Protein AF-0000000086131720 (afdb_homodimer)

InterPro domains:
  IPR055091 Carrier-protein-independent halogenase WelO5-like [PF22814] (99-266)

Organism: Cryphonectria parasitica (strain ATCC 38755 / EP155) (NCBI:txid660469)

Solvent-accessible surface area (backbone atoms only — not comparable to full-atom values): 30593 Å² total; per-residue (Å²): 131,78,80,58,90,76,68,72,71,86,77,67,76,76,72,67,78,62,82,69,68,74,70,53,90,65,55,80,84,55,82,33,79,37,67,33,40,40,79,49,87,65,77,32,57,78,39,42,66,45,52,52,32,20,48,52,47,35,27,67,36,32,38,35,76,62,67,37,48,74,66,54,24,51,49,49,48,55,49,54,72,66,41,76,71,65,70,82,73,74,61,74,64,65,46,47,59,51,41,50,50,50,50,50,44,30,30,72,76,65,65,42,49,65,66,58,52,51,37,47,53,49,22,70,48,63,72,34,56,59,45,61,32,49,58,89,91,43,69,46,57,58,54,43,75,43,78,44,42,80,43,42,67,40,27,64,52,59,47,42,79,73,32,70,91,43,57,63,24,61,34,78,31,42,32,33,37,41,30,32,46,49,85,57,57,56,41,29,31,41,38,31,70,45,65,70,47,83,64,61,45,54,76,73,31,45,32,88,69,60,63,78,24,39,44,71,64,77,52,46,58,26,36,34,44,60,45,75,56,48,51,20,23,38,35,37,30,35,33,34,22,32,27,28,35,40,40,40,47,68,40,93,92,37,72,74,47,67,41,42,32,40,30,28,37,38,27,41,29,65,60,53,91,91,43,67,48,31,38,29,27,31,98,128,78,80,57,89,78,66,73,70,85,79,67,77,80,71,68,79,63,82,69,69,76,68,51,91,66,54,82,85,55,82,31,80,37,66,33,40,40,79,49,86,63,79,30,57,79,37,43,68,46,52,52,31,20,47,53,46,34,28,64,38,32,38,36,76,61,68,36,47,73,65,54,24,50,49,49,49,54,50,54,72,66,42,72,72,64,70,81,75,72,61,73,64,66,45,47,59,51,42,50,50,51,48,50,44,30,31,71,76,65,66,42,49,64,66,58,53,52,37,48,52,51,22,71,48,63,71,34,57,58,44,61,31,48,58,88,90,42,68,47,56,58,54,41,75,44,79,45,43,79,43,42,67,41,26,63,52,61,46,44,80,72,30,70,91,43,58,63,24,60,33,78,32,44,32,33,37,39,30,31,47,49,85,57,57,57,40,30,31,40,38,31,69,45,65,70,47,82,63,62,45,53,76,73,31,46,32,89,68,62,62,77,25,40,44,71,64,76,53,47,57,25,35,34,43,58,44,76,58,48,49,20,23,38,34,38,29,36,33,34,23,31,29,28,34,41,42,40,50,68,39,93,92,37,70,75,45,68,42,42,31,39,31,28,36,38,25,42,30,65,60,52,90,91,41,64,47,30,38,31,26,30,98

pLDDT: mean 84.99, std 21.06, range [17.48, 98.88]

Nearest PDB structures (foldseek):
  3w20-assembly1_B  TM=5.993E-01  e=5.013E-09  Burkholderia ambifaria AMMD
  3w21-assembly1_B  TM=6.317E-01  e=2.136E-08  Burkholderia ambifaria AMMD
  3w20-assembly1_A  TM=5.881E-01  e=1.318E-08  Burkholderia ambifaria AMMD
  3w21-assembly1_A  TM=5.923E-01  e=2.136E-08  Burkholderia ambifaria AMMD
  7dt0-assembly4_F  TM=5.297E-01  e=1.630E-04  uncultured bacterium esnapd13

Secondary structure (DSSP, 8-state):
----TT------SSSSSS------TT-PPP-EEEEES-S--SPEES-HHHHHHHHTTSSS-EEETTSS-HHHHHHHHHHHHHS----TTS-HHHHHHHHHHHHHHIIIII---HHHHHHHHHHHHH-S-EEE-EETTEEPP--EEEEESS-EEEE---HHHH-TTSGGGG-SEEEEEEEE-S--SB--EEEEEEE--TTHHHHHHB-SSSTT-B-GGGGTT--EEEE---BT-EEEE-TTEEEEEPPBPP-SS-SS--EEEEEEEEEEE--BTTBPPEEEEE-/----TT------STTSSS------TT-PPP-EEEEES-S--SPEES-HHHHHHHHTTSSS-EEETTSS-HHHHHHHHHHHHHS----TTS-HHHHHHHHHHHHHHIIIII---HHHHHHHHHHHHH-S-EEE-EETTEEPP--EEEEESS-EEEE---HHHH-TTSGGGG-SEEEEEEEE-S--SB--EEEEEEE--TTHHHHHHB-SSSTT-B-GGGGTT--EEEE---BT-EEEE-TTEEEEEPPBPP-SS-SS--EEEEEEEEEEE--BTTBPPEEEEE-

Sequence (566 aa):
MAPSFFNLPAVLDANHANGSHVERVLGPRQNHVLHTHWRTLDDQSMSSSALMDAFANDIPLVRQRGFLTPEECEKMLDIVKTHKIVGLHNDYFSGIKEAESLQVRWKEEAGIDIMQRVADSLGKTTGMPVRRAKEGEREYFAGVLRALDTGIQIHSDFAPYEGAGWEIGRVAAQLSWNILLNKVPGGDTFIYDREWQAPEDDMAWRKEFPKYAYDPKVVEGRAIKVMSAVAGDLTFFNPRNFHEVRPCDVSKEAPTPMRFTVSSFVGYLPASGCEPPTLVLWSMAPSFFNLPAVLDANHANGSHVERVLGPRQNHVLHTHWRTLDDQSMSSSALMDAFANDIPLVRQRGFLTPEECEKMLDIVKTHKIVGLHNDYFSGIKEAESLQVRWKEEAGIDIMQRVADSLGKTTGMPVRRAKEGEREYFAGVLRALDTGIQIHSDFAPYEGAGWEIGRVAAQLSWNILLNKVPGGDTFIYDREWQAPEDDMAWRKEFPKYAYDPKVVEGRAIKVMSAVAGDLTFFNPRNFHEVRPCDVSKEAPTPMRFTVSSFVGYLPASGCEPPTLVLWS

Radius of gyration: 26.24 Å; Cα contacts (8 Å, |Δi|>4): 1149; chains: 2; bounding box: 50×85×54 Å

Foldseek 3Di:
DPPDPPPPPPPPDDPPPDPPPPPPPVDDDDDDDFDFLAPDLDAAEQAQVVVVCQQVVNYFKHKDPQLDPLVLLVQLVVLVVVLPPPPPPDDPVVQQVSQVVSQVCSCPVVVDNPVVSVQVSVCVRNVFAEEAFDDVVDGAGFWHKDKDAAKFAWAFDQCLVVPPPGQSVQFPGKKKKKAWSDDFAAFKKKFWRAFDDPPVQLVPFQDPPPRRHTHPVSRPSTDIHIGDHDHNMIMMHGRSTIMITHGTDADPVRNGDIIIMIMWMWGWHPDDDPRHTYIHIHD/DPPDPPCPPCPPDDPPPDPPPPPPPVDDDDDDDFDFLAPDLDAAEQAQVVVVCQQVVNYFKHKDPQLDPLVLLVQLVVLVVVLVPPPPPDDPVVQQVSQVVSQVCSCPVVVDNPVVSVQVSVCVRNVFHEEAFDDVVDGAGFWHKDKDAAKFAWAFDQCLVVPPPGQSVQFPGKKKKKAWSDDFAAFKKKFWRAFDDPPVQLVPFQDPPPRRHTHPCSRPSTDIHIGDHDHNMIMMHGRSTIMITHGTDADPVRHGDIIIMIMWMWGWHPDDDPHHTYIHIHD

Structure (mmCIF, N/CA/C/O backbone):
data_AF-0000000086131720-model_v1
#
loop_
_entity.id
_entity.type
_entity.pdbx_description
1 polymer 'Uncharacterized protein'
#
loop_
_atom_site.group_PDB
_atom_site.id
_atom_site.type_symbol
_atom_site.label_atom_id
_atom_site.label_alt_id
_atom_site.label_comp_id
_atom_site.label_asym_id
_atom_site.label_entity_id
_atom_site.label_seq_id
_atom_site.pdbx_PDB_ins_code
_atom_site.Cartn_x
_atom_site.Cartn_y
_atom_site.Cartn_z
_atom_site.occupancy
_atom_site.B_iso_or_equiv
_atom_site.auth_seq_id
_atom_site.auth_comp_id
_atom_site.auth_asym_id
_atom_site.auth_atom_id
_atom_site.pdbx_PDB_model_num
ATOM 1 N N . MET A 1 1 ? -11.836 -30.891 14.523 1 17.48 1 MET A N 1
ATOM 2 C CA . MET A 1 1 ? -11.57 -29.453 14.5 1 17.48 1 MET A CA 1
ATOM 3 C C . MET A 1 1 ? -10.508 -29.109 13.461 1 17.48 1 MET A C 1
ATOM 5 O O . MET A 1 1 ? -9.406 -29.672 13.484 1 17.48 1 MET A O 1
ATOM 9 N N . ALA A 1 2 ? -10.82 -28.812 12.219 1 21.88 2 ALA A N 1
ATOM 10 C CA . ALA A 1 2 ? -9.977 -28.766 11.023 1 21.88 2 ALA A CA 1
ATOM 11 C C . ALA A 1 2 ? -8.797 -27.812 11.219 1 21.88 2 ALA A C 1
ATOM 13 O O . ALA A 1 2 ? -8.945 -26.75 11.812 1 21.88 2 ALA A O 1
ATOM 14 N N . PRO A 1 3 ? -7.535 -28.359 11.297 1 22.84 3 PRO A N 1
ATOM 15 C CA . PRO A 1 3 ? -6.363 -27.547 11.617 1 22.84 3 PRO A CA 1
ATOM 16 C C . PRO A 1 3 ? -6.34 -26.219 10.859 1 22.84 3 PRO A C 1
ATOM 18 O O . PRO A 1 3 ? -6.691 -26.172 9.68 1 22.84 3 PRO A O 1
ATOM 21 N N . SER A 1 4 ? -6.816 -25.234 11.508 1 23.64 4 SER A N 1
ATOM 22 C CA . SER A 1 4 ? -6.691 -23.859 11.039 1 23.64 4 SER A CA 1
ATOM 23 C C . SER A 1 4 ? -5.324 -23.609 10.406 1 23.64 4 SER A C 1
ATOM 25 O O . SER A 1 4 ? -4.34 -24.266 10.766 1 23.64 4 SER A O 1
ATOM 27 N N . PHE A 1 5 ? -5.305 -23.188 9.219 1 26 5 PHE A N 1
ATOM 28 C CA . PHE A 1 5 ? -4.102 -22.875 8.453 1 26 5 PHE A CA 1
ATOM 29 C C . PHE A 1 5 ? -3.016 -22.312 9.367 1 26 5 PHE A C 1
ATOM 31 O O . PHE A 1 5 ? -1.829 -22.375 9.031 1 26 5 PHE A O 1
ATOM 38 N N . PHE A 1 6 ? -3.422 -21.562 10.352 1 27.95 6 PHE A N 1
ATOM 39 C CA . PHE A 1 6 ? -2.502 -20.688 11.078 1 27.95 6 PHE A CA 1
ATOM 40 C C . PHE A 1 6 ? -1.734 -21.469 12.133 1 27.95 6 PHE A C 1
ATOM 42 O O . PHE A 1 6 ? -1.18 -20.891 13.062 1 27.95 6 PHE A O 1
ATOM 49 N N . ASN A 1 7 ? -2.062 -22.75 12.305 1 25.52 7 ASN A N 1
ATOM 50 C CA . ASN A 1 7 ? -1.378 -23.297 13.469 1 25.52 7 ASN A CA 1
ATOM 51 C C . ASN A 1 7 ? 0.099 -23.562 13.18 1 25.52 7 ASN A C 1
ATOM 53 O O . ASN A 1 7 ? 0.448 -24.547 12.531 1 25.52 7 ASN A O 1
ATOM 57 N N . LEU A 1 8 ? 0.886 -22.484 13.133 1 26.44 8 LEU A N 1
ATOM 58 C CA . LEU A 1 8 ? 2.326 -22.656 12.969 1 26.44 8 LEU A CA 1
ATOM 59 C C . LEU A 1 8 ? 2.904 -23.469 14.117 1 26.44 8 LEU A C 1
ATOM 61 O O . LEU A 1 8 ? 2.725 -23.125 15.289 1 26.44 8 LEU A O 1
ATOM 65 N N . PRO A 1 9 ? 3.021 -24.734 14.023 1 25.52 9 PRO A N 1
ATOM 66 C CA . PRO A 1 9 ? 3.729 -25.406 15.109 1 25.52 9 PRO A CA 1
ATOM 67 C C . PRO A 1 9 ? 5.09 -24.766 15.406 1 25.52 9 PRO A C 1
ATOM 69 O O . PRO A 1 9 ? 5.664 -24.094 14.547 1 25.52 9 PRO A O 1
ATOM 72 N N . ALA A 1 10 ? 5.609 -24.812 16.609 1 25.11 10 ALA A N 1
ATOM 73 C CA . ALA A 1 10 ? 6.871 -24.5 17.266 1 25.11 10 ALA A CA 1
ATOM 74 C C . ALA A 1 10 ? 8.047 -25.125 16.531 1 25.11 10 ALA A C 1
ATOM 76 O O . ALA A 1 10 ? 8.453 -26.25 16.828 1 25.11 10 ALA A O 1
ATOM 77 N N . VAL A 1 11 ? 8.109 -25.203 15.258 1 27.7 11 VAL A N 1
ATOM 78 C CA . VAL A 1 11 ? 9.289 -25.875 14.727 1 27.7 11 VAL A CA 1
ATOM 79 C C . VAL A 1 11 ? 10.531 -25.031 15.008 1 27.7 11 VAL A C 1
ATOM 81 O O . VAL A 1 11 ? 11.25 -24.641 14.086 1 27.7 11 VAL A O 1
ATOM 84 N N . LEU A 1 12 ? 10.703 -24.156 16.094 1 26.81 12 LEU A N 1
ATOM 85 C CA . LEU A 1 12 ? 11.859 -23.312 16.359 1 26.81 12 LEU A CA 1
ATOM 86 C C . LEU A 1 12 ? 13.148 -24.125 16.391 1 26.81 12 LEU A C 1
ATOM 88 O O . LEU A 1 12 ? 14.219 -23.625 16.062 1 26.81 12 LEU A O 1
ATOM 92 N N . ASP A 1 13 ? 13.273 -25.156 17.156 1 25.52 13 ASP A N 1
ATOM 93 C CA . ASP A 1 13 ? 14.57 -25.391 17.797 1 25.52 13 ASP A CA 1
ATOM 94 C C . ASP A 1 13 ? 15.609 -25.844 16.781 1 25.52 13 ASP A C 1
ATOM 96 O O . ASP A 1 13 ? 16.797 -25.938 17.094 1 25.52 13 ASP A O 1
ATOM 100 N N . ALA A 1 14 ? 15.25 -26.688 15.797 1 29.14 14 ALA A N 1
ATOM 101 C CA . ALA A 1 14 ? 16.359 -27.469 15.273 1 29.14 14 ALA A CA 1
ATOM 102 C C . ALA A 1 14 ? 17.234 -26.641 14.352 1 29.14 14 ALA A C 1
ATOM 104 O O . ALA A 1 14 ? 18.359 -27.016 14.039 1 29.14 14 ALA A O 1
ATOM 105 N N . ASN A 1 15 ? 16.75 -25.578 13.57 1 29.69 15 ASN A N 1
ATOM 106 C CA . ASN A 1 15 ? 17.641 -25.094 12.516 1 29.69 15 ASN A CA 1
ATOM 107 C C . ASN A 1 15 ? 18.578 -24.016 13.031 1 29.69 15 ASN A C 1
ATOM 109 O O . ASN A 1 15 ? 19.234 -23.328 12.234 1 29.69 15 ASN A O 1
ATOM 113 N N . HIS A 1 16 ? 18.594 -23.578 14.234 1 31.03 16 HIS A N 1
ATOM 114 C CA . HIS A 1 16 ? 19.484 -22.5 14.633 1 31.03 16 HIS A CA 1
ATOM 115 C C . HIS A 1 16 ? 20.938 -22.859 14.359 1 31.03 16 HIS A C 1
ATOM 117 O O . HIS A 1 16 ? 21.766 -21.984 14.109 1 31.03 16 HIS A O 1
ATOM 123 N N . ALA A 1 17 ? 21.547 -23.891 15.156 1 30.78 17 ALA A N 1
ATOM 124 C CA . ALA A 1 17 ? 22.984 -24.016 15.391 1 30.78 17 ALA A CA 1
ATOM 125 C C . ALA A 1 17 ? 23.734 -24.344 14.102 1 30.78 17 ALA A C 1
ATOM 127 O O . ALA A 1 17 ? 24.969 -24.375 14.086 1 30.78 17 ALA A O 1
ATOM 128 N N . ASN A 1 18 ? 23.188 -25.234 13.281 1 26.67 18 ASN A N 1
ATOM 129 C CA . ASN A 1 18 ? 24.109 -25.453 12.172 1 26.67 18 ASN A CA 1
ATOM 130 C C . ASN A 1 18 ? 24.141 -24.266 11.211 1 26.67 18 ASN A C 1
ATOM 132 O O . ASN A 1 18 ? 23.094 -23.703 10.891 1 26.67 18 ASN A O 1
ATOM 136 N N . GLY A 1 19 ? 25.109 -23.328 11.172 1 30.92 19 GLY A N 1
ATOM 137 C CA . GLY A 1 19 ? 25.609 -22.406 10.164 1 30.92 19 GLY A CA 1
ATOM 138 C C . GLY A 1 19 ? 25.125 -22.719 8.766 1 30.92 19 GLY A C 1
ATOM 139 O O . GLY A 1 19 ? 25.812 -22.453 7.785 1 30.92 19 GLY A O 1
ATOM 140 N N . SER A 1 20 ? 24.125 -23.578 8.625 1 29.95 20 SER A N 1
ATOM 141 C CA . SER A 1 20 ? 23.859 -24.078 7.285 1 29.95 20 SER A CA 1
ATOM 142 C C . SER A 1 20 ? 23.516 -22.938 6.328 1 29.95 20 SER A C 1
ATOM 144 O O . SER A 1 20 ? 22.562 -22.188 6.57 1 29.95 20 SER A O 1
ATOM 146 N N . HIS A 1 21 ? 24.484 -22.266 5.719 1 32.56 21 HIS A N 1
ATOM 147 C CA . HIS A 1 21 ? 24.422 -21.625 4.41 1 32.56 21 HIS A CA 1
ATOM 148 C C . HIS A 1 21 ? 23.297 -22.219 3.564 1 32.56 21 HIS A C 1
ATOM 150 O O . HIS A 1 21 ? 23.391 -23.359 3.1 1 32.56 21 HIS A O 1
ATOM 156 N N . VAL A 1 22 ? 22.078 -22.141 3.904 1 36.22 22 VAL A N 1
ATOM 157 C CA . VAL A 1 22 ? 21.125 -22.531 2.863 1 36.22 22 VAL A CA 1
ATOM 158 C C . VAL A 1 22 ? 21.719 -22.25 1.488 1 36.22 22 VAL A C 1
ATOM 160 O O . VAL A 1 22 ? 21.922 -21.078 1.119 1 36.22 22 VAL A O 1
ATOM 163 N N . GLU A 1 23 ? 22.672 -22.938 1.053 1 41.88 23 GLU A N 1
ATOM 164 C CA . GLU A 1 23 ? 23.109 -22.953 -0.338 1 41.88 23 GLU A CA 1
ATOM 165 C C . GLU A 1 23 ? 21.953 -22.688 -1.291 1 41.88 23 GLU A C 1
ATOM 167 O O . GLU A 1 23 ? 21 -23.469 -1.352 1 41.88 23 GLU A O 1
ATOM 172 N N . ARG A 1 24 ? 21.547 -21.406 -1.425 1 51.09 24 ARG A N 1
ATOM 173 C CA . ARG A 1 24 ? 20.562 -21.109 -2.463 1 51.09 24 ARG A CA 1
ATOM 174 C C . ARG A 1 24 ? 20.844 -21.922 -3.727 1 51.09 24 ARG A C 1
ATOM 176 O O . ARG A 1 24 ? 21.938 -21.859 -4.285 1 51.09 24 ARG A O 1
ATOM 183 N N . VAL A 1 25 ? 20.172 -23 -3.881 1 53.47 25 VAL A N 1
ATOM 184 C CA . VAL A 1 25 ? 20.25 -23.766 -5.113 1 53.47 25 VAL A CA 1
ATOM 185 C C . VAL A 1 25 ? 20.312 -22.828 -6.316 1 53.47 25 VAL A C 1
ATOM 187 O O . VAL A 1 25 ? 20.938 -23.141 -7.328 1 53.47 25 VAL A O 1
ATOM 190 N N . LEU A 1 26 ? 19.781 -21.547 -5.934 1 67 26 LEU A N 1
ATOM 191 C CA . LEU A 1 26 ? 19.641 -20.703 -7.117 1 67 26 LEU A CA 1
ATOM 192 C C . LEU A 1 26 ? 20.703 -19.609 -7.133 1 67 26 LEU A C 1
ATOM 194 O O . LEU A 1 26 ? 20.484 -18.547 -7.73 1 67 26 LEU A O 1
ATOM 198 N N . GLY A 1 27 ? 21.984 -19.797 -6.676 1 64.88 27 GLY A N 1
ATOM 199 C CA . GLY A 1 27 ? 23.078 -18.844 -6.773 1 64.88 27 GLY A CA 1
ATOM 200 C C . GLY A 1 27 ? 23 -17.734 -5.742 1 64.88 27 GLY A C 1
ATOM 201 O O . GLY A 1 27 ? 22.062 -17.672 -4.957 1 64.88 27 GLY A O 1
ATOM 202 N N . PRO A 1 28 ? 24.062 -17.031 -5.68 1 70.69 28 PRO A N 1
ATOM 203 C CA . PRO A 1 28 ? 24.125 -15.984 -4.656 1 70.69 28 PRO A CA 1
ATOM 204 C C . PRO A 1 28 ? 23.156 -14.836 -4.918 1 70.69 28 PRO A C 1
ATOM 206 O O . PRO A 1 28 ? 22.797 -14.57 -6.066 1 70.69 28 PRO A O 1
ATOM 209 N N . ARG A 1 29 ? 22.766 -14.266 -3.812 1 76 29 ARG A N 1
ATOM 210 C CA . ARG A 1 29 ? 21.891 -13.109 -3.898 1 76 29 ARG A CA 1
ATOM 211 C C . ARG A 1 29 ? 22.625 -11.883 -4.422 1 76 29 ARG A C 1
ATOM 213 O O . ARG A 1 29 ? 23.766 -11.625 -4.016 1 76 29 ARG A O 1
ATOM 220 N N . GLN A 1 30 ? 22.016 -11.25 -5.461 1 79.62 30 GLN A N 1
ATOM 221 C CA . GLN A 1 30 ? 22.578 -10.023 -6.004 1 79.62 30 GLN A CA 1
ATOM 222 C C . GLN A 1 30 ? 22.078 -8.805 -5.234 1 79.62 30 GLN A C 1
ATOM 224 O O . GLN A 1 30 ? 21.031 -8.852 -4.602 1 79.62 30 GLN A O 1
ATOM 229 N N . ASN A 1 31 ? 22.984 -7.824 -5.148 1 85.94 31 ASN A N 1
ATOM 230 C CA . ASN A 1 31 ? 22.625 -6.566 -4.496 1 85.94 31 ASN A CA 1
ATOM 231 C C . ASN A 1 31 ? 22.609 -5.406 -5.484 1 85.94 31 ASN A C 1
ATOM 233 O O . ASN A 1 31 ? 23.594 -5.164 -6.184 1 85.94 31 ASN A O 1
ATOM 237 N N . HIS A 1 32 ? 21.469 -4.844 -5.598 1 91.19 32 HIS A N 1
ATOM 238 C CA . HIS A 1 32 ? 21.281 -3.672 -6.445 1 91.19 32 HIS A CA 1
ATOM 239 C C . HIS A 1 32 ? 20.875 -2.459 -5.621 1 91.19 32 HIS A C 1
ATOM 241 O O . HIS A 1 32 ? 20.656 -2.566 -4.41 1 91.19 32 HIS A O 1
ATOM 247 N N . VAL A 1 33 ? 20.891 -1.3 -6.344 1 89.75 33 VAL A N 1
ATOM 248 C CA . VAL A 1 33 ? 20.688 -0.077 -5.574 1 89.75 33 VAL A CA 1
ATOM 249 C C . VAL A 1 33 ? 19.484 0.688 -6.121 1 89.75 33 VAL A C 1
ATOM 251 O O . VAL A 1 33 ? 19.281 0.747 -7.336 1 89.75 33 VAL A O 1
ATOM 254 N N . LEU A 1 34 ? 18.688 1.192 -5.164 1 91.5 34 LEU A N 1
ATOM 255 C CA . LEU A 1 34 ? 17.688 2.219 -5.445 1 91.5 34 LEU A CA 1
ATOM 256 C C . LEU A 1 34 ? 18.062 3.535 -4.773 1 91.5 34 LEU A C 1
ATOM 258 O O . LEU A 1 34 ? 18.766 3.545 -3.758 1 91.5 34 LEU A O 1
ATOM 262 N N . HIS A 1 35 ? 17.562 4.602 -5.367 1 91.81 35 HIS A N 1
ATOM 263 C CA . HIS A 1 35 ? 17.922 5.906 -4.824 1 91.81 35 HIS A CA 1
ATOM 264 C C . HIS A 1 35 ? 16.75 6.512 -4.043 1 91.81 35 HIS A C 1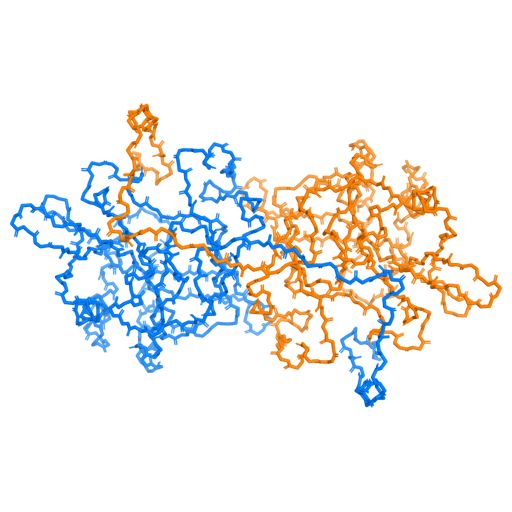
ATOM 266 O O . HIS A 1 35 ? 15.586 6.281 -4.379 1 91.81 35 HIS A O 1
ATOM 272 N N .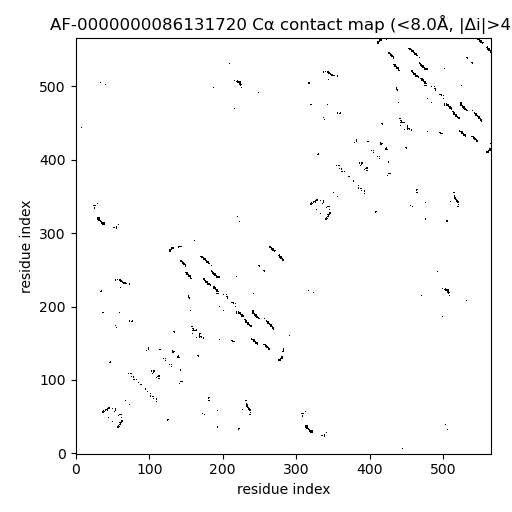 THR A 1 36 ? 17.078 7.219 -2.994 1 94.12 36 THR A N 1
ATOM 273 C CA . THR A 1 36 ? 16.094 7.941 -2.186 1 94.12 36 THR A CA 1
ATOM 274 C C . THR A 1 36 ? 16.656 9.281 -1.723 1 94.12 36 THR A C 1
ATOM 276 O O . THR A 1 36 ? 17.875 9.438 -1.6 1 94.12 36 THR A O 1
ATOM 279 N N . HIS A 1 37 ? 15.758 10.188 -1.459 1 93 37 HIS A N 1
ATOM 280 C CA . HIS A 1 37 ? 16.156 11.492 -0.938 1 93 37 HIS A CA 1
ATOM 281 C C . HIS A 1 37 ? 16.234 11.477 0.585 1 93 37 HIS A C 1
ATOM 283 O O . HIS A 1 37 ? 16.812 12.383 1.191 1 93 37 HIS A O 1
ATOM 289 N N . TRP A 1 38 ? 15.711 10.469 1.133 1 96.19 38 TRP A N 1
ATOM 290 C CA . TRP A 1 38 ? 15.602 10.445 2.588 1 96.19 38 TRP A CA 1
ATOM 291 C C . TRP A 1 38 ? 16.891 9.93 3.217 1 96.19 38 TRP A C 1
ATOM 293 O O . TRP A 1 38 ? 17.391 8.875 2.834 1 96.19 38 TRP A O 1
ATOM 303 N N . ARG A 1 39 ? 17.391 10.625 4.125 1 95.06 39 ARG A N 1
ATOM 304 C CA . ARG A 1 39 ? 18.641 10.234 4.77 1 95.06 39 ARG A CA 1
ATOM 305 C C . ARG A 1 39 ? 18.391 9.195 5.855 1 95.06 39 ARG A C 1
ATOM 307 O O . ARG A 1 39 ? 19.328 8.516 6.293 1 95.06 39 ARG A O 1
ATOM 314 N N . THR A 1 40 ? 17.172 9.148 6.352 1 96.12 40 THR A N 1
ATOM 315 C CA . THR A 1 40 ? 16.766 8.164 7.344 1 96.12 40 THR A CA 1
ATOM 316 C C . THR A 1 40 ? 15.266 7.867 7.238 1 96.12 40 THR A C 1
ATOM 318 O O . THR A 1 40 ? 14.5 8.703 6.758 1 96.12 40 THR A O 1
ATOM 321 N N . LEU A 1 41 ? 14.914 6.695 7.684 1 96.31 41 LEU A N 1
ATOM 322 C CA . LEU A 1 41 ? 13.5 6.348 7.73 1 96.31 41 LEU A CA 1
ATOM 323 C C . LEU A 1 41 ? 12.969 6.426 9.156 1 96.31 41 LEU A C 1
ATOM 325 O O . LEU A 1 41 ? 11.766 6.301 9.383 1 96.31 41 LEU A O 1
ATOM 329 N N . ASP A 1 42 ? 13.828 6.695 10.078 1 96.69 42 ASP A N 1
ATOM 330 C CA . ASP A 1 42 ? 13.422 6.809 11.477 1 96.69 42 ASP A CA 1
ATOM 331 C C . ASP A 1 42 ? 12.57 8.055 11.703 1 96.69 42 ASP A C 1
ATOM 333 O O . ASP A 1 42 ? 12.852 9.109 11.125 1 96.69 42 ASP A O 1
ATOM 337 N N . ASP A 1 43 ? 11.578 7.895 12.547 1 97.75 43 ASP A N 1
ATOM 338 C CA . ASP A 1 43 ? 10.836 9.078 12.977 1 97.75 43 ASP A CA 1
ATOM 339 C C . ASP A 1 43 ? 11.766 10.094 13.641 1 97.75 43 ASP A C 1
ATOM 341 O O . ASP A 1 43 ? 12.508 9.75 14.562 1 97.75 43 ASP A O 1
ATOM 345 N N . GLN A 1 44 ? 11.734 11.297 13.133 1 98.25 44 GLN A N 1
ATOM 346 C CA . GLN A 1 44 ? 12.531 12.344 13.766 1 98.25 44 GLN A CA 1
ATOM 347 C C . GLN A 1 44 ? 11.695 13.156 14.75 1 98.25 44 GLN A C 1
ATOM 349 O O . GLN A 1 44 ? 10.539 13.469 14.477 1 98.25 44 GLN A O 1
ATOM 354 N N . SER A 1 45 ? 12.328 13.531 15.828 1 98.12 45 SER A N 1
ATOM 355 C CA . SER A 1 45 ? 11.641 14.359 16.812 1 98.12 45 SER A CA 1
ATOM 356 C C . SER A 1 45 ? 11.547 15.805 16.359 1 98.12 45 SER A C 1
ATOM 358 O O . SER A 1 45 ? 12.336 16.25 15.516 1 98.12 45 SER A O 1
ATOM 360 N N . MET A 1 46 ? 10.617 16.469 16.938 1 97.81 46 MET A N 1
ATOM 361 C CA . MET A 1 46 ? 10.367 17.875 16.594 1 97.81 46 MET A CA 1
ATOM 362 C C . MET A 1 46 ? 11.594 18.719 16.906 1 97.81 46 MET A C 1
ATOM 364 O O . MET A 1 46 ? 12.07 18.766 18.031 1 97.81 46 MET A O 1
ATOM 368 N N . SER A 1 47 ? 12.117 19.297 15.938 1 97.5 47 SER A N 1
ATOM 369 C CA . SER A 1 47 ? 13.211 20.25 16 1 97.5 47 SER A CA 1
ATOM 370 C C . SER A 1 47 ? 13.227 21.156 14.766 1 97.5 47 SER A C 1
ATOM 372 O O . SER A 1 47 ? 12.586 20.828 13.758 1 97.5 47 SER A O 1
ATOM 374 N N . SER A 1 48 ? 13.859 22.234 14.914 1 96.31 48 SER A N 1
ATOM 375 C CA . SER A 1 48 ? 13.953 23.141 13.773 1 96.31 48 SER A CA 1
ATOM 376 C C . SER A 1 48 ? 14.602 22.453 12.57 1 96.31 48 SER A C 1
ATOM 378 O O . SER A 1 48 ? 14.078 22.516 11.461 1 96.31 48 SER A O 1
ATOM 380 N N . SER A 1 49 ? 15.648 21.766 12.836 1 95.44 49 SER A N 1
ATOM 381 C CA . SER A 1 49 ? 16.359 21.078 11.758 1 95.44 49 SER A CA 1
ATOM 382 C C . SER A 1 49 ? 15.484 19.984 11.133 1 95.44 49 SER A C 1
ATOM 384 O O . SER A 1 49 ? 15.445 19.844 9.906 1 95.44 49 SER A O 1
ATOM 386 N N . ALA A 1 50 ? 14.773 19.234 11.922 1 96.94 50 ALA A N 1
ATOM 387 C CA . ALA A 1 50 ? 13.922 18.156 11.422 1 96.94 50 ALA A CA 1
ATOM 388 C C . ALA A 1 50 ? 12.789 18.719 10.562 1 96.94 50 ALA A C 1
ATOM 390 O O . ALA A 1 50 ? 12.477 18.172 9.5 1 96.94 50 ALA A O 1
ATOM 391 N N . LEU A 1 51 ? 12.219 19.781 11.023 1 96.88 51 LEU A N 1
ATOM 392 C CA . LEU A 1 51 ? 11.133 20.391 10.258 1 96.88 51 LEU A CA 1
ATOM 393 C C . LEU A 1 51 ? 11.633 20.906 8.914 1 96.88 51 LEU A C 1
ATOM 395 O O . LEU A 1 51 ? 10.984 20.719 7.887 1 96.88 51 LEU A O 1
ATOM 399 N N . MET A 1 52 ? 12.773 21.547 8.938 1 94.31 52 MET A N 1
ATOM 400 C CA . MET A 1 52 ? 13.344 22.031 7.688 1 94.31 52 MET A CA 1
ATOM 401 C C . MET A 1 52 ? 13.695 20.891 6.754 1 94.31 52 MET A C 1
ATOM 403 O O . MET A 1 52 ? 13.477 20.969 5.543 1 94.31 52 MET A O 1
ATOM 407 N N . ASP A 1 53 ? 14.219 19.828 7.32 1 95.12 53 ASP A N 1
ATOM 408 C CA . ASP A 1 53 ? 14.523 18.641 6.531 1 95.12 53 ASP A CA 1
ATOM 409 C C . ASP A 1 53 ? 13.258 18.031 5.922 1 95.12 53 ASP A C 1
ATOM 411 O O . ASP A 1 53 ? 13.281 17.562 4.785 1 95.12 53 ASP A O 1
ATOM 415 N N . ALA A 1 54 ? 12.18 18.031 6.672 1 97.19 54 ALA A N 1
ATOM 416 C CA . ALA A 1 54 ? 10.906 17.531 6.16 1 97.19 54 ALA A CA 1
ATOM 417 C C . ALA A 1 54 ? 10.391 18.406 5.02 1 97.19 54 ALA A C 1
ATOM 419 O O . ALA A 1 54 ? 9.945 17.891 3.992 1 97.19 54 ALA A O 1
ATOM 420 N N . PHE A 1 55 ? 10.5 19.719 5.203 1 95.88 55 PHE A N 1
ATOM 421 C CA . PHE A 1 55 ? 10.117 20.656 4.141 1 95.88 55 PHE A CA 1
ATOM 422 C C . PHE A 1 55 ? 10.922 20.375 2.875 1 95.88 55 PHE A C 1
ATOM 424 O O . PHE A 1 55 ? 10.383 20.438 1.768 1 95.88 55 PHE A O 1
ATOM 431 N N . ALA A 1 56 ? 12.18 20.031 3.049 1 93.94 56 ALA A N 1
ATOM 432 C CA . ALA A 1 56 ? 13.086 19.797 1.929 1 93.94 56 ALA A CA 1
ATOM 433 C C . ALA A 1 56 ? 12.938 18.375 1.394 1 93.94 56 ALA A C 1
ATOM 435 O O . ALA A 1 56 ? 13.609 18 0.429 1 93.94 56 ALA A O 1
ATOM 436 N N . ASN A 1 57 ? 12.109 17.562 2.041 1 96.12 57 ASN A N 1
ATOM 437 C CA . ASN A 1 57 ? 11.891 16.172 1.689 1 96.12 57 ASN A CA 1
ATOM 438 C C . ASN A 1 57 ? 13.164 15.344 1.872 1 96.12 57 ASN A C 1
ATOM 440 O O . ASN A 1 57 ? 13.414 14.406 1.117 1 96.12 57 ASN A O 1
ATOM 444 N N . ASP A 1 58 ? 13.961 15.719 2.838 1 95.5 58 ASP A N 1
ATOM 445 C CA . ASP A 1 58 ? 15.172 14.977 3.166 1 95.5 58 ASP A CA 1
ATOM 446 C C . ASP A 1 58 ? 14.875 13.875 4.184 1 95.5 58 ASP A C 1
ATOM 448 O O . ASP A 1 58 ? 15.688 12.961 4.371 1 95.5 58 ASP A O 1
ATOM 452 N N . ILE A 1 59 ? 13.797 14.07 4.883 1 97.25 59 ILE A N 1
ATOM 453 C CA . ILE A 1 59 ? 13.281 13.031 5.777 1 97.25 59 ILE A CA 1
ATOM 454 C C . ILE A 1 59 ? 11.781 12.867 5.566 1 97.25 59 ILE A C 1
ATOM 456 O O . ILE A 1 59 ? 11.094 13.82 5.18 1 97.25 59 ILE A O 1
ATOM 460 N N . PRO A 1 60 ? 11.297 11.672 5.855 1 98.19 60 PRO A N 1
ATOM 461 C CA . PRO A 1 60 ? 9.898 11.422 5.508 1 98.19 60 PRO A CA 1
ATOM 462 C C . PRO A 1 60 ? 8.93 11.82 6.625 1 98.19 60 PRO A C 1
ATOM 464 O O . PRO A 1 60 ? 7.73 11.953 6.391 1 98.19 60 PRO A O 1
ATOM 467 N N . LEU A 1 61 ? 9.492 12 7.871 1 98.75 61 LEU A N 1
ATOM 468 C CA . LEU A 1 61 ? 8.516 12.109 8.945 1 98.75 61 LEU A CA 1
ATOM 469 C C . LEU A 1 61 ? 9.125 12.773 10.172 1 98.75 61 LEU A C 1
ATOM 471 O O . LEU A 1 61 ? 10.219 12.406 10.609 1 98.75 61 LEU A O 1
ATOM 475 N N . VAL A 1 62 ? 8.453 13.789 10.664 1 98.81 62 VAL A N 1
ATOM 476 C CA . VAL A 1 62 ? 8.672 14.344 12 1 98.81 62 VAL A CA 1
ATOM 477 C C . VAL A 1 62 ? 7.512 13.969 12.914 1 98.81 62 VAL A C 1
ATOM 479 O O . VAL A 1 62 ? 6.348 14.062 12.523 1 98.81 62 VAL A O 1
ATOM 482 N N . ARG A 1 63 ? 7.82 13.531 14.109 1 98.75 63 ARG A N 1
ATOM 483 C CA . ARG A 1 63 ? 6.793 13.078 15.047 1 98.75 63 ARG A CA 1
ATOM 484 C C . ARG A 1 63 ? 7.023 13.664 16.438 1 98.75 63 ARG A C 1
ATOM 486 O O . ARG A 1 63 ? 8.117 13.562 16.984 1 98.75 63 ARG A O 1
ATOM 493 N N . GLN A 1 64 ? 6.062 14.359 16.891 1 98.44 64 GLN A N 1
ATOM 494 C CA . GLN A 1 64 ? 6.004 14.734 18.312 1 98.44 64 GLN A CA 1
ATOM 495 C C . GLN A 1 64 ? 5.07 13.805 19.078 1 98.44 64 GLN A C 1
ATOM 497 O O . GLN A 1 64 ? 3.85 13.977 19.047 1 98.44 64 GLN A O 1
ATOM 502 N N . ARG A 1 65 ? 5.641 12.938 19.875 1 97.81 65 ARG A N 1
ATOM 503 C CA . ARG A 1 65 ? 4.891 11.906 20.578 1 97.81 65 ARG A CA 1
ATOM 504 C C . ARG A 1 65 ? 4.117 12.5 21.766 1 97.81 65 ARG A C 1
ATOM 506 O O . ARG A 1 65 ? 4.629 13.375 22.469 1 97.81 65 ARG A O 1
ATOM 513 N N . GLY A 1 66 ? 2.943 12.008 21.891 1 97.81 66 GLY A N 1
ATOM 514 C CA . GLY A 1 66 ? 2.137 12.414 23.016 1 97.81 66 GLY A CA 1
ATOM 515 C C . GLY A 1 66 ? 1.795 13.898 23 1 97.81 66 GLY A C 1
ATOM 516 O O . GLY A 1 66 ? 1.8 14.547 24.047 1 97.81 66 GLY A O 1
ATOM 517 N N . PHE A 1 67 ? 1.622 14.469 21.891 1 98.44 67 PHE A N 1
ATOM 518 C CA . PHE A 1 67 ? 1.253 15.875 21.766 1 98.44 67 PHE A CA 1
ATOM 519 C C . PHE A 1 67 ? -0.067 16.156 22.484 1 98.44 67 PHE A C 1
ATOM 521 O O . PHE A 1 67 ? -0.229 17.203 23.109 1 98.44 67 PHE A O 1
ATOM 528 N N . LEU A 1 68 ? -1.03 15.273 22.25 1 98.56 68 LEU A N 1
ATOM 529 C CA . LEU A 1 68 ? -2.229 15.211 23.078 1 98.56 68 LEU A CA 1
ATOM 530 C C . LEU A 1 68 ? -2.176 14.008 24.031 1 98.56 68 LEU A C 1
ATOM 532 O O . LEU A 1 68 ? -1.778 12.914 23.625 1 98.56 68 LEU A O 1
ATOM 536 N N . THR A 1 69 ? -2.572 14.25 25.25 1 98.12 69 THR A N 1
ATOM 537 C CA . THR A 1 69 ? -2.686 13.133 26.172 1 98.12 69 THR A CA 1
ATOM 538 C C . THR A 1 69 ? -3.885 12.25 25.828 1 98.12 69 THR A C 1
ATOM 540 O O . THR A 1 69 ? -4.809 12.703 25.141 1 98.12 69 THR A O 1
ATOM 543 N N . PRO A 1 70 ? -3.871 11.023 26.344 1 97.94 70 PRO A N 1
ATOM 544 C CA . PRO A 1 70 ? -5.043 10.172 26.125 1 97.94 70 PRO A CA 1
ATOM 545 C C . PRO A 1 70 ? -6.336 10.805 26.625 1 97.94 70 PRO A C 1
ATOM 547 O O . PRO A 1 70 ? -7.383 10.672 26 1 97.94 70 PRO A O 1
ATOM 550 N N . GLU A 1 71 ? -6.23 11.492 27.719 1 97.88 71 GLU A N 1
ATOM 551 C CA . GLU A 1 71 ? -7.398 12.156 28.281 1 97.88 71 GLU A CA 1
ATOM 552 C C . GLU A 1 71 ? -7.895 13.273 27.359 1 97.88 71 GLU A C 1
ATOM 554 O O . GLU A 1 71 ? -9.102 13.438 27.172 1 97.88 71 GLU A O 1
ATOM 559 N N . GLU A 1 72 ? -7 14.008 26.844 1 98.38 72 GLU A N 1
ATOM 560 C CA . GLU A 1 72 ? -7.363 15.07 25.922 1 98.38 72 GLU A CA 1
ATOM 561 C C . GLU A 1 72 ? -8.016 14.516 24.672 1 98.38 72 GLU A C 1
ATOM 563 O O . GLU A 1 72 ? -9.031 15.039 24.203 1 98.38 72 GLU A O 1
ATOM 568 N N . CYS A 1 73 ? -7.469 13.477 24.141 1 98.25 73 CYS A N 1
ATOM 569 C CA . CYS A 1 73 ? -8.055 12.828 22.969 1 98.25 73 CYS A CA 1
ATOM 570 C C . CYS A 1 73 ? -9.484 12.383 23.25 1 98.25 73 CYS A C 1
ATOM 572 O O . CYS A 1 73 ? -10.383 12.602 22.438 1 98.25 73 CYS A O 1
ATOM 574 N N . GLU A 1 74 ? -9.672 11.797 24.375 1 97 74 GLU A N 1
ATOM 575 C CA . GLU A 1 74 ? -10.992 11.312 24.75 1 97 74 GLU A CA 1
ATOM 576 C C . GLU A 1 74 ? -12 12.461 24.859 1 97 74 GLU A C 1
ATOM 578 O O . GLU A 1 74 ? -13.133 12.344 24.391 1 97 74 GLU A O 1
ATOM 583 N N . LYS A 1 75 ? -11.586 13.516 25.469 1 97.12 75 LYS A N 1
ATOM 584 C CA . LYS A 1 75 ? -12.453 14.688 25.594 1 97.12 75 LYS A CA 1
ATOM 585 C C . LYS A 1 75 ? -12.852 15.227 24.219 1 97.12 75 LYS A C 1
ATOM 587 O O . LYS A 1 75 ? -14.016 15.547 23.984 1 97.12 75 LYS A O 1
ATOM 592 N N . MET A 1 76 ? -11.898 15.352 23.391 1 96.62 76 MET A N 1
ATOM 593 C CA . MET A 1 76 ? -12.164 15.859 22.047 1 96.62 76 MET A CA 1
ATOM 594 C C . MET A 1 76 ? -13.102 14.922 21.281 1 96.62 76 MET A C 1
ATOM 596 O O . MET A 1 76 ? -14.016 15.375 20.594 1 96.62 76 MET A O 1
ATOM 600 N N . LEU A 1 77 ? -12.891 13.656 21.422 1 94.69 77 LEU A N 1
ATOM 601 C CA . LEU A 1 77 ? -13.727 12.664 20.75 1 94.69 77 LEU A CA 1
ATOM 602 C C . LEU A 1 77 ? -15.164 12.734 21.25 1 94.69 77 LEU A C 1
ATOM 604 O O . LEU A 1 77 ? -16.109 12.602 20.469 1 94.69 77 LEU A O 1
ATOM 608 N N . ASP A 1 78 ? -15.32 12.883 22.5 1 93.94 78 ASP A N 1
ATOM 609 C CA . ASP A 1 78 ? -16.656 13 23.062 1 93.94 78 ASP A CA 1
ATOM 610 C C . ASP A 1 78 ? -17.406 14.18 22.469 1 93.94 78 ASP A C 1
ATOM 612 O O . ASP A 1 78 ? -18.609 14.086 22.203 1 93.94 78 ASP A O 1
ATOM 616 N N . ILE A 1 79 ? -16.688 15.234 22.297 1 94 79 ILE A N 1
ATOM 617 C CA . ILE A 1 79 ? -17.297 16.422 21.703 1 94 79 ILE A CA 1
ATOM 618 C C . ILE A 1 79 ? -17.656 16.156 20.25 1 94 79 ILE A C 1
ATOM 620 O O . ILE A 1 79 ? -18.703 16.609 19.766 1 94 79 ILE A O 1
ATOM 624 N N . VAL A 1 80 ? -16.828 15.438 19.531 1 91.5 80 VAL A N 1
ATOM 625 C CA . VAL A 1 80 ? -17.094 15.078 18.141 1 91.5 80 VAL A CA 1
ATOM 626 C C . VAL A 1 80 ? -18.391 14.273 18.062 1 91.5 80 VAL A C 1
ATOM 628 O O . VAL A 1 80 ? -19.219 14.516 17.188 1 91.5 80 VAL A O 1
ATOM 631 N N . LYS A 1 81 ? -18.578 13.359 18.938 1 87.31 81 LYS A N 1
ATOM 632 C CA . LYS A 1 81 ? -19.75 12.477 18.953 1 87.31 81 LYS A CA 1
ATOM 633 C C . LYS A 1 81 ? -21.031 13.273 19.141 1 87.31 81 LYS A C 1
ATOM 635 O O . LYS A 1 81 ? -22.094 12.891 18.625 1 87.31 81 LYS A O 1
ATOM 640 N N . THR A 1 82 ? -20.938 14.289 19.859 1 87.44 82 THR A N 1
ATOM 641 C CA . THR A 1 82 ? -22.125 15.078 20.156 1 87.44 82 THR A CA 1
ATOM 642 C C . THR A 1 82 ? -22.266 16.234 19.188 1 87.44 82 THR A C 1
ATOM 644 O O . THR A 1 82 ? -23.266 16.953 19.203 1 87.44 82 THR A O 1
ATOM 647 N N . HIS A 1 83 ? -21.25 16.531 18.562 1 81.44 83 HIS A N 1
ATOM 648 C CA . HIS A 1 83 ? -21.281 17.609 17.578 1 81.44 83 HIS A CA 1
ATOM 649 C C . HIS A 1 83 ? -22.016 17.172 16.312 1 81.44 83 HIS A C 1
ATOM 651 O O . HIS A 1 83 ? -21.734 16.109 15.766 1 81.44 83 HIS A O 1
ATOM 657 N N . LYS A 1 84 ? -23.406 17.078 16.266 1 58.25 84 LYS A N 1
ATOM 658 C CA . LYS A 1 84 ? -24.172 16.703 15.078 1 58.25 84 LYS A CA 1
ATOM 659 C C . LYS A 1 84 ? -23.328 16.828 13.82 1 58.25 84 LYS A C 1
ATOM 661 O O . LYS A 1 84 ? -22.953 17.922 13.414 1 58.25 84 LYS A O 1
ATOM 666 N N . ILE A 1 85 ? -22.375 15.945 13.617 1 50.72 85 ILE A N 1
ATOM 667 C CA . ILE A 1 85 ? -21.688 15.984 12.328 1 50.72 85 ILE A CA 1
ATOM 668 C C . ILE A 1 85 ? -22.688 16.188 11.203 1 50.72 85 ILE A C 1
ATOM 670 O O . ILE A 1 85 ? -23.531 15.328 10.953 1 50.72 85 ILE A O 1
ATOM 674 N N . VAL A 1 86 ? -23.422 17.203 11.125 1 42 86 VAL A N 1
ATOM 675 C CA . VAL A 1 86 ? -24.203 17.438 9.906 1 42 86 VAL A CA 1
ATOM 676 C C . VAL A 1 86 ? -23.594 16.641 8.75 1 42 86 VAL A C 1
ATOM 678 O O . VAL A 1 86 ? -22.375 16.547 8.625 1 42 86 VAL A O 1
ATOM 681 N N . GLY A 1 87 ? -24.391 15.805 8.203 1 41.16 87 GLY A N 1
ATOM 682 C CA . GLY A 1 87 ? -24.094 14.898 7.105 1 41.16 87 GLY A CA 1
ATOM 683 C C . GLY A 1 87 ? -22.969 15.391 6.207 1 41.16 87 GLY A C 1
ATOM 684 O O . GLY A 1 87 ? -22.969 16.547 5.789 1 41.16 87 GLY A O 1
ATOM 685 N N . LEU A 1 88 ? -21.75 15.008 6.402 1 40.69 88 LEU A N 1
ATOM 686 C CA . LEU A 1 88 ? -20.609 15.148 5.504 1 40.69 88 LEU A CA 1
ATOM 687 C C . LEU A 1 88 ? -21.078 15.312 4.059 1 40.69 88 LEU A C 1
ATOM 689 O O . LEU A 1 88 ? -20.266 15.234 3.131 1 40.69 88 LEU A O 1
ATOM 693 N N . HIS A 1 89 ? -22.312 15.055 3.854 1 37.56 89 HIS A N 1
ATOM 694 C CA . HIS A 1 89 ? -22.625 14.984 2.432 1 37.56 89 HIS A CA 1
ATOM 695 C C . HIS A 1 89 ? -22.391 16.328 1.747 1 37.56 89 HIS A C 1
ATOM 697 O O . HIS A 1 89 ? -22.391 16.406 0.517 1 37.56 89 HIS A O 1
ATOM 703 N N . ASN A 1 90 ? -22.891 17.562 2.328 1 39 90 ASN A N 1
ATOM 704 C CA . ASN A 1 90 ? -23.047 18.688 1.403 1 39 90 ASN A CA 1
ATOM 705 C C . ASN A 1 90 ? -21.703 19.312 1.043 1 39 90 ASN A C 1
ATOM 707 O O . ASN A 1 90 ? -20.656 18.828 1.47 1 39 90 ASN A O 1
ATOM 711 N N . ASP A 1 91 ? -21.734 20.984 0.937 1 38.97 91 ASP A N 1
ATOM 712 C CA . ASP A 1 91 ? -20.875 21.984 0.323 1 38.97 91 ASP A CA 1
ATOM 713 C C . ASP A 1 91 ? -19.641 22.25 1.196 1 38.97 91 ASP A C 1
ATOM 715 O O . ASP A 1 91 ? -19.734 22.188 2.426 1 38.97 91 ASP A O 1
ATOM 719 N N . TYR A 1 92 ? -18.5 22.219 0.736 1 39.75 92 TYR A N 1
ATOM 720 C CA . TYR A 1 92 ? -17.203 22.562 1.309 1 39.75 92 TYR A CA 1
ATOM 721 C C . TYR A 1 92 ? -17.328 23.672 2.348 1 39.75 92 TYR A C 1
ATOM 723 O O . TYR A 1 92 ? -16.781 23.562 3.447 1 39.75 92 TYR A O 1
ATOM 731 N N . PHE A 1 93 ? -18.172 24.719 2.072 1 42.28 93 PHE A N 1
ATOM 732 C CA . PHE A 1 93 ? -18.25 25.891 2.932 1 42.28 93 PHE A CA 1
ATOM 733 C C . PHE A 1 93 ? -19.062 25.578 4.188 1 42.28 93 PHE A C 1
ATOM 735 O O . PHE A 1 93 ? -18.781 26.125 5.258 1 42.28 93 PHE A O 1
ATOM 742 N N . SER A 1 94 ? -20.125 24.938 3.928 1 48.53 94 SER A N 1
ATOM 743 C CA . SER A 1 94 ? -20.891 24.5 5.082 1 48.53 94 SER A CA 1
ATOM 744 C C . SER A 1 94 ? -20.047 23.609 6 1 48.53 94 SER A C 1
ATOM 746 O O . SER A 1 94 ? -20.219 23.641 7.223 1 48.53 94 SER A O 1
ATOM 748 N N . GLY A 1 95 ? -18.984 23.172 5.359 1 58 95 GLY A N 1
ATOM 749 C CA . GLY A 1 95 ? -18.031 22.328 6.047 1 58 95 GLY A CA 1
ATOM 750 C C . GLY A 1 95 ? -17.062 23.094 6.934 1 58 95 GLY A C 1
ATOM 751 O O . GLY A 1 95 ? -16.766 22.656 8.047 1 58 95 GLY A O 1
ATOM 752 N N . ILE A 1 96 ? -16.859 24.453 6.473 1 64.5 96 ILE A N 1
ATOM 753 C CA . ILE A 1 96 ? -15.922 25.281 7.223 1 64.5 96 ILE A CA 1
ATOM 754 C C . ILE A 1 96 ? -16.578 25.766 8.523 1 64.5 96 ILE A C 1
ATOM 756 O O . ILE A 1 96 ? -15.953 25.719 9.586 1 64.5 96 ILE A O 1
ATOM 760 N N . LYS A 1 97 ? -17.828 26.266 8.391 1 68.5 97 LYS A N 1
ATOM 761 C CA . LYS A 1 97 ? -18.5 26.75 9.586 1 68.5 97 LYS A CA 1
ATOM 762 C C . LYS A 1 97 ? -18.625 25.641 10.625 1 68.5 97 LYS A C 1
ATOM 764 O O . LYS A 1 97 ? -18.438 25.875 11.82 1 68.5 97 LYS A O 1
ATOM 769 N N . GLU A 1 98 ? -18.953 24.516 10.094 1 72.56 98 GLU A N 1
ATOM 770 C CA . GLU A 1 98 ? -19.078 23.375 11 1 72.56 98 GLU A CA 1
ATOM 771 C C . GLU A 1 98 ? -17.734 23 11.609 1 72.56 98 GLU A C 1
ATOM 773 O O . GLU A 1 98 ? -17.656 22.688 12.797 1 72.56 98 GLU A O 1
ATOM 778 N N . ALA A 1 99 ? -16.75 23.078 10.773 1 76.62 99 ALA A N 1
ATOM 779 C CA . ALA A 1 99 ? -15.406 22.766 11.266 1 76.62 99 ALA A CA 1
ATOM 780 C C . ALA A 1 99 ? -14.945 23.797 12.289 1 76.62 99 ALA A C 1
ATOM 782 O O . ALA A 1 99 ? -14.344 23.453 13.305 1 76.62 99 ALA A O 1
ATOM 783 N N . GLU A 1 100 ? -15.297 24.984 12.031 1 83.38 100 GLU A N 1
ATOM 784 C CA . GLU A 1 100 ? -14.945 26.047 12.977 1 83.38 100 GLU A CA 1
ATOM 785 C C . GLU A 1 100 ? -15.703 25.891 14.297 1 83.38 100 GLU A C 1
ATOM 787 O O . GLU A 1 100 ? -15.141 26.109 15.367 1 83.38 100 GLU A O 1
ATOM 792 N N . SER A 1 101 ? -16.922 25.516 14.148 1 87.94 101 SER A N 1
ATOM 793 C CA . SER A 1 101 ? -17.734 25.328 15.352 1 87.94 101 SER A CA 1
ATOM 794 C C . SER A 1 101 ? -17.172 24.203 16.234 1 87.94 101 SER A C 1
ATOM 796 O O . SER A 1 101 ? -17.188 24.297 17.453 1 87.94 101 SER A O 1
ATOM 798 N N . LEU A 1 102 ? -16.688 23.188 15.648 1 91.06 102 LEU A N 1
ATOM 799 C CA . LEU A 1 102 ? -16.094 22.094 16.406 1 91.06 102 LEU A CA 1
ATOM 800 C C . LEU A 1 102 ? -14.852 22.547 17.141 1 91.06 102 LEU A C 1
ATOM 802 O O . LEU A 1 102 ? -14.656 22.203 18.312 1 91.06 102 LEU A O 1
ATOM 806 N N . GLN A 1 103 ? -14.047 23.359 16.547 1 92.81 103 GLN A N 1
ATOM 807 C CA . GLN A 1 103 ? -12.836 23.875 17.188 1 92.81 103 GLN A CA 1
ATOM 808 C C . GLN A 1 103 ? -13.18 24.766 18.359 1 92.81 103 GLN A C 1
ATOM 810 O O . GLN A 1 103 ? -12.484 24.75 19.391 1 92.81 103 GLN A O 1
ATOM 815 N N . VAL A 1 104 ? -14.195 25.547 18.172 1 93.81 104 VAL A N 1
ATOM 816 C CA . VAL A 1 104 ? -14.656 26.391 19.25 1 93.81 104 VAL A CA 1
ATOM 817 C C . VAL A 1 104 ? -15.078 25.531 20.438 1 93.81 104 VAL A C 1
ATOM 819 O O . VAL A 1 104 ? -14.727 25.828 21.594 1 93.81 104 VAL A O 1
ATOM 822 N N . ARG A 1 105 ? -15.789 24.5 20.156 1 94.12 105 ARG A N 1
ATOM 823 C CA . ARG A 1 105 ? -16.234 23.609 21.219 1 94.12 105 ARG A CA 1
ATOM 824 C C . ARG A 1 105 ? -15.047 22.938 21.906 1 94.12 105 ARG A C 1
ATOM 826 O O . ARG A 1 105 ? -15.031 22.797 23.125 1 94.12 105 ARG A O 1
ATOM 833 N N . TRP A 1 106 ? -14.102 22.5 21.125 1 96.69 106 TRP A N 1
ATOM 834 C CA . TRP A 1 106 ? -12.898 21.938 21.734 1 96.69 106 TRP A CA 1
ATOM 835 C C . TRP A 1 106 ? -12.25 22.922 22.688 1 96.69 106 TRP A C 1
ATOM 837 O O . TRP A 1 106 ? -11.828 22.531 23.797 1 96.69 106 TRP A O 1
ATOM 847 N N . LYS A 1 107 ? -12.164 24.156 22.297 1 96.56 107 LYS A N 1
ATOM 848 C CA . LYS A 1 107 ? -11.539 25.203 23.109 1 96.56 107 LYS A CA 1
ATOM 849 C C . LYS A 1 107 ? -12.359 25.484 24.375 1 96.56 107 LYS A C 1
ATOM 851 O O . LYS A 1 107 ? -11.82 25.516 25.484 1 96.56 107 LYS A O 1
ATOM 856 N N . GLU A 1 108 ? -13.609 25.594 24.219 1 96.5 108 GLU A N 1
ATOM 857 C CA . GLU A 1 108 ? -14.469 26.031 25.312 1 96.5 108 GLU A CA 1
ATOM 858 C C . GLU A 1 108 ? -14.797 24.875 26.266 1 96.5 108 GLU A C 1
ATOM 860 O O . GLU A 1 108 ? -14.836 25.062 27.484 1 96.5 108 GLU A O 1
ATOM 865 N N . GLU A 1 109 ? -15.109 23.734 25.719 1 95.88 109 GLU A N 1
ATOM 866 C CA . GLU A 1 109 ? -15.586 22.609 26.516 1 95.88 109 GLU A CA 1
ATOM 867 C C . GLU A 1 109 ? -14.43 21.766 27.031 1 95.88 109 GLU A C 1
ATOM 869 O O . GLU A 1 109 ? -14.484 21.234 28.141 1 95.88 109 GLU A O 1
ATOM 874 N N . ALA A 1 110 ? -13.398 21.609 26.25 1 96.19 110 ALA A N 1
ATOM 875 C CA . ALA A 1 110 ? -12.289 20.734 26.625 1 96.19 110 ALA A CA 1
ATOM 876 C C . ALA A 1 110 ? -11.062 21.547 27.031 1 96.19 110 ALA A C 1
ATOM 878 O O . ALA A 1 110 ? -10.109 21 27.594 1 96.19 110 ALA A O 1
ATOM 879 N N . GLY A 1 111 ? -11.062 22.859 26.656 1 96.75 111 GLY A N 1
ATOM 880 C CA . GLY A 1 111 ? -9.906 23.703 26.938 1 96.75 111 GLY A CA 1
ATOM 881 C C . GLY A 1 111 ? -8.758 23.469 25.969 1 96.75 111 GLY A C 1
ATOM 882 O O . GLY A 1 111 ? -7.59 23.672 26.328 1 96.75 111 GLY A O 1
ATOM 883 N N . ILE A 1 112 ? -9.07 22.891 24.891 1 97.5 112 ILE A N 1
ATOM 884 C CA . ILE A 1 112 ? -8.039 22.531 23.922 1 97.5 112 ILE A CA 1
ATOM 885 C C . ILE A 1 112 ? -8.18 23.391 22.672 1 97.5 112 ILE A C 1
ATOM 887 O O . ILE A 1 112 ? -9.125 23.219 21.906 1 97.5 112 ILE A O 1
ATOM 891 N N . ASP A 1 113 ? -7.309 24.328 22.469 1 97.25 113 ASP A N 1
ATOM 892 C CA . ASP A 1 113 ? -7.164 25.062 21.219 1 97.25 113 ASP A CA 1
ATOM 893 C C . ASP A 1 113 ? -6.102 24.422 20.328 1 97.25 113 ASP A C 1
ATOM 895 O O . ASP A 1 113 ? -4.93 24.797 20.375 1 97.25 113 ASP A O 1
ATOM 899 N N . ILE A 1 114 ? -6.531 23.5 19.594 1 96.56 114 ILE A N 1
ATOM 900 C CA . ILE A 1 114 ? -5.621 22.609 18.859 1 96.56 114 ILE A CA 1
ATOM 901 C C . ILE A 1 114 ? -4.797 23.422 17.875 1 96.56 114 ILE A C 1
ATOM 903 O O . ILE A 1 114 ? -3.592 23.203 17.719 1 96.56 114 ILE A O 1
ATOM 907 N N . MET A 1 115 ? -5.395 24.391 17.188 1 96.31 115 MET A N 1
ATOM 908 C CA . MET A 1 115 ? -4.684 25.203 16.203 1 96.31 115 MET A CA 1
ATOM 909 C C . MET A 1 115 ? -3.617 26.062 16.875 1 96.31 115 MET A C 1
ATOM 911 O O . MET A 1 115 ? -2.5 26.172 16.375 1 96.31 115 MET A O 1
ATOM 915 N N . GLN A 1 116 ? -3.975 26.609 17.953 1 97.19 116 GLN A N 1
ATOM 916 C CA . GLN A 1 116 ? -3.006 27.422 18.672 1 97.19 116 GLN A CA 1
ATOM 917 C C . GLN A 1 116 ? -1.851 26.578 19.203 1 97.19 116 GLN A C 1
ATOM 919 O O . GLN A 1 116 ? -0.693 27 19.156 1 97.19 116 GLN A O 1
ATOM 924 N N . ARG A 1 117 ? -2.17 25.438 19.719 1 98.06 117 ARG A N 1
ATOM 925 C CA . ARG A 1 117 ? -1.137 24.547 20.25 1 98.06 117 ARG A CA 1
ATOM 926 C C . ARG A 1 117 ? -0.145 24.141 19.156 1 98.06 117 ARG A C 1
ATOM 928 O O . ARG A 1 117 ? 1.066 24.156 19.375 1 98.06 117 ARG A O 1
ATOM 935 N N . VAL A 1 118 ? -0.709 23.781 18 1 98.5 118 VAL A N 1
ATOM 936 C CA . VAL A 1 118 ? 0.157 23.406 16.891 1 98.5 118 VAL A CA 1
ATOM 937 C C . VAL A 1 118 ? 0.969 24.609 16.422 1 98.5 118 VAL A C 1
ATOM 939 O O . VAL A 1 118 ? 2.178 24.516 16.203 1 98.5 118 VAL A O 1
ATOM 942 N N . ALA A 1 119 ? 0.347 25.766 16.328 1 98.31 119 ALA A N 1
ATOM 943 C CA . ALA A 1 119 ? 1.034 26.984 15.922 1 98.31 119 ALA A CA 1
ATOM 944 C C . ALA A 1 119 ? 2.15 27.344 16.906 1 98.31 119 ALA A C 1
ATOM 946 O O . ALA A 1 119 ? 3.248 27.719 16.5 1 98.31 119 ALA A O 1
ATOM 947 N N . ASP A 1 120 ? 1.843 27.219 18.172 1 98.19 120 ASP A N 1
ATOM 948 C CA . ASP A 1 120 ? 2.842 27.484 19.203 1 98.19 120 ASP A CA 1
ATOM 949 C C . ASP A 1 120 ? 4.031 26.547 19.078 1 98.19 120 ASP A C 1
ATOM 951 O O . ASP A 1 120 ? 5.184 26.953 19.203 1 98.19 120 ASP A O 1
ATOM 955 N N . SER A 1 121 ? 3.701 25.281 18.859 1 98.19 121 SER A N 1
ATOM 956 C CA . SER A 1 121 ? 4.762 24.297 18.703 1 98.19 121 SER A CA 1
ATOM 957 C C . SER A 1 121 ? 5.66 24.625 17.516 1 98.19 121 SER A C 1
ATOM 959 O O . SER A 1 121 ? 6.887 24.625 17.641 1 98.19 121 SER A O 1
ATOM 961 N N . LEU A 1 122 ? 5.074 24.969 16.422 1 98.44 122 LEU A N 1
ATOM 962 C CA . LEU A 1 122 ? 5.805 25.328 15.211 1 98.44 122 LEU A CA 1
ATOM 963 C C . LEU A 1 122 ? 6.633 26.594 15.438 1 98.44 122 LEU A C 1
ATOM 965 O O . LEU A 1 122 ? 7.816 26.641 15.094 1 98.44 122 LEU A O 1
ATOM 969 N N . GLY A 1 123 ? 6 27.594 16.016 1 97.75 123 GLY A N 1
ATOM 970 C CA . GLY A 1 123 ? 6.676 28.859 16.266 1 97.75 123 GLY A CA 1
ATOM 971 C C . GLY A 1 123 ? 7.863 28.719 17.203 1 97.75 123 GLY A C 1
ATOM 972 O O . GLY A 1 123 ? 8.945 29.25 16.922 1 97.75 123 GLY A O 1
ATOM 973 N N . LYS A 1 124 ? 7.633 28 18.297 1 97.62 124 LYS A N 1
ATOM 974 C CA . LYS A 1 124 ? 8.695 27.781 19.266 1 97.62 124 LYS A CA 1
ATOM 975 C C . LYS A 1 124 ? 9.867 27.031 18.656 1 97.62 124 LYS A C 1
ATOM 977 O O . LYS A 1 124 ? 11.031 27.312 18.938 1 97.62 124 LYS A O 1
ATOM 982 N N . THR A 1 125 ? 9.539 26.109 17.828 1 97.44 125 THR A N 1
ATOM 983 C CA . THR A 1 125 ? 10.547 25.234 17.25 1 97.44 125 THR A CA 1
ATOM 984 C C . THR A 1 125 ? 11.336 25.953 16.172 1 97.44 125 THR A C 1
ATOM 986 O O . THR A 1 125 ? 12.562 25.828 16.094 1 97.44 125 THR A O 1
ATOM 989 N N . THR A 1 126 ? 10.727 26.828 15.352 1 96.19 126 THR A N 1
ATOM 990 C CA . THR A 1 126 ? 11.367 27.375 14.164 1 96.19 126 THR A CA 1
ATOM 991 C C . THR A 1 126 ? 11.812 28.812 14.406 1 96.19 126 THR A C 1
ATOM 993 O O . THR A 1 126 ? 12.648 29.344 13.672 1 96.19 126 THR A O 1
ATOM 996 N N . GLY A 1 127 ? 11.148 29.469 15.352 1 95.56 127 GLY A N 1
ATOM 997 C CA . GLY A 1 127 ? 11.375 30.891 15.555 1 95.56 127 GLY A CA 1
ATOM 998 C C . GLY A 1 127 ? 10.664 31.766 14.539 1 95.56 127 GLY A C 1
ATOM 999 O O . GLY A 1 127 ? 10.883 32.969 14.492 1 95.56 127 GLY A O 1
ATOM 1000 N N . MET A 1 128 ? 9.789 31.219 13.758 1 95.94 128 MET A N 1
ATOM 1001 C CA . MET A 1 128 ? 9.07 31.953 12.719 1 95.94 128 MET A CA 1
ATOM 1002 C C . MET A 1 128 ? 7.656 32.312 13.18 1 95.94 128 MET A C 1
ATOM 1004 O O . MET A 1 128 ? 7.066 31.578 13.984 1 95.94 128 MET A O 1
ATOM 1008 N N . PRO A 1 129 ? 7.191 33.438 12.617 1 97.12 129 PRO A N 1
ATOM 1009 C CA . PRO A 1 129 ? 5.758 33.625 12.805 1 97.12 129 PRO A CA 1
ATOM 1010 C C . PRO A 1 129 ? 4.906 32.531 12.164 1 97.12 129 PRO A C 1
ATOM 1012 O O . PRO A 1 129 ? 5.254 32.031 11.094 1 97.12 129 PRO A O 1
ATOM 1015 N N . VAL A 1 130 ? 3.838 32.156 12.883 1 97.88 130 VAL A N 1
ATOM 1016 C CA . VAL A 1 130 ? 2.895 31.156 12.383 1 97.88 130 VAL A CA 1
ATOM 1017 C C . VAL A 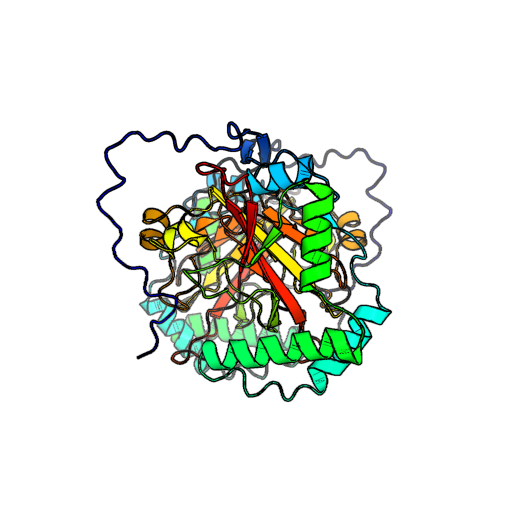1 130 ? 1.483 31.75 12.367 1 97.88 130 VAL A C 1
ATOM 1019 O O . VAL A 1 130 ? 1.021 32.281 13.383 1 97.88 130 VAL A O 1
ATOM 1022 N N . ARG A 1 131 ? 0.891 31.656 11.227 1 96.38 131 ARG A N 1
ATOM 1023 C CA . ARG A 1 131 ? -0.461 32.188 11.109 1 96.38 131 ARG A CA 1
ATOM 1024 C C . ARG A 1 131 ? -1.264 31.438 10.062 1 96.38 131 ARG A C 1
ATOM 1026 O O . ARG A 1 131 ? -0.704 30.641 9.297 1 96.38 131 ARG A O 1
ATOM 1033 N N . ARG A 1 132 ? -2.572 31.672 10.039 1 95.44 132 ARG A N 1
ATOM 1034 C CA . ARG A 1 132 ? -3.389 31.125 8.953 1 95.44 132 ARG A CA 1
ATOM 1035 C C . ARG A 1 132 ? -3.086 31.828 7.637 1 95.44 132 ARG A C 1
ATOM 1037 O O . ARG A 1 132 ? -2.734 33.031 7.625 1 95.44 132 ARG A O 1
ATOM 1044 N N . ALA A 1 133 ? -3.238 31.109 6.598 1 93.75 133 ALA A N 1
ATOM 1045 C CA . ALA A 1 133 ? -3.123 31.719 5.277 1 93.75 133 ALA A CA 1
ATOM 1046 C C . ALA A 1 133 ? -4.238 32.75 5.043 1 93.75 133 ALA A C 1
ATOM 1048 O O . ALA A 1 133 ? -5.32 32.625 5.621 1 93.75 133 ALA A O 1
ATOM 1049 N N . LYS A 1 134 ? -3.898 33.688 4.203 1 90.94 134 LYS A N 1
ATOM 1050 C CA . LYS A 1 134 ? -4.848 34.781 3.975 1 90.94 134 LYS A CA 1
ATOM 1051 C C . LYS A 1 134 ? -5 35.062 2.484 1 90.94 134 LYS A C 1
ATOM 1053 O O . LYS A 1 134 ? -4.078 34.812 1.701 1 90.94 134 LYS A O 1
ATOM 1058 N N . GLU A 1 135 ? -6.137 35.438 2.139 1 86.81 135 GLU A N 1
ATOM 1059 C CA . GLU A 1 135 ? -6.434 36.094 0.869 1 86.81 135 GLU A CA 1
ATOM 1060 C C . GLU A 1 135 ? -7.082 37.469 1.09 1 86.81 135 GLU A C 1
ATOM 1062 O O . GLU A 1 135 ? -8.289 37.531 1.336 1 86.81 135 GLU A O 1
ATOM 1067 N N . GLY A 1 136 ? -6.285 38.469 0.814 1 83.44 136 GLY A N 1
ATOM 1068 C CA . GLY A 1 136 ? -6.77 39.781 1.229 1 83.44 136 GLY A CA 1
ATOM 1069 C C . GLY A 1 136 ? -7.055 39.875 2.717 1 83.44 136 GLY A C 1
ATOM 1070 O O . GLY A 1 136 ? -6.176 39.594 3.539 1 83.44 136 GLY A O 1
ATOM 1071 N N . GLU A 1 137 ? -8.289 40.125 3.008 1 83.81 137 GLU A N 1
ATOM 1072 C CA . GLU A 1 137 ? -8.672 40.25 4.406 1 83.81 137 GLU A CA 1
ATOM 1073 C C . GLU A 1 137 ? -9.266 38.969 4.953 1 83.81 137 GLU A C 1
ATOM 1075 O O . GLU A 1 137 ? -9.562 38.875 6.148 1 83.81 137 GLU A O 1
ATOM 1080 N N . ARG A 1 138 ? -9.336 37.969 4.152 1 85.94 138 ARG A N 1
ATOM 1081 C CA . ARG A 1 138 ? -9.961 36.719 4.555 1 85.94 138 ARG A CA 1
ATOM 1082 C C . ARG A 1 138 ? -8.914 35.688 4.934 1 85.94 138 ARG A C 1
ATOM 1084 O O . ARG A 1 138 ? -7.875 35.562 4.277 1 85.94 138 ARG A O 1
ATOM 1091 N N . GLU A 1 139 ? -9.227 35 6.039 1 87.12 139 GLU A N 1
ATOM 1092 C CA . GLU A 1 139 ? -8.336 33.969 6.52 1 87.12 139 GLU A CA 1
ATOM 1093 C C . GLU A 1 139 ? -8.828 32.594 6.105 1 87.12 139 GLU A C 1
ATOM 1095 O O . GLU A 1 139 ? -10.039 32.312 6.121 1 87.12 139 GLU A O 1
ATOM 1100 N N . TYR A 1 140 ? -7.898 31.766 5.797 1 87.44 140 TYR A N 1
ATOM 1101 C CA . TYR A 1 140 ? -8.234 30.391 5.484 1 87.44 140 TYR A CA 1
ATOM 1102 C C . TYR A 1 140 ? -8.578 29.609 6.75 1 87.44 140 TYR A C 1
ATOM 1104 O O . TYR A 1 140 ? -8.133 29.969 7.844 1 87.44 140 TYR A O 1
ATOM 1112 N N . PHE A 1 141 ? -9.414 28.656 6.512 1 89.38 141 PHE A N 1
ATOM 1113 C CA . PHE A 1 141 ? -9.641 27.688 7.586 1 89.38 141 PHE A CA 1
ATOM 1114 C C . PHE A 1 141 ? -8.484 26.703 7.688 1 89.38 141 PHE A C 1
ATOM 1116 O O . PHE A 1 141 ? -7.871 26.344 6.68 1 89.38 141 PHE A O 1
ATOM 1123 N N . ALA A 1 142 ? -8.125 26.344 8.93 1 93.06 142 ALA A N 1
ATOM 1124 C CA . ALA A 1 142 ? -7.109 25.328 9.188 1 93.06 142 ALA A CA 1
ATOM 1125 C C . ALA A 1 142 ? -7.531 24.406 10.32 1 93.06 142 ALA A C 1
ATOM 1127 O O . ALA A 1 142 ? -8.188 24.844 11.273 1 93.06 142 ALA A O 1
ATOM 1128 N N . GLY A 1 143 ? -7.16 23.109 10.18 1 94.25 143 GLY A N 1
ATOM 1129 C CA . GLY A 1 143 ? -7.441 22.172 11.25 1 94.25 143 GLY A CA 1
ATOM 1130 C C . GLY A 1 143 ? -8.734 21.406 11.047 1 94.25 143 GLY A C 1
ATOM 1131 O O . GLY A 1 143 ? -9.586 21.359 11.938 1 94.25 143 GLY A O 1
ATOM 1132 N N . VAL A 1 144 ? -8.859 20.781 9.961 1 91.88 144 VAL A N 1
ATOM 1133 C CA . VAL A 1 144 ? -10.078 20.062 9.609 1 91.88 144 VAL A CA 1
ATOM 1134 C C . VAL A 1 144 ? -10.078 18.688 10.266 1 91.88 144 VAL A C 1
ATOM 1136 O O . VAL A 1 144 ? -9.039 18.047 10.367 1 91.88 144 VAL A O 1
ATOM 1139 N N . LEU A 1 145 ? -11.281 18.297 10.727 1 92.19 145 LEU A N 1
ATOM 1140 C CA . LEU A 1 145 ? -11.461 16.938 11.203 1 92.19 145 LEU A CA 1
ATOM 1141 C C . LEU A 1 145 ? -11.891 16.016 10.062 1 92.19 145 LEU A C 1
ATOM 1143 O O . LEU A 1 145 ? -12.844 16.328 9.344 1 92.19 145 LEU A O 1
ATOM 1147 N N . ARG A 1 146 ? -11.195 14.961 9.906 1 88.56 146 ARG A N 1
ATOM 1148 C CA . ARG A 1 146 ? -11.562 13.938 8.93 1 88.56 146 ARG A CA 1
ATOM 1149 C C . ARG A 1 146 ? -11.945 12.633 9.617 1 88.56 146 ARG A C 1
ATOM 1151 O O . ARG A 1 146 ? -11.227 12.164 10.508 1 88.56 146 ARG A O 1
ATOM 1158 N N . ALA A 1 147 ? -13.062 12.148 9.25 1 88.06 147 ALA A N 1
ATOM 1159 C CA . ALA A 1 147 ? -13.516 10.82 9.672 1 88.06 147 ALA A CA 1
ATOM 1160 C C . ALA A 1 147 ? -13.414 9.82 8.523 1 88.06 147 ALA A C 1
ATOM 1162 O O . ALA A 1 147 ? -14.07 9.984 7.492 1 88.06 147 ALA A O 1
ATOM 1163 N N . LEU A 1 148 ? -12.547 8.852 8.664 1 84.94 148 LEU A N 1
ATOM 1164 C CA . LEU A 1 148 ? -12.289 7.922 7.566 1 84.94 148 LEU A CA 1
ATOM 1165 C C . LEU A 1 148 ? -12.383 6.477 8.039 1 84.94 148 LEU A C 1
ATOM 1167 O O . LEU A 1 148 ? -11.945 6.152 9.148 1 84.94 148 LEU A O 1
ATOM 1171 N N . ASP A 1 149 ? -12.992 5.582 7.23 1 77.62 149 ASP A N 1
ATOM 1172 C CA . ASP A 1 149 ? -12.945 4.145 7.469 1 77.62 149 ASP A CA 1
ATOM 1173 C C . ASP A 1 149 ? -12.219 3.424 6.34 1 77.62 149 ASP A C 1
ATOM 1175 O O . ASP A 1 149 ? -11.32 2.617 6.59 1 77.62 149 ASP A O 1
ATOM 1179 N N . THR A 1 150 ? -12.438 3.76 5.055 1 81.44 150 THR A N 1
ATOM 1180 C CA . THR A 1 150 ? -11.961 3.033 3.883 1 81.44 150 THR A CA 1
ATOM 1181 C C . THR A 1 150 ? -10.586 3.535 3.455 1 81.44 150 THR A C 1
ATOM 1183 O O . THR A 1 150 ? -10.055 3.107 2.43 1 81.44 150 THR A O 1
ATOM 1186 N N . GLY A 1 151 ? -9.945 4.418 4.152 1 89.12 151 GLY A N 1
ATOM 1187 C CA . GLY A 1 151 ? -8.648 4.949 3.773 1 89.12 151 GLY A CA 1
ATOM 1188 C C . GLY A 1 151 ? -8.719 5.957 2.643 1 89.12 151 GLY A C 1
ATOM 1189 O O . GLY A 1 151 ? -9.812 6.414 2.281 1 89.12 151 GLY A O 1
ATOM 1190 N N . ILE A 1 152 ? -7.621 6.414 2.156 1 94.75 152 ILE A N 1
ATOM 1191 C CA . ILE A 1 152 ? -7.453 7.305 1.012 1 94.75 152 ILE A CA 1
ATOM 1192 C C . ILE A 1 152 ? -6.402 6.734 0.062 1 94.75 152 ILE A C 1
ATOM 1194 O O . ILE A 1 152 ? -5.297 6.391 0.484 1 94.75 152 ILE A O 1
ATOM 1198 N N . GLN A 1 153 ? -6.758 6.559 -1.219 1 96.5 153 GLN A N 1
ATOM 1199 C CA . GLN A 1 153 ? -5.848 5.977 -2.203 1 96.5 153 GLN A CA 1
ATOM 1200 C C . GLN A 1 153 ? -4.664 6.902 -2.467 1 96.5 153 GLN A C 1
ATOM 1202 O O . GLN A 1 153 ? -4.605 8.016 -1.939 1 96.5 153 GLN A O 1
ATOM 1207 N N . ILE A 1 154 ? -3.729 6.418 -3.23 1 98.38 154 ILE A N 1
ATOM 1208 C CA . ILE A 1 154 ? -2.494 7.141 -3.504 1 98.38 154 ILE A CA 1
ATOM 1209 C C . ILE A 1 154 ? -2.818 8.5 -4.125 1 98.38 154 ILE A C 1
ATOM 1211 O O . ILE A 1 154 ? -3.49 8.57 -5.156 1 98.38 154 ILE A O 1
ATOM 1215 N N . HIS A 1 155 ? -2.314 9.547 -3.463 1 97.81 155 HIS A N 1
ATOM 1216 C CA . HIS A 1 155 ? -2.547 10.914 -3.916 1 97.81 155 HIS A CA 1
ATOM 1217 C C . HIS A 1 155 ? -1.43 11.844 -3.455 1 97.81 155 HIS A C 1
ATOM 1219 O O . HIS A 1 155 ? -0.479 11.406 -2.803 1 97.81 155 HIS A O 1
ATOM 1225 N N . SER A 1 156 ? -1.487 13.078 -3.896 1 96.75 156 SER A N 1
ATOM 1226 C CA . SER A 1 156 ? -0.569 14.133 -3.486 1 96.75 156 SER A CA 1
ATOM 1227 C C . SER A 1 156 ? -1.311 15.438 -3.23 1 96.75 156 SER A C 1
ATOM 1229 O O . SER A 1 156 ? -2.424 15.633 -3.725 1 96.75 156 SER A O 1
ATOM 1231 N N . ASP A 1 157 ? -0.774 16.219 -2.412 1 94.5 157 ASP A N 1
ATOM 1232 C CA . ASP A 1 157 ? -1.286 17.562 -2.135 1 94.5 157 ASP A CA 1
ATOM 1233 C C . ASP A 1 157 ? -0.173 18.594 -2.219 1 94.5 157 ASP A C 1
ATOM 1235 O O . ASP A 1 157 ? 0.817 18.516 -1.489 1 94.5 157 ASP A O 1
ATOM 1239 N N . PHE A 1 158 ? -0.306 19.578 -3.078 1 93.56 158 PHE A N 1
ATOM 1240 C CA . PHE A 1 158 ? 0.669 20.656 -3.213 1 93.56 158 PHE A CA 1
ATOM 1241 C C . PHE A 1 158 ? 0.005 21.922 -3.727 1 93.56 158 PHE A C 1
ATOM 1243 O O . PHE A 1 158 ? -0.385 22 -4.895 1 93.56 158 PHE A O 1
ATOM 1250 N N . ALA A 1 159 ? -0.096 22.859 -2.963 1 88.44 159 AL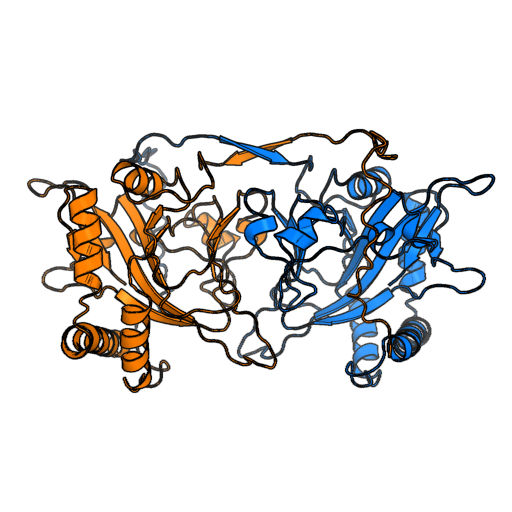A A N 1
ATOM 1251 C CA . ALA A 1 159 ? -0.902 24.062 -3.188 1 88.44 159 ALA A CA 1
ATOM 1252 C C . ALA A 1 159 ? -0.35 24.891 -4.348 1 88.44 159 ALA A C 1
ATOM 1254 O O . ALA A 1 159 ? -1.113 25.438 -5.145 1 88.44 159 ALA A O 1
ATOM 1255 N N . PRO A 1 160 ? 0.872 25.156 -4.566 1 79.12 160 PRO A N 1
ATOM 1256 C CA . PRO A 1 160 ? 1.356 26.031 -5.645 1 79.12 160 PRO A CA 1
ATOM 1257 C C . PRO A 1 160 ? 0.84 25.609 -7.016 1 79.12 160 PRO A C 1
ATOM 1259 O O . PRO A 1 160 ? 0.63 26.453 -7.891 1 79.12 160 PRO A O 1
ATOM 1262 N N . TYR A 1 161 ? 0.612 24.453 -7.215 1 72.06 161 TYR A N 1
ATOM 1263 C CA . TYR A 1 161 ? 0.053 24.016 -8.484 1 72.06 161 TYR A CA 1
ATOM 1264 C C . TYR A 1 161 ? -1.465 24.141 -8.492 1 72.06 161 TYR A C 1
ATOM 1266 O O . TYR A 1 161 ? -2.061 24.469 -9.523 1 72.06 161 TYR A O 1
ATOM 1274 N N . GLU A 1 162 ? -2.01 24.078 -7.32 1 68 162 GLU A N 1
ATOM 1275 C CA . GLU A 1 162 ? -3.467 24.062 -7.219 1 68 162 GLU A CA 1
ATOM 1276 C C . GLU A 1 162 ? -4.023 25.469 -7.02 1 68 162 GLU A C 1
ATOM 1278 O O . GLU A 1 162 ? -5.172 25.734 -7.367 1 68 162 GLU A O 1
ATOM 1283 N N . GLY A 1 163 ? -3.303 26.297 -6.484 1 65.88 163 GLY A N 1
ATOM 1284 C CA . GLY A 1 163 ? -3.789 27.594 -6.016 1 65.88 163 GLY A CA 1
ATOM 1285 C C . GLY A 1 163 ? -3.037 28.766 -6.613 1 65.88 163 GLY A C 1
ATOM 1286 O O . GLY A 1 163 ? -2.715 29.719 -5.91 1 65.88 163 GLY A O 1
ATOM 1287 N N . ALA A 1 164 ? -2.852 28.672 -7.906 1 65.31 164 ALA A N 1
ATOM 1288 C CA . ALA A 1 164 ? -2.131 29.766 -8.547 1 65.31 164 ALA A CA 1
ATOM 1289 C C . ALA A 1 164 ? -2.859 31.094 -8.352 1 65.31 164 ALA A C 1
ATOM 1291 O O . ALA A 1 164 ? -4.082 31.156 -8.492 1 65.31 164 ALA A O 1
ATOM 1292 N N . GLY A 1 165 ? -2.129 32.031 -7.84 1 71.56 165 GLY A N 1
ATOM 1293 C CA . GLY A 1 165 ? -2.678 33.375 -7.66 1 71.56 165 GLY A CA 1
ATOM 1294 C C . GLY A 1 165 ? -3.043 33.656 -6.223 1 71.56 165 GLY A C 1
ATOM 1295 O O . GLY A 1 165 ? -3.305 34.812 -5.875 1 71.56 165 GLY A O 1
ATOM 1296 N N . TRP A 1 166 ? -3.035 32.656 -5.414 1 81.62 166 TRP A N 1
ATOM 1297 C CA . TRP A 1 166 ? -3.359 32.812 -4.004 1 81.62 166 TRP A CA 1
ATOM 1298 C C . TRP A 1 166 ? -2.098 32.781 -3.146 1 81.62 166 TRP A C 1
ATOM 1300 O O . TRP A 1 166 ? -1.021 32.406 -3.633 1 81.62 166 TRP A O 1
ATOM 1310 N N . GLU A 1 167 ? -2.166 33.219 -1.893 1 87.25 167 GLU A N 1
ATOM 1311 C CA . GLU A 1 167 ? -1.012 33.219 -0.998 1 87.25 167 GLU A CA 1
ATOM 1312 C C . GLU A 1 167 ? -0.399 31.828 -0.877 1 87.25 167 GLU A C 1
ATOM 1314 O O . GLU A 1 167 ? 0.825 31.688 -0.887 1 87.25 167 GLU A O 1
ATOM 1319 N N . ILE A 1 168 ? -1.299 30.859 -0.799 1 88.81 168 ILE A N 1
ATOM 1320 C CA . ILE A 1 168 ? -0.824 29.484 -0.606 1 88.81 168 ILE A CA 1
ATOM 1321 C C . ILE A 1 168 ? -0.068 29.031 -1.85 1 88.81 168 ILE A C 1
ATOM 1323 O O . ILE A 1 168 ? 0.721 28.078 -1.787 1 88.81 168 ILE A O 1
ATOM 1327 N N . GLY A 1 169 ? -0.301 29.609 -2.977 1 90.12 169 GLY A N 1
ATOM 1328 C CA . GLY A 1 169 ? 0.438 29.297 -4.191 1 90.12 169 GLY A CA 1
ATOM 1329 C C . GLY A 1 169 ? 1.875 29.781 -4.156 1 90.12 169 GLY A C 1
ATOM 1330 O O . GLY A 1 169 ? 2.697 29.359 -4.973 1 90.12 169 GLY A O 1
ATOM 1331 N N . ARG A 1 170 ? 2.189 30.625 -3.172 1 88.31 170 ARG A N 1
ATOM 1332 C CA . ARG A 1 170 ? 3.51 31.25 -3.09 1 88.31 170 ARG A CA 1
ATOM 1333 C C . ARG A 1 170 ? 4.406 30.484 -2.113 1 88.31 170 ARG A C 1
ATOM 1335 O O . ARG A 1 170 ? 5.578 30.844 -1.942 1 88.31 170 ARG A O 1
ATOM 1342 N N . VAL A 1 171 ? 3.871 29.453 -1.524 1 92.5 171 VAL A N 1
ATOM 1343 C CA . VAL A 1 171 ? 4.695 28.719 -0.567 1 92.5 171 VAL A CA 1
ATOM 1344 C C . VAL A 1 171 ? 5.805 27.969 -1.303 1 92.5 171 VAL A C 1
ATOM 1346 O O . VAL A 1 171 ? 5.582 27.422 -2.383 1 92.5 171 VAL A O 1
ATOM 1349 N N . ALA A 1 172 ? 6.988 27.969 -0.721 1 90.69 172 ALA A N 1
ATOM 1350 C CA . ALA A 1 172 ? 8.156 27.297 -1.306 1 90.69 172 ALA A CA 1
ATOM 1351 C C . ALA A 1 172 ? 8.188 25.828 -0.943 1 90.69 172 ALA A C 1
ATOM 1353 O O . ALA A 1 172 ? 8.828 25.016 -1.63 1 90.69 172 ALA A O 1
ATOM 1354 N N . ALA A 1 173 ? 7.57 25.5 0.151 1 93.44 173 ALA A N 1
ATOM 1355 C CA . ALA A 1 173 ? 7.512 24.125 0.649 1 93.44 173 ALA A CA 1
ATOM 1356 C C . ALA A 1 173 ? 6.254 23.906 1.48 1 93.44 173 ALA A C 1
ATOM 1358 O O . ALA A 1 173 ? 5.676 24.844 2.018 1 93.44 173 ALA A O 1
ATOM 1359 N N . GLN A 1 174 ? 5.887 22.672 1.554 1 96.31 174 GLN A N 1
ATOM 1360 C CA . GLN A 1 174 ? 4.617 22.359 2.199 1 96.31 174 GLN A CA 1
ATOM 1361 C C . GLN A 1 174 ? 4.734 21.078 3.027 1 96.31 174 GLN A C 1
ATOM 1363 O O . GLN A 1 174 ? 5.375 20.109 2.605 1 96.31 174 GLN A O 1
ATOM 1368 N N . LEU A 1 175 ? 4.137 21.094 4.172 1 98.31 175 LEU A N 1
ATOM 1369 C CA . LEU A 1 175 ? 3.926 19.906 4.984 1 98.31 175 LEU A CA 1
ATOM 1370 C C . LEU A 1 175 ? 2.445 19.719 5.297 1 98.31 175 LEU A C 1
ATOM 1372 O O . LEU A 1 175 ? 1.639 20.625 5.074 1 98.31 175 LEU A O 1
ATOM 1376 N N . SER A 1 176 ? 2.092 18.531 5.648 1 98.5 176 SER A N 1
ATOM 1377 C CA . SER A 1 176 ? 0.825 18.219 6.301 1 98.5 176 SER A CA 1
ATOM 1378 C C . SER A 1 176 ? 1.044 17.781 7.746 1 98.5 176 SER A C 1
ATOM 1380 O O . SER A 1 176 ? 1.952 17 8.031 1 98.5 176 SER A O 1
ATOM 1382 N N . TRP A 1 177 ? 0.321 18.344 8.633 1 98.56 177 TRP A N 1
ATOM 1383 C CA . TRP A 1 177 ? 0.355 17.781 9.984 1 98.56 177 TRP A CA 1
ATOM 1384 C C . TRP A 1 177 ? -0.951 17.062 10.305 1 98.56 177 TRP A C 1
ATOM 1386 O O . TRP A 1 177 ? -2.014 17.438 9.805 1 98.56 177 TRP A O 1
ATOM 1396 N N . ASN A 1 178 ? -0.879 16.016 11.094 1 98.19 178 ASN A N 1
ATOM 1397 C CA . ASN A 1 178 ? -1.989 15.148 11.469 1 98.19 178 ASN A CA 1
ATOM 1398 C C . ASN A 1 178 ? -1.917 14.742 12.938 1 98.19 178 ASN A C 1
ATOM 1400 O O . ASN A 1 178 ? -0.833 14.469 13.453 1 98.19 178 ASN A O 1
ATOM 1404 N N . ILE A 1 179 ? -3.059 14.75 13.555 1 98.56 179 ILE A N 1
ATOM 1405 C CA . ILE A 1 179 ? -3.221 14.188 14.891 1 98.56 179 ILE A CA 1
ATOM 1406 C C . ILE A 1 179 ? -4.387 13.203 14.898 1 98.56 179 ILE A C 1
ATOM 1408 O O . ILE A 1 179 ? -5.539 13.594 14.695 1 98.56 179 ILE A O 1
ATOM 1412 N N . LEU A 1 180 ? -4.074 11.977 15.086 1 97.69 180 LEU A N 1
ATOM 1413 C CA . LEU A 1 180 ? -5.117 10.977 15.289 1 97.69 180 LEU A CA 1
ATOM 1414 C C . LEU A 1 180 ? -5.695 11.07 16.703 1 97.69 180 LEU A C 1
ATOM 1416 O O . LEU A 1 180 ? -4.949 11.125 17.672 1 97.69 180 LEU A O 1
ATOM 1420 N N . LEU A 1 181 ? -7.02 11.039 16.797 1 97.06 181 LEU A N 1
ATOM 1421 C CA . LEU A 1 181 ? -7.648 11.266 18.094 1 97.06 181 LEU A CA 1
ATOM 1422 C C . LEU A 1 181 ? -7.984 9.945 18.766 1 97.06 181 LEU A C 1
ATOM 1424 O O . LEU A 1 181 ? -8.117 9.883 20 1 97.06 181 LEU A O 1
ATOM 1428 N N . ASN A 1 182 ? -8.211 8.898 17.953 1 95.25 182 ASN A N 1
ATOM 1429 C CA . ASN A 1 182 ? -8.633 7.633 18.547 1 95.25 182 ASN A CA 1
ATOM 1430 C C . ASN A 1 182 ? -7.723 6.484 18.125 1 95.25 182 ASN A C 1
ATOM 1432 O O . ASN A 1 182 ? -7.117 6.531 17.047 1 95.25 182 ASN A O 1
ATOM 1436 N N . LYS A 1 183 ? -7.688 5.504 19.016 1 93 183 LYS A N 1
ATOM 1437 C CA . LYS A 1 183 ? -6.949 4.289 18.688 1 93 183 LYS A CA 1
ATOM 1438 C C . LYS A 1 183 ? -7.73 3.432 17.688 1 93 183 LYS A C 1
ATOM 1440 O O . LYS A 1 183 ? -8.922 3.172 17.891 1 93 183 LYS A O 1
ATOM 1445 N N . VAL A 1 184 ? -7.094 3.072 16.641 1 89.5 184 VAL A N 1
ATOM 1446 C CA . VAL A 1 184 ? -7.711 2.203 15.641 1 89.5 184 VAL A CA 1
ATOM 1447 C C . VAL A 1 184 ? -6.715 1.129 15.203 1 89.5 184 VAL A C 1
ATOM 1449 O O . VAL A 1 184 ? -5.512 1.387 15.117 1 89.5 184 VAL A O 1
ATOM 1452 N N . PRO A 1 185 ? -7.238 -0.057 15 1 89.5 185 PRO A N 1
ATOM 1453 C CA . PRO A 1 185 ? -6.352 -1.025 14.344 1 89.5 185 PRO A CA 1
ATOM 1454 C C . PRO A 1 185 ? -6.105 -0.704 12.875 1 89.5 185 PRO A C 1
ATOM 1456 O O . PRO A 1 185 ? -7.047 -0.381 12.141 1 89.5 185 PRO A O 1
ATOM 1459 N N . GLY A 1 186 ? -4.852 -0.785 12.477 1 91.81 186 GLY A N 1
ATOM 1460 C CA . GLY A 1 186 ? -4.547 -0.38 11.117 1 91.81 186 GLY A CA 1
ATOM 1461 C C . GLY A 1 186 ? -4.566 1.124 10.922 1 91.81 186 GLY A C 1
ATOM 1462 O O . GLY A 1 186 ? -4.164 1.876 11.812 1 91.81 186 GLY A O 1
ATOM 1463 N N . GLY A 1 187 ? -4.879 1.545 9.688 1 93.56 187 GLY A N 1
ATOM 1464 C CA . GLY A 1 187 ? -5.027 2.963 9.398 1 93.56 187 GLY A CA 1
ATOM 1465 C C . GLY A 1 187 ? -3.703 3.676 9.203 1 93.56 187 GLY A C 1
ATOM 1466 O O . GLY A 1 187 ? -3.617 4.895 9.375 1 93.56 187 GLY A O 1
ATOM 1467 N N . ASP A 1 188 ? -2.654 3.02 8.859 1 96.62 188 ASP A N 1
ATOM 1468 C CA . ASP A 1 188 ? -1.331 3.602 8.656 1 96.62 188 ASP A CA 1
ATOM 1469 C C . ASP A 1 188 ? -1.306 4.488 7.414 1 96.62 188 ASP A C 1
ATOM 1471 O O . ASP A 1 188 ? -2.178 4.379 6.547 1 96.62 188 ASP A O 1
ATOM 1475 N N . THR A 1 189 ? -0.377 5.328 7.434 1 98.19 189 THR A N 1
ATOM 1476 C CA . THR A 1 189 ? -0.127 6.141 6.25 1 98.19 189 THR A CA 1
ATOM 1477 C C . THR A 1 189 ? 1.161 5.703 5.559 1 98.19 189 THR A C 1
ATOM 1479 O O . THR A 1 189 ? 2.197 5.543 6.207 1 98.19 189 THR A O 1
ATOM 1482 N N . PHE A 1 190 ? 1.027 5.43 4.293 1 98.69 190 PHE A N 1
ATOM 1483 C CA . PHE A 1 190 ? 2.197 5.152 3.469 1 98.69 190 PHE A CA 1
ATOM 1484 C C . PHE A 1 190 ? 2.656 6.406 2.734 1 98.69 190 PHE A C 1
ATOM 1486 O O . PHE A 1 190 ? 1.852 7.082 2.088 1 98.69 190 PHE A O 1
ATOM 1493 N N . ILE A 1 191 ? 3.9 6.734 2.914 1 98.88 191 ILE A N 1
ATOM 1494 C CA . ILE A 1 191 ? 4.523 7.844 2.201 1 98.88 191 ILE A CA 1
ATOM 1495 C C . ILE A 1 191 ? 5.602 7.312 1.259 1 98.88 191 ILE A C 1
ATOM 1497 O O . ILE A 1 191 ? 6.469 6.539 1.671 1 98.88 191 ILE A O 1
ATOM 1501 N N . TYR A 1 192 ? 5.547 7.695 0.031 1 98.5 192 TYR A N 1
ATOM 1502 C CA . TYR A 1 192 ? 6.516 7.242 -0.962 1 98.5 192 TYR A CA 1
ATOM 1503 C C . TYR A 1 192 ? 7.473 8.367 -1.343 1 98.5 192 TYR A C 1
ATOM 1505 O O . TYR A 1 192 ? 7.047 9.508 -1.547 1 98.5 192 TYR A O 1
ATOM 1513 N N . ASP A 1 193 ? 8.719 8.117 -1.403 1 97.12 193 ASP A N 1
ATOM 1514 C CA . ASP A 1 193 ? 9.703 9.117 -1.8 1 97.12 193 ASP A CA 1
ATOM 1515 C C . ASP A 1 193 ? 9.617 9.406 -3.297 1 97.12 193 ASP A C 1
ATOM 1517 O O . ASP A 1 193 ? 10.547 9.102 -4.047 1 97.12 193 ASP A O 1
ATOM 1521 N N . ARG A 1 194 ? 8.555 9.977 -3.68 1 97.06 194 ARG A N 1
ATOM 1522 C CA . ARG A 1 194 ? 8.234 10.383 -5.043 1 97.06 194 ARG A CA 1
ATOM 1523 C C . ARG A 1 194 ? 7.344 11.617 -5.051 1 97.06 194 ARG A C 1
ATOM 1525 O O . ARG A 1 194 ? 6.121 11.516 -4.941 1 97.06 194 ARG A O 1
ATOM 1532 N N . GLU A 1 195 ? 7.949 12.75 -5.285 1 95.5 195 GLU A N 1
ATOM 1533 C CA . GLU A 1 195 ? 7.199 14 -5.328 1 95.5 195 GLU A CA 1
ATOM 1534 C C . GLU A 1 195 ? 6.402 14.117 -6.621 1 95.5 195 GLU A C 1
ATOM 1536 O O . GLU A 1 195 ? 6.891 13.766 -7.695 1 95.5 195 GLU A O 1
ATOM 1541 N N . TRP A 1 196 ? 5.289 14.555 -6.461 1 96.69 196 TRP A N 1
ATOM 1542 C CA . TRP A 1 196 ? 4.402 14.812 -7.59 1 96.69 196 TRP A CA 1
ATOM 1543 C C . TRP A 1 196 ? 4.965 15.906 -8.484 1 96.69 196 TRP A C 1
ATOM 1545 O O . TRP A 1 196 ? 5.453 16.922 -8 1 96.69 196 TRP A O 1
ATOM 1555 N N . GLN A 1 197 ? 4.926 15.672 -9.781 1 92.62 197 GLN A N 1
ATOM 1556 C CA . GLN A 1 197 ? 5.363 16.625 -10.797 1 92.62 197 GLN A CA 1
ATOM 1557 C C . GLN A 1 197 ? 4.242 16.922 -11.789 1 92.62 197 GLN A C 1
ATOM 1559 O O . GLN A 1 197 ? 3.857 16.062 -12.578 1 92.62 197 GLN A O 1
ATOM 1564 N N . ALA A 1 198 ? 3.758 18.062 -11.719 1 87.56 198 ALA A N 1
ATOM 1565 C CA . ALA A 1 198 ? 2.746 18.484 -12.688 1 87.56 198 ALA A CA 1
ATOM 1566 C C . ALA A 1 198 ? 3.393 19.078 -13.938 1 87.56 198 ALA A C 1
ATOM 1568 O O . ALA A 1 198 ? 4.469 19.672 -13.859 1 87.56 198 ALA A O 1
ATOM 1569 N N . PRO A 1 199 ? 2.775 18.969 -14.992 1 89.56 199 PRO A N 1
ATOM 1570 C CA . PRO A 1 199 ? 1.531 18.219 -15.227 1 89.56 199 PRO A CA 1
ATOM 1571 C C . PRO A 1 199 ? 1.774 16.766 -15.633 1 89.56 199 PRO A C 1
ATOM 1573 O O . PRO A 1 199 ? 0.821 16.031 -15.875 1 89.56 199 PRO A O 1
ATOM 1576 N N . GLU A 1 200 ? 3.021 16.375 -15.719 1 93.25 200 GLU A N 1
ATOM 1577 C CA . GLU A 1 200 ? 3.398 15.07 -16.281 1 93.25 200 GLU A CA 1
ATOM 1578 C C . GLU A 1 200 ? 2.746 13.93 -15.5 1 93.25 200 GLU A C 1
ATOM 1580 O O . GLU A 1 200 ? 2.236 12.977 -16.094 1 93.25 200 GLU A O 1
ATOM 1585 N N . ASP A 1 201 ? 2.73 14.016 -14.227 1 95.62 201 ASP A N 1
ATOM 1586 C CA . ASP A 1 201 ? 2.176 12.938 -13.414 1 95.62 201 ASP A CA 1
ATOM 1587 C C . ASP A 1 201 ? 0.659 12.852 -13.57 1 95.62 201 ASP A C 1
ATOM 1589 O O . ASP A 1 201 ? 0.084 11.766 -13.547 1 95.62 201 ASP A O 1
ATOM 1593 N N . ASP A 1 202 ? 0.038 13.938 -13.703 1 94.38 202 ASP A N 1
ATOM 1594 C CA . ASP A 1 202 ? -1.405 13.93 -13.922 1 94.38 202 ASP A CA 1
ATOM 1595 C C . ASP A 1 202 ? -1.759 13.242 -15.242 1 94.38 202 ASP A C 1
ATOM 1597 O O . ASP A 1 202 ? -2.674 12.422 -15.289 1 94.38 202 ASP A O 1
ATOM 1601 N N . MET A 1 203 ? -1.054 13.625 -16.234 1 95.44 203 MET A N 1
ATOM 1602 C CA . MET A 1 203 ? -1.317 13.078 -17.562 1 95.44 203 MET A CA 1
ATOM 1603 C C . MET A 1 203 ? -1.032 11.586 -17.594 1 95.44 203 MET A C 1
ATOM 1605 O O . MET A 1 203 ? -1.774 10.82 -18.219 1 95.44 203 MET A O 1
ATOM 1609 N N . ALA A 1 204 ? -0.094 11.227 -16.922 1 96.19 204 ALA A N 1
ATOM 1610 C CA . ALA A 1 204 ? 0.391 9.859 -17.062 1 96.19 204 ALA A CA 1
ATOM 1611 C C . ALA A 1 204 ? -0.301 8.922 -16.078 1 96.19 204 ALA A C 1
ATOM 1613 O O . ALA A 1 204 ? -0.518 7.746 -16.375 1 96.19 204 ALA A O 1
ATOM 1614 N N . TRP A 1 205 ? -0.665 9.477 -14.891 1 96.81 205 TRP A N 1
ATOM 1615 C CA . TRP A 1 205 ? -0.917 8.508 -13.82 1 96.81 205 TRP A CA 1
ATOM 1616 C C . TRP A 1 205 ? -2.254 8.781 -13.141 1 96.81 205 TRP A C 1
ATOM 1618 O O . TRP A 1 205 ? -2.734 7.973 -12.352 1 96.81 205 TRP A O 1
ATOM 1628 N N . ARG A 1 206 ? -2.842 9.867 -13.344 1 96.38 206 ARG A N 1
ATOM 1629 C CA . ARG A 1 206 ? -4.098 10.148 -12.664 1 96.38 206 ARG A CA 1
ATOM 1630 C C . ARG A 1 206 ? -5.188 9.172 -13.102 1 96.38 206 ARG A C 1
ATOM 1632 O O . ARG A 1 206 ? -5.359 8.922 -14.297 1 96.38 206 ARG A O 1
ATOM 1639 N N . LYS A 1 207 ? -5.863 8.711 -12.125 1 94.44 207 LYS A N 1
ATOM 1640 C CA . LYS A 1 207 ? -6.938 7.77 -12.422 1 94.44 207 LYS A CA 1
ATOM 1641 C C . LYS A 1 207 ? -8.141 8.484 -13.031 1 94.44 207 LYS A C 1
ATOM 1643 O O . LYS A 1 207 ? -8.383 9.656 -12.75 1 94.44 207 LYS A O 1
ATOM 1648 N N . GLU A 1 208 ? -8.883 7.699 -13.812 1 89.25 208 GLU A N 1
ATOM 1649 C CA . GLU A 1 208 ? -10.188 8.18 -14.258 1 89.25 208 GLU A CA 1
ATOM 1650 C C . GLU A 1 208 ? -11.188 8.195 -13.109 1 89.25 208 GLU A C 1
ATOM 1652 O O . GLU A 1 208 ? -12.031 9.094 -13.016 1 89.25 208 GLU A O 1
ATOM 1657 N N . PHE A 1 209 ? -11.008 7.125 -12.258 1 86.81 209 PHE A N 1
ATOM 1658 C CA . PHE A 1 209 ? -11.805 7.039 -11.039 1 86.81 209 PHE A CA 1
ATOM 1659 C C . PHE A 1 209 ? -11.07 6.238 -9.969 1 86.81 209 PHE A C 1
ATOM 1661 O O . PHE A 1 209 ? -10.523 5.168 -10.25 1 86.81 209 PHE A O 1
ATOM 1668 N N . PRO A 1 210 ? -11.195 6.773 -8.734 1 89.56 210 PRO A N 1
ATOM 1669 C CA . PRO A 1 210 ? -11.602 8.141 -8.391 1 89.56 210 PRO A CA 1
ATOM 1670 C C . PRO A 1 210 ? -10.594 9.188 -8.859 1 89.56 210 PRO A C 1
ATOM 1672 O O . PRO A 1 210 ? -9.391 8.93 -8.883 1 89.56 210 PRO A O 1
ATOM 1675 N N . LYS A 1 211 ? -10.945 10.344 -9.102 1 89.56 211 LYS A N 1
ATOM 1676 C CA . LYS A 1 211 ? -10.148 11.352 -9.797 1 89.56 211 LYS A CA 1
ATOM 1677 C C . LYS A 1 211 ? -9.039 11.891 -8.891 1 89.56 211 LYS A C 1
ATOM 1679 O O . LYS A 1 211 ? -8.023 12.391 -9.383 1 89.56 211 LYS A O 1
ATOM 1684 N N . TYR A 1 212 ? -9.211 11.82 -7.617 1 91 212 TYR A N 1
ATOM 1685 C CA . TYR A 1 212 ? -8.188 12.352 -6.727 1 91 212 TYR A CA 1
ATOM 1686 C C . TYR A 1 212 ? -6.988 11.414 -6.656 1 91 212 TYR A C 1
ATOM 1688 O O . TYR A 1 212 ? -5.91 11.805 -6.195 1 91 212 TYR A O 1
ATOM 1696 N N . ALA A 1 213 ? -7.145 10.242 -7.086 1 96.44 213 ALA A N 1
ATOM 1697 C CA . ALA A 1 213 ? -6.16 9.188 -6.852 1 96.44 213 ALA A CA 1
ATOM 1698 C C . ALA A 1 213 ? -5.297 8.953 -8.086 1 96.44 213 ALA A C 1
ATOM 1700 O O . ALA A 1 213 ? -5.656 9.375 -9.188 1 96.44 213 ALA A O 1
ATOM 1701 N N . TYR A 1 214 ? -4.191 8.398 -7.898 1 97.75 214 TYR A N 1
ATOM 1702 C CA . TYR A 1 214 ? -3.246 8.086 -8.961 1 97.75 214 TYR A CA 1
ATOM 1703 C C . TYR A 1 214 ? -3.016 6.582 -9.07 1 97.75 214 TYR A C 1
ATOM 1705 O O . TYR A 1 214 ? -3.197 5.852 -8.094 1 97.75 214 TYR A O 1
ATOM 1713 N N . ASP A 1 215 ? -2.621 6.199 -10.273 1 97.44 215 ASP A N 1
ATOM 1714 C CA . ASP A 1 215 ? -2.236 4.816 -10.516 1 97.44 215 ASP A CA 1
ATOM 1715 C C . ASP A 1 215 ? -1.062 4.406 -9.633 1 97.44 215 ASP A C 1
ATOM 1717 O O . ASP A 1 215 ? -0.058 5.113 -9.555 1 97.44 215 ASP A O 1
ATOM 1721 N N . PRO A 1 216 ? -1.188 3.227 -9.008 1 97.81 216 PRO A N 1
ATOM 1722 C CA . PRO A 1 216 ? -0.146 2.809 -8.07 1 97.81 216 PRO A CA 1
ATOM 1723 C C . PRO A 1 216 ? 1.225 2.674 -8.727 1 97.81 216 PRO A C 1
ATOM 1725 O O . PRO A 1 216 ? 2.252 2.781 -8.055 1 97.81 216 PRO A O 1
ATOM 1728 N N . LYS A 1 217 ? 1.341 2.475 -9.969 1 97.19 217 LYS A N 1
ATOM 1729 C CA . LYS A 1 217 ? 2.615 2.316 -10.664 1 97.19 217 LYS A CA 1
ATOM 1730 C C . LYS A 1 217 ? 3.49 3.555 -10.492 1 97.19 217 LYS A C 1
ATOM 1732 O O . LYS A 1 217 ? 4.707 3.492 -10.68 1 97.19 217 LYS A O 1
ATOM 1737 N N . VAL A 1 218 ? 2.902 4.633 -10.141 1 97.75 218 VAL A N 1
ATOM 1738 C CA . VAL A 1 218 ? 3.617 5.898 -10.016 1 97.75 218 VAL A CA 1
ATOM 1739 C C . VAL A 1 218 ? 4.668 5.789 -8.914 1 97.75 218 VAL A C 1
ATOM 1741 O O . VAL A 1 218 ? 5.68 6.492 -8.938 1 97.75 218 VAL A O 1
ATOM 1744 N N . VAL A 1 219 ? 4.488 4.852 -7.977 1 97.69 219 VAL A N 1
ATOM 1745 C CA . VAL A 1 219 ? 5.371 4.812 -6.812 1 97.69 219 VAL A CA 1
ATOM 1746 C C . VAL A 1 219 ? 6.281 3.59 -6.895 1 97.69 219 VAL A C 1
ATOM 1748 O O . VAL A 1 219 ? 7.039 3.309 -5.965 1 97.69 219 VAL A O 1
ATOM 1751 N N . GLU A 1 220 ? 6.223 2.824 -7.953 1 97.38 220 GLU A N 1
ATOM 1752 C CA . GLU A 1 220 ? 7.062 1.643 -8.125 1 97.38 220 GLU A CA 1
ATOM 1753 C C . GLU A 1 220 ? 8.539 1.995 -8.008 1 97.38 220 GLU A C 1
ATOM 1755 O O . GLU A 1 220 ? 8.992 3 -8.555 1 97.38 220 GLU A O 1
ATOM 1760 N N . GLY A 1 221 ? 9.273 1.174 -7.215 1 95.62 221 GLY A N 1
ATOM 1761 C CA . GLY A 1 221 ? 10.711 1.314 -7.105 1 95.62 221 GLY A CA 1
ATOM 1762 C C . GLY A 1 221 ? 11.133 2.426 -6.164 1 95.62 221 GLY A C 1
ATOM 1763 O O . GLY A 1 221 ? 12.328 2.715 -6.031 1 95.62 221 GLY A O 1
ATOM 1764 N N . ARG A 1 222 ? 10.156 3.066 -5.523 1 95.56 222 ARG A N 1
ATOM 1765 C CA . ARG A 1 222 ? 10.469 4.18 -4.637 1 95.56 222 ARG A CA 1
ATOM 1766 C C . ARG A 1 222 ? 10.508 3.725 -3.18 1 95.56 222 ARG A C 1
ATOM 1768 O O . ARG A 1 222 ? 9.891 2.719 -2.824 1 95.56 222 ARG A O 1
ATOM 1775 N N . ALA A 1 223 ? 11.25 4.465 -2.449 1 95.06 223 ALA A N 1
ATOM 1776 C CA . ALA A 1 223 ? 11.289 4.18 -1.018 1 95.06 223 ALA A CA 1
ATOM 1777 C C . ALA A 1 223 ? 9.922 4.43 -0.374 1 95.06 223 ALA A C 1
ATOM 1779 O O . ALA A 1 223 ? 9.211 5.363 -0.754 1 95.06 223 ALA A O 1
ATOM 1780 N N . ILE A 1 224 ? 9.641 3.566 0.644 1 97.69 224 ILE A N 1
ATOM 1781 C CA . ILE A 1 224 ? 8.359 3.672 1.339 1 97.69 224 ILE A CA 1
ATOM 1782 C C . ILE A 1 224 ? 8.602 3.945 2.822 1 97.69 224 ILE A C 1
ATOM 1784 O O . ILE A 1 224 ? 9.414 3.268 3.461 1 97.69 224 ILE A O 1
ATOM 1788 N N . LYS A 1 225 ? 7.98 4.961 3.33 1 98.5 225 LYS A N 1
ATOM 1789 C CA . LYS A 1 225 ? 7.855 5.199 4.766 1 98.5 225 LYS A CA 1
ATOM 1790 C C . LYS A 1 225 ? 6.461 4.828 5.266 1 98.5 225 LYS A C 1
ATOM 1792 O O . LYS A 1 225 ? 5.457 5.273 4.707 1 98.5 225 LYS A O 1
ATOM 1797 N N . VAL A 1 226 ? 6.422 3.973 6.258 1 98.5 226 VAL A N 1
ATOM 1798 C CA . VAL A 1 226 ? 5.16 3.623 6.898 1 98.5 226 VAL A CA 1
ATOM 1799 C C . VAL A 1 226 ? 4.996 4.422 8.188 1 98.5 226 VAL A C 1
ATOM 1801 O O . VAL A 1 226 ? 5.746 4.227 9.148 1 98.5 226 VAL A O 1
ATOM 1804 N N . MET A 1 227 ? 4.082 5.305 8.18 1 98.44 227 MET A N 1
ATOM 1805 C CA . MET A 1 227 ? 3.738 6.062 9.375 1 98.44 227 MET A CA 1
ATOM 1806 C C . MET A 1 227 ? 2.617 5.375 10.148 1 98.44 227 MET A C 1
ATOM 1808 O O . MET A 1 227 ? 1.456 5.418 9.742 1 98.44 227 MET A O 1
ATOM 1812 N N . SER A 1 228 ? 2.979 4.844 11.281 1 96.94 228 SER A N 1
ATOM 1813 C CA . SER A 1 228 ? 1.987 4.168 12.109 1 96.94 228 SER A CA 1
ATOM 1814 C C . SER A 1 228 ? 0.975 5.156 12.68 1 96.94 228 SER A C 1
ATOM 1816 O O . SER A 1 228 ? 1.337 6.266 13.07 1 96.94 228 SER A O 1
ATOM 1818 N N . ALA A 1 229 ? -0.225 4.695 12.742 1 94.88 229 ALA A N 1
ATOM 1819 C CA . ALA A 1 229 ? -1.293 5.492 13.336 1 94.88 229 ALA A CA 1
ATOM 1820 C C . ALA A 1 229 ? -1.264 5.402 14.859 1 94.88 229 ALA A C 1
ATOM 1822 O O . ALA A 1 229 ? -1.592 4.359 15.43 1 94.88 229 ALA A O 1
ATOM 1823 N N . VAL A 1 230 ? -0.851 6.477 15.5 1 97.12 230 VAL A N 1
ATOM 1824 C CA . VAL A 1 230 ? -0.783 6.527 16.953 1 97.12 230 VAL A CA 1
ATOM 1825 C C . VAL A 1 230 ? -1.583 7.723 17.469 1 97.12 230 VAL A C 1
ATOM 1827 O O . VAL A 1 230 ? -1.274 8.875 17.141 1 97.12 230 VAL A O 1
ATOM 1830 N N . ALA A 1 231 ? -2.562 7.426 18.266 1 97.94 231 ALA A N 1
ATOM 1831 C CA . ALA A 1 231 ? -3.418 8.484 18.797 1 97.94 231 ALA A CA 1
ATOM 1832 C C . ALA A 1 231 ? -2.611 9.477 19.625 1 97.94 231 ALA A C 1
ATOM 1834 O O . ALA A 1 231 ? -1.757 9.07 20.422 1 97.94 231 ALA A O 1
ATOM 1835 N N . GLY A 1 232 ? -2.855 10.719 19.375 1 98.62 232 GLY A N 1
ATOM 1836 C CA . GLY A 1 232 ? -2.293 11.773 20.219 1 98.62 232 GLY A CA 1
ATOM 1837 C C . GLY A 1 232 ? -0.994 12.328 19.656 1 98.62 232 GLY A C 1
ATOM 1838 O O . GLY A 1 232 ? -0.54 13.391 20.094 1 98.62 232 GLY A O 1
ATOM 1839 N N . ASP A 1 233 ? -0.338 11.609 18.75 1 98.62 233 ASP A N 1
ATOM 1840 C CA . ASP A 1 233 ? 0.908 12.102 18.172 1 98.62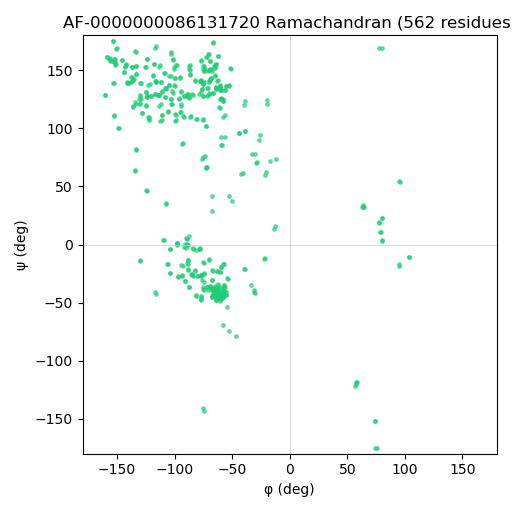 233 ASP A CA 1
ATOM 1841 C C . ASP A 1 233 ? 0.64 13.172 17.109 1 98.62 233 ASP A C 1
ATOM 1843 O O . ASP A 1 233 ? -0.334 13.078 16.359 1 98.62 233 ASP A O 1
ATOM 1847 N N . LEU A 1 234 ? 1.458 14.156 17.094 1 98.81 234 LEU A N 1
ATOM 1848 C CA . LEU A 1 234 ? 1.508 15.125 16.016 1 98.81 234 LEU A CA 1
ATOM 1849 C C . LEU A 1 234 ? 2.564 14.742 14.984 1 98.81 234 LEU A C 1
ATOM 1851 O O . LEU A 1 234 ? 3.74 14.586 15.32 1 98.81 234 LEU A O 1
ATOM 1855 N N . THR A 1 235 ? 2.16 14.516 13.758 1 98.88 235 THR A N 1
ATOM 1856 C CA . THR A 1 235 ? 3.084 14.102 12.711 1 98.88 235 THR A CA 1
ATOM 1857 C C . THR A 1 235 ? 3.125 15.133 11.586 1 98.88 235 THR A C 1
ATOM 1859 O O . THR A 1 235 ? 2.131 15.812 11.32 1 98.88 235 THR A O 1
ATOM 1862 N N . PHE A 1 236 ? 4.324 15.305 10.969 1 98.81 236 PHE A N 1
ATOM 1863 C CA . PHE A 1 236 ? 4.535 16.141 9.805 1 98.81 236 PHE A CA 1
ATOM 1864 C C . PHE A 1 236 ? 5.184 15.352 8.672 1 98.81 236 PHE A C 1
ATOM 1866 O O . PHE A 1 236 ? 6.152 14.625 8.898 1 98.81 236 PHE A O 1
ATOM 1873 N N . PHE A 1 237 ? 4.676 15.43 7.484 1 98.75 237 PHE A N 1
ATOM 1874 C CA . PHE A 1 237 ? 5.355 14.883 6.312 1 98.75 237 PHE A CA 1
ATOM 1875 C C . PHE A 1 237 ? 5.09 15.742 5.086 1 98.75 237 PHE A C 1
ATOM 1877 O O . PHE A 1 237 ? 4.188 16.594 5.094 1 98.75 237 PHE A O 1
ATOM 1884 N N . ASN A 1 238 ? 5.902 15.688 4.07 1 97.81 238 ASN A N 1
ATOM 1885 C CA . ASN A 1 238 ? 5.75 16.406 2.811 1 97.81 238 ASN A CA 1
ATOM 1886 C C . ASN A 1 238 ? 4.668 15.781 1.934 1 97.81 238 ASN A C 1
ATOM 1888 O O . ASN A 1 238 ? 4.875 14.711 1.356 1 97.81 238 ASN A O 1
ATOM 1892 N N . PRO A 1 239 ? 3.52 16.453 1.825 1 97.94 239 PRO A N 1
ATOM 1893 C CA . PRO A 1 239 ? 2.395 15.844 1.118 1 97.94 239 PRO A CA 1
ATOM 1894 C C . PRO A 1 239 ? 2.537 15.922 -0.4 1 97.94 239 PRO A C 1
ATOM 1896 O O . PRO A 1 239 ? 1.699 15.383 -1.131 1 97.94 239 PRO A O 1
ATOM 1899 N N . ARG A 1 240 ? 3.596 16.578 -0.843 1 96.69 240 ARG A N 1
ATOM 1900 C CA . ARG A 1 240 ? 3.883 16.516 -2.273 1 96.69 240 ARG A CA 1
ATOM 1901 C C . ARG A 1 240 ? 4.305 15.109 -2.68 1 96.69 240 ARG A C 1
ATOM 1903 O O . ARG A 1 240 ? 4.117 14.711 -3.83 1 96.69 240 ARG A O 1
ATOM 1910 N N . ASN A 1 241 ? 4.941 14.438 -1.726 1 98.12 241 ASN A N 1
ATOM 1911 C CA . ASN A 1 241 ? 5.156 13.016 -1.947 1 98.12 241 ASN A CA 1
ATOM 1912 C C . ASN A 1 241 ? 3.838 12.266 -2.098 1 98.12 241 ASN A C 1
ATOM 1914 O O . ASN A 1 241 ? 2.893 12.508 -1.344 1 98.12 241 ASN A O 1
ATOM 1918 N N . PHE A 1 242 ? 3.809 11.398 -3.072 1 98.62 242 PHE A N 1
ATOM 1919 C CA . PHE A 1 242 ? 2.652 10.508 -3.113 1 98.62 242 PHE A CA 1
ATOM 1920 C C . PHE A 1 242 ? 2.494 9.766 -1.792 1 98.62 242 PHE A C 1
ATOM 1922 O O . PHE A 1 242 ? 3.482 9.328 -1.198 1 98.62 242 PHE A O 1
ATOM 1929 N N . HIS A 1 243 ? 1.257 9.703 -1.342 1 98.75 243 HIS A N 1
ATOM 1930 C CA . HIS A 1 243 ? 0.955 9.039 -0.079 1 98.75 243 HIS A CA 1
ATOM 1931 C C . HIS A 1 243 ? -0.466 8.484 -0.075 1 98.75 243 HIS A C 1
ATOM 1933 O O . HIS A 1 243 ? -1.275 8.828 -0.938 1 98.75 243 HIS A O 1
ATOM 1939 N N . GLU A 1 244 ? -0.694 7.57 0.781 1 98.38 244 GLU A N 1
ATOM 1940 C CA . GLU A 1 244 ? -2.01 6.961 0.95 1 98.38 244 GLU A CA 1
ATOM 1941 C C . GLU A 1 244 ? -2.283 6.637 2.416 1 98.38 244 GLU A C 1
ATOM 1943 O O . GLU A 1 244 ? -1.35 6.449 3.199 1 98.38 244 GLU A O 1
ATOM 1948 N N . VAL A 1 245 ? -3.541 6.715 2.746 1 97.12 245 VAL A N 1
ATOM 1949 C CA . VAL A 1 245 ? -3.996 6.27 4.059 1 97.12 245 VAL A CA 1
ATOM 1950 C C . VAL A 1 245 ? -4.668 4.906 3.936 1 97.12 245 VAL A C 1
ATOM 1952 O O . VAL A 1 245 ? -5.641 4.75 3.195 1 97.12 245 VAL A O 1
ATOM 1955 N N . ARG A 1 246 ? -4.113 3.982 4.656 1 95.62 246 ARG A N 1
ATOM 1956 C CA . ARG A 1 246 ? -4.637 2.621 4.605 1 95.62 246 ARG A CA 1
ATOM 1957 C C . ARG A 1 246 ? -5.949 2.508 5.371 1 95.62 246 ARG A C 1
ATOM 1959 O O . ARG A 1 246 ? -6.172 3.232 6.344 1 95.62 246 ARG A O 1
ATOM 1966 N N . PRO A 1 247 ? -6.84 1.581 4.922 1 92.12 247 PRO A N 1
ATOM 1967 C CA . PRO A 1 247 ? -8.062 1.35 5.688 1 92.12 247 PRO A CA 1
ATOM 1968 C C . PRO A 1 247 ? -7.793 0.789 7.082 1 92.12 247 PRO A C 1
ATOM 1970 O O . PRO A 1 247 ? -6.762 0.146 7.305 1 92.12 247 PRO A O 1
ATOM 1973 N N . CYS A 1 248 ? -8.75 1.042 7.945 1 92.06 248 CYS A N 1
ATOM 1974 C CA . CYS A 1 248 ? -8.703 0.394 9.25 1 92.06 248 CYS A CA 1
ATOM 1975 C C . CYS A 1 248 ? -8.961 -1.103 9.133 1 92.06 248 CYS A C 1
ATOM 1977 O O . CYS A 1 248 ? -9.609 -1.549 8.18 1 92.06 248 CYS A O 1
ATOM 1979 N N . ASP A 1 249 ? -8.375 -1.803 10.047 1 90.88 249 ASP A N 1
ATOM 1980 C CA . ASP A 1 249 ? -8.688 -3.229 10.102 1 90.88 249 ASP A CA 1
ATOM 1981 C C . ASP A 1 249 ? -10.117 -3.461 10.578 1 90.88 249 ASP A C 1
ATOM 1983 O O . ASP A 1 249 ? -10.539 -2.893 11.594 1 90.88 249 ASP A O 1
ATOM 1987 N N . VAL A 1 250 ? -10.773 -4.254 9.812 1 85.56 250 VAL A N 1
ATOM 1988 C CA . VAL A 1 250 ? -12.156 -4.559 10.172 1 85.56 250 VAL A CA 1
ATOM 1989 C C . VAL A 1 250 ? -12.227 -5.93 10.836 1 85.56 250 VAL A C 1
ATOM 1991 O O . VAL A 1 250 ? -11.586 -6.879 10.391 1 85.56 250 VAL A O 1
ATOM 1994 N N . SER A 1 251 ? -12.867 -5.98 11.922 1 79.5 251 SER A N 1
ATOM 1995 C CA . SER A 1 251 ? -13.102 -7.223 12.648 1 79.5 251 SER A CA 1
ATOM 1996 C C . SER A 1 251 ? -14.555 -7.344 13.102 1 79.5 251 SER A C 1
ATOM 1998 O O . SER A 1 251 ? -15.328 -6.395 12.961 1 79.5 251 SER A O 1
ATOM 2000 N N . LYS A 1 252 ? -14.844 -8.602 13.492 1 78.75 252 LYS A N 1
ATOM 2001 C CA . LYS A 1 252 ? -16.188 -8.812 14.031 1 78.75 252 LYS A CA 1
ATOM 2002 C C . LYS A 1 252 ? -16.453 -7.895 15.227 1 78.75 252 LYS A C 1
ATOM 2004 O O . LYS A 1 252 ? -17.562 -7.406 15.406 1 78.75 252 LYS A O 1
ATOM 2009 N N . GLU A 1 253 ? -15.43 -7.625 16.031 1 76.31 253 GLU A N 1
ATOM 2010 C CA . GLU A 1 253 ? -15.547 -6.785 17.219 1 76.31 253 GLU A CA 1
ATOM 2011 C C . GLU A 1 253 ? -15.594 -5.305 16.859 1 76.31 253 GLU A C 1
ATOM 2013 O O . GLU A 1 253 ? -16.109 -4.48 17.609 1 76.31 253 GLU A O 1
ATOM 2018 N N . ALA A 1 254 ? -15.023 -4.922 15.742 1 76.19 254 ALA A N 1
ATOM 2019 C CA . ALA A 1 254 ? -15.008 -3.555 15.234 1 76.19 254 ALA A CA 1
ATOM 2020 C C . ALA A 1 254 ? -15.359 -3.525 13.742 1 76.19 254 ALA A C 1
ATOM 2022 O O . ALA A 1 254 ? -14.477 -3.355 12.898 1 76.19 254 ALA A O 1
ATOM 2023 N N . PRO A 1 255 ? -16.625 -3.582 13.477 1 78.25 255 PRO A N 1
ATOM 2024 C CA . PRO A 1 255 ? -17.047 -3.736 12.086 1 78.25 255 PRO A CA 1
ATOM 2025 C C . PRO A 1 255 ? -16.922 -2.441 11.281 1 78.25 255 PRO A C 1
ATOM 2027 O O . PRO A 1 255 ? -16.812 -2.477 10.055 1 78.25 255 PRO A O 1
ATOM 2030 N N . THR A 1 256 ? -17 -1.36 12.008 1 79.25 256 THR A N 1
ATOM 2031 C CA . THR A 1 256 ? -16.906 -0.087 11.305 1 79.25 256 THR A CA 1
ATOM 2032 C C . THR A 1 256 ? -15.961 0.864 12.031 1 79.25 256 THR A C 1
ATOM 2034 O O . THR A 1 256 ? -16.375 1.921 12.508 1 79.25 256 THR A O 1
ATOM 2037 N N . PRO A 1 257 ? -14.742 0.422 12.062 1 86.62 257 PRO A N 1
ATOM 2038 C CA . PRO A 1 257 ? -13.805 1.329 12.727 1 86.62 257 PRO A CA 1
ATOM 2039 C C . PRO A 1 257 ? -13.609 2.639 11.969 1 86.62 257 PRO A C 1
ATOM 2041 O O . PRO A 1 257 ? -13.539 2.635 10.734 1 86.62 257 PRO A O 1
ATOM 2044 N N . MET A 1 258 ? -13.727 3.734 12.688 1 87.94 258 MET A N 1
ATOM 2045 C CA . MET A 1 258 ? -13.562 5.059 12.102 1 87.94 258 MET A CA 1
ATOM 2046 C C . MET A 1 258 ? -12.367 5.781 12.719 1 87.94 258 MET A C 1
ATOM 2048 O O . MET A 1 258 ? -12.242 5.84 13.945 1 87.94 258 MET A O 1
ATOM 2052 N N . ARG A 1 259 ? -11.594 6.242 11.867 1 91.94 259 ARG A N 1
ATOM 2053 C CA . ARG A 1 259 ? -10.469 7.047 12.336 1 91.94 259 ARG A CA 1
ATOM 2054 C C . ARG A 1 259 ? -10.812 8.531 12.312 1 91.94 259 ARG A C 1
ATOM 2056 O O . ARG A 1 259 ? -11.312 9.039 11.305 1 91.94 259 ARG A O 1
ATOM 2063 N N . PHE A 1 260 ? -10.547 9.242 13.391 1 93.06 260 PHE A N 1
ATOM 2064 C CA . PHE A 1 260 ? -10.758 10.68 13.5 1 93.06 260 PHE A CA 1
ATOM 2065 C C . PHE A 1 260 ? -9.43 11.414 13.57 1 93.06 260 PHE A C 1
ATOM 2067 O O . PHE A 1 260 ? -8.68 11.273 14.539 1 93.06 260 PHE A O 1
ATOM 2074 N N . THR A 1 261 ? -9.141 12.148 12.531 1 95.12 261 THR A N 1
ATOM 2075 C CA . THR A 1 261 ? -7.855 12.836 12.445 1 95.12 261 THR A CA 1
ATOM 2076 C C . THR A 1 261 ? -8.055 14.336 12.234 1 95.12 261 THR A C 1
ATOM 2078 O O . THR A 1 261 ? -8.859 14.75 11.391 1 95.12 261 THR A O 1
ATOM 2081 N N . VAL A 1 262 ? -7.445 15.141 13.031 1 95.81 262 VAL A N 1
ATOM 2082 C CA . VAL A 1 262 ? -7.367 16.578 12.766 1 95.81 262 VAL A CA 1
ATOM 2083 C C . VAL A 1 262 ? -6.133 16.875 11.922 1 95.81 262 VAL A C 1
ATOM 2085 O O . VAL A 1 262 ? -5.031 16.406 12.234 1 95.81 262 VAL A O 1
ATOM 2088 N N . SER A 1 263 ? -6.336 17.609 10.844 1 96.56 263 SER A N 1
ATOM 2089 C CA . SER A 1 263 ? -5.227 17.812 9.914 1 96.56 263 SER A CA 1
ATOM 2090 C C . SER A 1 263 ? -5.238 19.219 9.328 1 96.56 263 SER A C 1
ATOM 2092 O O . SER A 1 263 ? -6.285 19.859 9.281 1 96.56 263 SER A O 1
ATOM 2094 N N . SER A 1 264 ? -4.074 19.672 8.969 1 96.88 264 SER A N 1
ATOM 2095 C CA . SER A 1 264 ? -3.879 20.906 8.227 1 96.88 264 SER A CA 1
ATOM 2096 C C . SER A 1 264 ? -2.578 20.875 7.434 1 96.88 264 SER A C 1
ATOM 2098 O O . SER A 1 264 ? -1.681 20.078 7.73 1 96.88 264 SER A O 1
ATOM 2100 N N . PHE A 1 265 ? -2.543 21.688 6.426 1 97.25 265 PHE A N 1
ATOM 2101 C CA . PHE A 1 265 ? -1.28 21.938 5.742 1 97.25 265 PHE A CA 1
ATOM 2102 C C . PHE A 1 265 ? -0.513 23.062 6.422 1 97.25 265 PHE A C 1
ATOM 2104 O O . PHE A 1 265 ? -1.106 23.906 7.102 1 97.25 265 PHE A O 1
ATOM 2111 N N . VAL A 1 266 ? 0.765 23.047 6.277 1 97.81 266 VAL A N 1
ATOM 2112 C CA . VAL A 1 266 ? 1.657 24.125 6.664 1 97.81 266 VAL A CA 1
ATOM 2113 C C . VAL A 1 266 ? 2.596 24.469 5.508 1 97.81 266 VAL A C 1
ATOM 2115 O O . VAL A 1 266 ? 3.236 23.578 4.941 1 97.81 266 VAL A O 1
ATOM 2118 N N . GLY A 1 267 ? 2.619 25.703 5.191 1 96.69 267 GLY A N 1
ATOM 2119 C CA . GLY A 1 267 ? 3.479 26.156 4.113 1 96.69 267 GLY A CA 1
ATOM 2120 C C . GLY A 1 267 ? 4.566 27.109 4.574 1 96.69 267 GLY A C 1
ATOM 2121 O O . GLY A 1 267 ? 4.332 27.953 5.449 1 96.69 267 GLY A O 1
ATOM 2122 N N . TYR A 1 268 ? 5.742 26.938 4.02 1 95.44 268 TYR A N 1
ATOM 2123 C CA . TYR A 1 268 ? 6.836 27.875 4.223 1 95.44 268 TYR A CA 1
ATOM 2124 C C . TYR A 1 268 ? 6.766 29.016 3.219 1 95.44 268 TYR A C 1
ATOM 2126 O O . TYR A 1 268 ? 6.969 28.812 2.02 1 95.44 268 TYR A O 1
ATOM 2134 N N . LEU A 1 269 ? 6.445 30.188 3.693 1 92.62 269 LEU A N 1
ATOM 2135 C CA . LEU A 1 269 ? 6.445 31.406 2.883 1 92.62 269 LEU A CA 1
ATOM 2136 C C . LEU A 1 269 ? 7.766 32.156 3.023 1 92.62 269 LEU A C 1
ATOM 2138 O O . LEU A 1 269 ? 8.094 32.656 4.109 1 92.62 269 LEU A O 1
ATOM 2142 N N . PRO A 1 270 ? 8.469 32.219 1.963 1 90.94 270 PRO A N 1
ATOM 2143 C CA . PRO A 1 270 ? 9.734 32.969 2.057 1 90.94 270 PRO A CA 1
ATOM 2144 C C . PRO A 1 270 ? 9.531 34.438 2.379 1 90.94 270 PRO A C 1
ATOM 2146 O O . PRO A 1 270 ? 8.43 34.969 2.193 1 90.94 270 PRO A O 1
ATOM 2149 N N . ALA A 1 271 ? 10.648 34.969 2.82 1 89.75 271 ALA A N 1
ATOM 2150 C CA . ALA A 1 271 ? 10.609 36.406 3.1 1 89.75 271 ALA A CA 1
ATOM 2151 C C . ALA A 1 271 ? 10.281 37.219 1.841 1 89.75 271 ALA A C 1
ATOM 2153 O O . ALA A 1 271 ? 10.695 36.844 0.739 1 89.75 271 ALA A O 1
ATOM 2154 N N . SER A 1 272 ? 9.438 38.156 2.039 1 85.94 272 SER A N 1
ATOM 2155 C CA . SER A 1 272 ? 9.086 39.062 0.958 1 85.94 272 SER A CA 1
ATOM 2156 C C . SER A 1 272 ? 9.055 40.5 1.444 1 85.94 272 SER A C 1
ATOM 2158 O O . SER A 1 272 ? 8.25 40.875 2.309 1 85.94 272 SER A O 1
ATOM 2160 N N . GLY A 1 273 ? 9.883 41.312 0.873 1 86.5 273 GLY A N 1
ATOM 2161 C CA . GLY A 1 273 ? 10 42.688 1.365 1 86.5 273 GLY A CA 1
ATOM 2162 C C . GLY A 1 273 ? 10.359 42.75 2.838 1 86.5 273 GLY A C 1
ATOM 2163 O O . GLY A 1 273 ? 11.359 42.188 3.268 1 86.5 273 GLY A O 1
ATOM 2164 N N . CYS A 1 274 ? 9.469 43.406 3.602 1 87.75 274 CYS A N 1
ATOM 2165 C CA . CYS A 1 274 ? 9.719 43.594 5.027 1 87.75 274 CYS A CA 1
ATOM 2166 C C . CYS A 1 274 ? 9.133 42.438 5.84 1 87.75 274 CYS A C 1
ATOM 2168 O O . CYS A 1 274 ? 9.312 42.375 7.055 1 87.75 274 CYS A O 1
ATOM 2170 N N . GLU A 1 275 ? 8.5 41.562 5.191 1 88.62 275 GLU A N 1
ATOM 2171 C CA . GLU A 1 275 ? 7.891 40.438 5.898 1 88.62 275 GLU A CA 1
ATOM 2172 C C . GLU A 1 275 ? 8.883 39.281 6.062 1 88.62 275 GLU A C 1
ATOM 2174 O O . GLU A 1 275 ? 9.508 38.844 5.09 1 88.62 275 GLU A O 1
ATOM 2179 N N . PRO A 1 276 ? 9.078 38.812 7.246 1 93.75 276 PRO A N 1
ATOM 2180 C CA . PRO A 1 276 ? 9.984 37.688 7.469 1 93.75 276 PRO A CA 1
ATOM 2181 C C . PRO A 1 276 ? 9.43 36.375 6.938 1 93.75 276 PRO A C 1
ATOM 2183 O O . PRO A 1 276 ? 8.242 36.281 6.621 1 93.75 276 PRO A O 1
ATOM 2186 N N . PRO A 1 277 ? 10.297 35.406 6.809 1 93.69 277 PRO A N 1
ATOM 2187 C CA . PRO A 1 277 ? 9.742 34.062 6.512 1 93.69 277 PRO A CA 1
ATOM 2188 C C . PRO A 1 277 ? 8.664 33.656 7.5 1 93.69 277 PRO A C 1
ATOM 2190 O O . PRO A 1 277 ? 8.766 33.938 8.695 1 93.69 277 PRO A O 1
ATOM 2193 N N . THR A 1 278 ? 7.625 33.094 6.969 1 96.12 278 THR A N 1
ATOM 2194 C CA . THR A 1 278 ? 6.43 32.844 7.762 1 96.12 278 THR A CA 1
ATOM 2195 C C . THR A 1 278 ? 5.859 31.453 7.434 1 96.12 278 THR A C 1
ATOM 2197 O O . THR A 1 278 ? 5.902 31.016 6.281 1 96.12 278 THR A O 1
ATOM 2200 N N . LEU A 1 279 ? 5.406 30.781 8.492 1 97.62 279 LEU A N 1
ATOM 2201 C CA . LEU A 1 279 ? 4.633 29.562 8.281 1 97.62 279 LEU A CA 1
ATOM 2202 C C . LEU A 1 279 ? 3.139 29.875 8.219 1 97.62 279 LEU A C 1
ATOM 2204 O O . LEU A 1 279 ? 2.604 30.547 9.102 1 97.62 279 LEU A O 1
ATOM 2208 N N . VAL A 1 280 ? 2.533 29.375 7.133 1 96.88 280 VAL A N 1
ATOM 2209 C CA . VAL A 1 280 ? 1.104 29.625 6.988 1 96.88 280 VAL A CA 1
ATOM 2210 C C . VAL A 1 280 ? 0.334 28.312 7.031 1 96.88 280 VAL A C 1
ATOM 2212 O O . VAL A 1 280 ? 0.785 27.312 6.484 1 96.88 280 VAL A O 1
ATOM 2215 N N . LEU A 1 281 ? -0.829 28.328 7.703 1 97.25 281 LEU A N 1
ATOM 2216 C CA . LEU A 1 281 ? -1.657 27.141 7.902 1 97.25 281 LEU A CA 1
ATOM 2217 C C . LEU A 1 281 ? -2.961 27.25 7.121 1 97.25 281 LEU A C 1
ATOM 2219 O O . LEU A 1 281 ? -3.561 28.328 7.055 1 97.25 281 LEU A O 1
ATOM 2223 N N . TRP A 1 282 ? -3.408 26.094 6.488 1 94.5 282 TRP A N 1
ATOM 2224 C CA . TRP A 1 282 ? -4.699 26.047 5.809 1 94.5 282 TRP A CA 1
ATOM 2225 C C . TRP A 1 282 ? -5.195 24.609 5.66 1 94.5 282 TRP A C 1
ATOM 2227 O O . TRP A 1 282 ? -4.453 23.672 5.918 1 94.5 282 TRP A O 1
ATOM 2237 N N . SER A 1 283 ? -6.535 24.469 5.41 1 92.25 283 SER A N 1
ATOM 2238 C CA . SER A 1 283 ? -7.121 23.172 5.137 1 92.25 283 SER A CA 1
ATOM 2239 C C . SER A 1 283 ? -8.008 23.203 3.896 1 92.25 283 SER A C 1
ATOM 2241 O O . SER A 1 283 ? -8.609 24.25 3.59 1 92.25 283 SER A O 1
ATOM 2243 N N . MET B 1 1 ? -22.297 26.531 -9.422 1 17.5 1 MET B N 1
ATOM 2244 C CA . MET B 1 1 ? -21.703 25.203 -9.562 1 17.5 1 MET B CA 1
ATOM 2245 C C . MET B 1 1 ? -20.344 25.141 -8.891 1 17.5 1 MET B C 1
ATOM 2247 O O . MET B 1 1 ? -19.453 25.938 -9.203 1 17.5 1 MET B O 1
ATOM 2251 N N . ALA B 1 2 ? -20.188 24.75 -7.637 1 22.81 2 ALA B N 1
ATOM 2252 C CA . ALA B 1 2 ? -19.047 24.938 -6.75 1 22.81 2 ALA B CA 1
ATOM 2253 C C . ALA B 1 2 ? -17.781 24.328 -7.348 1 22.81 2 ALA B C 1
ATOM 2255 O O . ALA B 1 2 ? -17.828 23.234 -7.91 1 22.81 2 ALA B O 1
ATOM 2256 N N . PRO B 1 3 ? -16.812 25.172 -7.777 1 22.97 3 PRO B N 1
ATOM 2257 C CA . PRO B 1 3 ? -15.633 24.641 -8.453 1 22.97 3 PRO B CA 1
ATOM 2258 C C . PRO B 1 3 ? -15.062 23.406 -7.77 1 22.97 3 PRO B C 1
ATOM 2260 O O . PRO B 1 3 ? -15 23.344 -6.535 1 22.97 3 PRO B O 1
ATOM 2263 N N . SER B 1 4 ? -15.453 22.297 -8.266 1 23.81 4 SER B N 1
ATOM 2264 C CA . SER B 1 4 ? -14.898 21 -7.887 1 23.81 4 SER B CA 1
ATOM 2265 C C . SER B 1 4 ? -13.391 21.078 -7.707 1 23.81 4 SER B C 1
ATOM 2267 O O . SER B 1 4 ? -12.719 21.891 -8.352 1 23.81 4 SER B O 1
ATOM 2269 N N . PHE B 1 5 ? -12.938 20.781 -6.543 1 25.7 5 PHE B N 1
ATOM 2270 C CA . PHE B 1 5 ? -11.523 20.75 -6.172 1 25.7 5 PHE B CA 1
ATOM 2271 C C . PHE B 1 5 ? -10.664 20.359 -7.359 1 25.7 5 PHE B C 1
ATOM 2273 O O . PHE B 1 5 ? -9.477 20.688 -7.414 1 25.7 5 PHE B O 1
ATOM 2280 N N . PHE B 1 6 ? -11.164 19.422 -8.141 1 28.06 6 PHE B N 1
ATOM 2281 C CA . PHE B 1 6 ? -10.352 18.703 -9.117 1 28.06 6 PHE B CA 1
ATOM 2282 C C . PHE B 1 6 ? -10.117 19.547 -10.359 1 28.06 6 PHE B C 1
ATOM 2284 O O . PHE B 1 6 ? -9.773 19.031 -11.414 1 28.06 6 PHE B O 1
ATOM 2291 N N . ASN B 1 7 ? -10.719 20.734 -10.391 1 25.7 7 ASN B N 1
ATOM 2292 C CA . ASN B 1 7 ? -10.57 21.344 -11.711 1 25.7 7 ASN B CA 1
ATOM 2293 C C . ASN B 1 7 ? -9.172 21.906 -11.914 1 25.7 7 ASN B C 1
ATOM 2295 O O . ASN B 1 7 ? -8.836 22.969 -11.391 1 25.7 7 ASN B O 1
ATOM 2299 N N . LEU B 1 8 ? -8.211 21.031 -12.109 1 27.03 8 LEU B N 1
ATOM 2300 C CA . LEU B 1 8 ? -6.867 21.516 -12.43 1 27.03 8 LEU B CA 1
ATOM 2301 C C . LEU B 1 8 ? -6.895 22.406 -13.672 1 27.03 8 LEU B C 1
ATOM 2303 O O . LEU B 1 8 ? -7.371 21.984 -14.734 1 27.03 8 LEU B O 1
ATOM 2307 N N . PRO B 1 9 ? -7.023 23.672 -13.555 1 25.17 9 PRO B N 1
ATOM 2308 C CA . PRO B 1 9 ? -6.863 24.438 -14.789 1 25.17 9 PRO B CA 1
ATOM 2309 C C . PRO B 1 9 ? -5.57 24.094 -15.531 1 25.17 9 PRO B C 1
ATOM 2311 O O . PRO B 1 9 ? -4.617 23.609 -14.922 1 25.17 9 PRO B O 1
ATOM 2314 N N . ALA B 1 10 ? -5.512 24.219 -16.828 1 25.61 10 ALA B N 1
ATOM 2315 C CA . ALA B 1 10 ? -4.48 24.156 -17.859 1 25.61 10 ALA B CA 1
ATOM 2316 C C . ALA B 1 10 ? -3.312 25.078 -17.531 1 25.61 10 ALA B C 1
ATOM 2318 O O . ALA B 1 10 ? -3.318 26.25 -17.891 1 25.61 10 ALA B O 1
ATOM 2319 N N . VAL B 1 11 ? -2.826 25.188 -16.344 1 27.91 11 VAL B N 1
ATOM 2320 C CA . VAL B 1 11 ? -1.704 26.109 -16.266 1 27.91 11 VAL B CA 1
ATOM 2321 C C . VAL B 1 11 ? -0.505 25.547 -17.016 1 27.91 11 VAL B C 1
ATOM 2323 O O . VAL B 1 11 ? 0.203 24.672 -16.516 1 27.91 11 VAL B O 1
ATOM 2326 N N . LEU B 1 12 ? -0.548 24.906 -18.234 1 25.84 12 LEU B N 1
ATOM 2327 C CA . LEU B 1 12 ? 0.537 24.391 -19.062 1 25.84 12 LEU B CA 1
ATOM 2328 C C . LEU B 1 12 ? 1.664 25.406 -19.188 1 25.84 12 LEU B C 1
ATOM 2330 O O . LEU B 1 12 ? 2.84 25.047 -19.078 1 25.84 12 LEU B O 1
ATOM 2334 N N . ASP B 1 13 ? 1.541 26.422 -20.031 1 25.09 13 ASP B N 1
ATOM 2335 C CA . ASP B 1 13 ? 2.537 26.844 -21.016 1 25.09 13 ASP B CA 1
ATOM 2336 C C . ASP B 1 13 ? 3.707 27.562 -20.344 1 25.09 13 ASP B C 1
ATOM 2338 O O . ASP B 1 13 ? 4.691 27.906 -21 1 25.09 13 ASP B O 1
ATOM 2342 N N . ALA B 1 14 ? 3.477 28.391 -19.328 1 28.64 14 ALA B N 1
ATOM 2343 C CA . ALA B 1 14 ? 4.5 29.422 -19.188 1 28.64 14 ALA B CA 1
ATOM 2344 C C . ALA B 1 14 ? 5.781 28.844 -18.594 1 28.64 14 ALA B C 1
ATOM 2346 O O . ALA B 1 14 ? 6.832 29.484 -18.625 1 28.64 14 ALA B O 1
ATOM 2347 N N . ASN B 1 15 ? 5.805 27.797 -17.688 1 29.62 15 ASN B N 1
ATOM 2348 C CA . ASN B 1 15 ? 7.082 27.594 -17.016 1 29.62 15 ASN B CA 1
ATOM 2349 C C . ASN B 1 15 ? 8 26.672 -17.812 1 29.62 15 ASN B C 1
ATOM 2351 O O . ASN B 1 15 ? 8.984 26.156 -17.281 1 29.62 15 ASN B O 1
ATOM 2355 N N . HIS B 1 16 ? 7.742 26.25 -19 1 31.11 16 HIS B N 1
ATOM 2356 C CA . HIS B 1 16 ? 8.68 25.391 -19.703 1 31.11 16 HIS B CA 1
ATOM 2357 C C . HIS B 1 16 ? 10.078 26 -19.734 1 31.11 16 HIS B C 1
ATOM 2359 O O . HIS B 1 16 ? 11.078 25.281 -19.703 1 31.11 16 HIS B O 1
ATOM 2365 N N . ALA B 1 17 ? 10.297 27.125 -20.641 1 30.5 17 ALA B N 1
ATOM 2366 C CA . ALA B 1 17 ? 11.578 27.484 -21.25 1 30.5 17 ALA B CA 1
ATOM 2367 C C . ALA B 1 17 ? 12.578 27.938 -20.203 1 30.5 17 ALA B C 1
ATOM 2369 O O . ALA B 1 17 ? 13.742 28.188 -20.516 1 30.5 17 ALA B O 1
ATOM 2370 N N . ASN B 1 18 ? 12.125 28.766 -19.25 1 26.41 18 ASN B N 1
ATOM 2371 C CA . ASN B 1 18 ? 13.266 29.172 -18.453 1 26.41 18 ASN B CA 1
ATOM 2372 C C . ASN B 1 18 ? 13.781 28.047 -17.562 1 26.41 18 ASN B C 1
ATOM 2374 O O . ASN B 1 18 ? 12.984 27.312 -16.969 1 26.41 18 ASN B O 1
ATOM 2378 N N . GLY B 1 19 ? 14.867 27.312 -17.828 1 31.02 19 GLY B N 1
ATOM 2379 C CA . GLY B 1 19 ? 15.805 26.531 -17.031 1 31.02 19 GLY B CA 1
ATOM 2380 C C . GLY B 1 19 ? 15.688 26.797 -15.547 1 31.02 19 GLY B C 1
ATOM 2381 O O . GLY B 1 19 ? 16.703 26.844 -14.836 1 31.02 19 GLY B O 1
ATOM 2382 N N . SER B 1 20 ? 14.609 27.406 -15.094 1 30.02 20 SER B N 1
ATOM 2383 C CA . SER B 1 20 ? 14.648 27.906 -13.727 1 30.02 20 SER B CA 1
ATOM 2384 C C . SER B 1 20 ? 14.914 26.781 -12.734 1 30.02 20 SER B C 1
ATOM 2386 O O . SER B 1 20 ? 14.156 25.812 -12.68 1 30.02 20 SER B O 1
ATOM 2388 N N . HIS B 1 21 ? 16.156 26.406 -12.469 1 32.62 21 HIS B N 1
ATOM 2389 C CA . HIS B 1 21 ? 16.656 25.859 -11.219 1 32.62 21 HIS B CA 1
ATOM 2390 C C . HIS B 1 21 ? 15.742 26.219 -10.055 1 32.62 21 HIS B C 1
ATOM 2392 O O . HIS B 1 21 ? 15.711 27.359 -9.609 1 32.62 21 HIS B O 1
ATOM 2398 N N . VAL B 1 22 ? 14.531 25.875 -10.008 1 36.59 22 VAL B N 1
ATOM 2399 C CA . VAL B 1 22 ? 13.867 26.078 -8.727 1 36.59 22 VAL B CA 1
ATOM 2400 C C . VAL B 1 22 ? 14.891 25.984 -7.594 1 36.59 22 VAL B C 1
ATOM 2402 O O . VAL B 1 22 ? 15.43 24.906 -7.324 1 36.59 22 VAL B O 1
ATOM 2405 N N . GLU B 1 23 ? 15.734 26.891 -7.441 1 42.12 23 GLU B N 1
ATOM 2406 C CA . GLU B 1 23 ? 16.562 27.062 -6.246 1 42.12 23 GLU B CA 1
ATOM 2407 C C . GLU B 1 23 ? 15.82 26.609 -4.992 1 42.12 23 GLU B C 1
ATOM 2409 O O . GLU B 1 23 ? 14.781 27.156 -4.6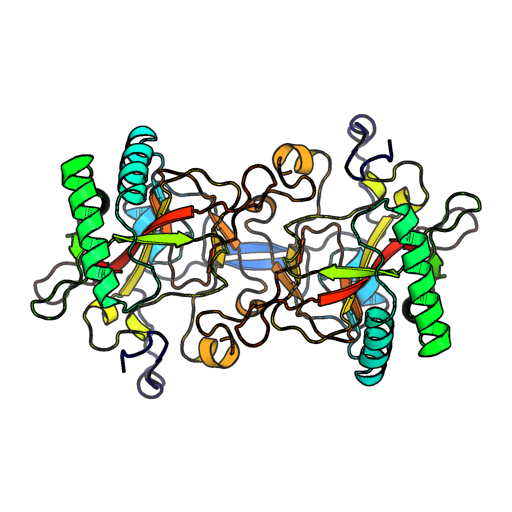37 1 42.12 23 GLU B O 1
ATOM 2414 N N . ARG B 1 24 ? 15.758 25.297 -4.77 1 51.12 24 ARG B N 1
ATOM 2415 C CA . ARG B 1 24 ? 15.227 24.844 -3.494 1 51.12 24 ARG B CA 1
ATOM 2416 C C . ARG B 1 24 ? 15.688 25.75 -2.352 1 51.12 24 ARG B C 1
ATOM 2418 O O . ARG B 1 24 ? 16.891 25.938 -2.152 1 51.12 24 ARG B O 1
ATOM 2425 N N . VAL B 1 25 ? 14.883 26.672 -1.96 1 53.94 25 VAL B N 1
ATOM 2426 C CA . VAL B 1 25 ? 15.164 27.5 -0.789 1 53.94 25 VAL B CA 1
ATOM 2427 C C . VAL B 1 25 ? 15.781 26.641 0.312 1 53.94 25 VAL B C 1
ATOM 2429 O O . VAL B 1 25 ? 16.594 27.125 1.096 1 53.94 25 VAL B O 1
ATOM 2432 N N . LEU B 1 26 ? 15.453 25.266 0.077 1 67 26 LEU B N 1
ATOM 2433 C CA . LEU B 1 26 ? 15.867 24.469 1.223 1 67 26 LEU B CA 1
ATOM 2434 C C . LEU B 1 26 ? 17.078 23.625 0.882 1 67 26 LEU B C 1
ATOM 2436 O O . LEU B 1 26 ? 17.312 22.578 1.492 1 67 26 LEU B O 1
ATOM 2440 N N . GLY B 1 27 ? 18.078 24.031 0.045 1 65 27 GLY B N 1
ATOM 2441 C CA . GLY B 1 27 ? 19.328 23.359 -0.219 1 65 27 GLY B CA 1
ATOM 2442 C C . GLY B 1 27 ? 19.188 22.219 -1.215 1 65 27 GLY B C 1
ATOM 2443 O O . GLY B 1 27 ? 18.094 21.922 -1.676 1 65 27 GLY B O 1
ATOM 2444 N N . PRO B 1 28 ? 20.312 21.766 -1.62 1 70.62 28 PRO B N 1
ATOM 2445 C CA . PRO B 1 28 ? 20.312 20.734 -2.648 1 70.62 28 PRO B CA 1
ATOM 2446 C C . PRO B 1 28 ? 19.734 19.406 -2.143 1 70.62 28 PRO B C 1
ATOM 2448 O O . PRO B 1 28 ? 19.812 19.109 -0.945 1 70.62 28 PRO B O 1
ATOM 2451 N N . ARG B 1 29 ? 19.156 18.734 -3.09 1 75.5 29 ARG B N 1
ATOM 2452 C CA . ARG B 1 29 ? 18.609 17.422 -2.777 1 75.5 29 ARG B CA 1
ATOM 2453 C C . ARG B 1 29 ? 19.734 16.406 -2.57 1 75.5 29 ARG B C 1
ATOM 2455 O O . ARG B 1 29 ? 20.719 16.391 -3.318 1 75.5 29 ARG B O 1
ATOM 2462 N N . GLN B 1 30 ? 19.656 15.703 -1.411 1 79.75 30 GLN B N 1
ATOM 2463 C CA . GLN B 1 30 ? 20.609 14.648 -1.127 1 79.75 30 GLN B CA 1
ATOM 2464 C C . GLN B 1 30 ? 20.156 13.312 -1.718 1 79.75 30 GLN B C 1
ATOM 2466 O O . GLN B 1 30 ? 18.969 13.102 -1.942 1 79.75 30 GLN B O 1
ATOM 2471 N N . ASN B 1 31 ? 21.188 12.555 -2.146 1 86 31 ASN B N 1
ATOM 2472 C CA . ASN B 1 31 ? 20.906 11.227 -2.686 1 86 31 ASN B CA 1
ATOM 2473 C C . ASN B 1 31 ? 21.438 10.133 -1.776 1 86 31 ASN B C 1
ATOM 2475 O O . ASN B 1 31 ? 22.625 10.141 -1.415 1 86 31 ASN B O 1
ATOM 2479 N N . HIS B 1 32 ? 20.547 9.336 -1.347 1 91.19 32 HIS B N 1
ATOM 2480 C CA . HIS B 1 32 ? 20.875 8.18 -0.527 1 91.19 32 HIS B CA 1
ATOM 2481 C C . HIS B 1 32 ? 20.5 6.879 -1.228 1 91.19 32 HIS B C 1
ATOM 2483 O O . HIS B 1 32 ? 19.922 6.898 -2.314 1 91.19 32 HIS B O 1
ATOM 2489 N N . VAL B 1 33 ? 21.016 5.777 -0.59 1 89.69 33 VAL B N 1
ATOM 2490 C CA . VAL B 1 33 ? 20.859 4.516 -1.307 1 89.69 33 VAL B CA 1
ATOM 2491 C C . VAL B 1 33 ? 20.062 3.527 -0.449 1 89.69 33 VAL B C 1
ATOM 2493 O O . VAL B 1 33 ? 20.25 3.467 0.769 1 89.69 33 VAL B O 1
ATOM 2496 N N . LEU B 1 34 ? 19.156 2.83 -1.137 1 91.44 34 LEU B N 1
ATOM 2497 C CA . LEU B 1 34 ? 18.531 1.623 -0.603 1 91.44 34 LEU B CA 1
ATOM 2498 C C . LEU B 1 34 ? 18.953 0.393 -1.395 1 91.44 34 LEU B C 1
ATOM 2500 O O . LEU B 1 34 ? 19.297 0.496 -2.578 1 91.44 34 LEU B O 1
ATOM 2504 N N . HIS B 1 35 ? 18.922 -0.723 -0.705 1 91.94 35 HIS B N 1
ATOM 2505 C CA . HIS B 1 35 ? 19.359 -1.943 -1.369 1 91.94 35 HIS B CA 1
ATOM 2506 C C . HIS B 1 35 ? 18.172 -2.812 -1.774 1 91.94 35 HIS B C 1
ATOM 2508 O O . HIS B 1 35 ? 17.156 -2.824 -1.094 1 91.94 35 HIS B O 1
ATOM 2514 N N . THR B 1 36 ? 18.312 -3.48 -2.895 1 94.12 36 THR B N 1
ATOM 2515 C CA . THR B 1 36 ? 17.312 -4.422 -3.385 1 94.12 36 THR B CA 1
ATOM 2516 C C . THR B 1 36 ? 17.984 -5.625 -4.043 1 94.12 36 THR B C 1
ATOM 2518 O O . THR B 1 36 ? 19.094 -5.52 -4.551 1 94.12 36 THR B O 1
ATOM 2521 N N . HIS B 1 37 ? 17.266 -6.719 -4.035 1 93 37 HIS B N 1
ATOM 2522 C CA . HIS B 1 37 ? 17.766 -7.922 -4.699 1 93 37 HIS B CA 1
ATOM 2523 C C . HIS B 1 37 ? 17.359 -7.938 -6.172 1 93 37 HIS B C 1
ATOM 2525 O O . HIS B 1 37 ? 17.906 -8.719 -6.953 1 93 37 HIS B O 1
ATOM 2531 N N . TRP B 1 38 ? 16.484 -7.105 -6.496 1 96.25 38 TRP B N 1
ATOM 2532 C CA . TRP B 1 38 ? 15.93 -7.148 -7.844 1 96.25 38 TRP B CA 1
ATOM 2533 C C . TRP B 1 38 ? 16.812 -6.387 -8.82 1 96.25 38 TRP B C 1
ATOM 2535 O O . TRP B 1 38 ? 17.172 -5.23 -8.578 1 96.25 38 TRP B O 1
ATOM 2545 N N . ARG B 1 39 ? 17.141 -6.984 -9.859 1 95.12 39 ARG B N 1
ATOM 2546 C CA . ARG B 1 39 ? 18.031 -6.359 -10.844 1 95.12 39 ARG B CA 1
ATOM 2547 C C . ARG B 1 39 ? 17.234 -5.43 -11.766 1 95.12 39 ARG B C 1
ATOM 2549 O O . ARG B 1 39 ? 17.812 -4.578 -12.438 1 95.12 39 ARG B O 1
ATOM 2556 N N . THR B 1 40 ? 15.938 -5.676 -11.867 1 96.12 40 THR B N 1
ATOM 2557 C CA . THR B 1 40 ? 15.047 -4.836 -12.648 1 96.12 40 THR B CA 1
ATOM 2558 C C . THR B 1 40 ? 13.633 -4.871 -12.07 1 96.12 40 THR B C 1
ATOM 2560 O O . THR B 1 40 ? 13.242 -5.84 -11.422 1 96.12 40 THR B O 1
ATOM 2563 N N . LEU B 1 41 ? 12.914 -3.818 -12.344 1 96.38 41 LEU B N 1
ATOM 2564 C CA . LEU B 1 41 ? 11.516 -3.789 -11.938 1 96.38 41 LEU B CA 1
ATOM 2565 C C . LEU B 1 41 ? 10.602 -4.031 -13.133 1 96.38 41 LEU B C 1
ATOM 2567 O O . LEU B 1 41 ? 9.383 -4.176 -12.969 1 96.38 41 LEU B O 1
ATOM 2571 N N . ASP B 1 42 ? 11.172 -4.133 -14.281 1 96.75 42 ASP B N 1
ATOM 2572 C CA . ASP B 1 42 ? 10.383 -4.379 -15.484 1 96.75 42 ASP B CA 1
ATOM 2573 C C . ASP B 1 42 ? 9.789 -5.789 -15.477 1 96.75 42 ASP B C 1
ATOM 2575 O O . ASP B 1 42 ? 10.445 -6.738 -15.047 1 96.75 42 ASP B O 1
ATOM 2579 N N . ASP B 1 43 ? 8.57 -5.879 -15.984 1 97.81 43 ASP B N 1
ATOM 2580 C CA . ASP B 1 43 ? 8.008 -7.211 -16.203 1 97.81 43 ASP B CA 1
ATOM 2581 C C . ASP B 1 43 ? 8.875 -8.023 -17.156 1 97.81 43 ASP B C 1
ATOM 2583 O O . ASP B 1 43 ? 9.203 -7.559 -18.25 1 97.81 43 ASP B O 1
ATOM 2587 N N . GLN B 1 44 ? 9.273 -9.188 -16.703 1 98.31 44 GLN B N 1
ATOM 2588 C CA . GLN B 1 44 ? 10.047 -10.047 -17.594 1 98.31 44 GLN B CA 1
ATOM 2589 C C . GLN B 1 44 ? 9.148 -11.055 -18.297 1 98.31 44 GLN B C 1
ATOM 2591 O O . GLN B 1 44 ? 8.227 -11.609 -17.703 1 98.31 44 GLN B O 1
ATOM 2596 N N . SER B 1 45 ? 9.492 -11.328 -19.531 1 98.12 45 SER B N 1
ATOM 2597 C CA . SER B 1 45 ? 8.734 -12.32 -20.297 1 98.12 45 SER B CA 1
ATOM 2598 C C . SER B 1 45 ? 9.102 -13.734 -19.875 1 98.12 45 SER B C 1
ATOM 2600 O O . SER B 1 45 ? 10.188 -13.969 -19.328 1 98.12 45 SER B O 1
ATOM 2602 N N . MET B 1 46 ? 8.211 -14.609 -20.156 1 97.81 46 MET B N 1
ATOM 2603 C CA . MET B 1 46 ? 8.391 -16.016 -19.812 1 97.81 46 MET B CA 1
ATOM 2604 C C . MET B 1 46 ? 9.625 -16.594 -20.5 1 97.81 46 MET B C 1
ATOM 2606 O O . MET B 1 46 ? 9.719 -16.562 -21.734 1 97.81 46 MET B O 1
ATOM 2610 N N . SER B 1 47 ? 10.516 -16.984 -19.766 1 97.44 47 SER B N 1
ATOM 2611 C CA . SER B 1 47 ? 11.719 -17.703 -20.188 1 97.44 47 SER B CA 1
ATOM 2612 C C . SER B 1 47 ? 12.305 -18.531 -19.062 1 97.44 47 SER B C 1
ATOM 2614 O O . SER B 1 47 ? 11.961 -18.328 -17.891 1 97.44 47 SER B O 1
ATOM 2616 N N . SER B 1 48 ? 13.086 -19.453 -19.438 1 96.19 48 SER B N 1
ATOM 2617 C CA . SER B 1 48 ? 13.719 -20.281 -18.422 1 96.19 48 SER B CA 1
ATOM 2618 C C . SER B 1 48 ? 14.531 -19.438 -17.453 1 96.19 48 SER B C 1
ATOM 2620 O O . SER B 1 48 ? 14.398 -19.562 -16.234 1 96.19 48 SER B O 1
ATOM 2622 N N . SER B 1 49 ? 15.266 -18.547 -17.984 1 95.38 49 SER B N 1
ATOM 2623 C CA . SER B 1 49 ? 16.094 -17.688 -17.156 1 95.38 49 SER B CA 1
ATOM 2624 C C . SER B 1 49 ? 15.25 -16.797 -16.25 1 95.38 49 SER B C 1
ATOM 2626 O O . SER B 1 49 ? 15.562 -16.625 -15.07 1 95.38 49 SER B O 1
ATOM 2628 N N . ALA B 1 50 ? 14.195 -16.234 -16.766 1 96.88 50 ALA B N 1
ATOM 2629 C CA . ALA B 1 50 ? 13.328 -15.352 -15.984 1 96.88 50 ALA B CA 1
ATOM 2630 C C . ALA B 1 50 ? 12.664 -16.109 -14.836 1 96.88 50 ALA B C 1
ATOM 2632 O O . ALA B 1 50 ? 12.578 -15.609 -13.719 1 96.88 50 ALA B O 1
ATOM 2633 N N . LEU B 1 51 ? 12.219 -17.297 -15.141 1 96.81 51 LEU B N 1
ATOM 2634 C CA . LEU B 1 51 ? 11.578 -18.094 -14.102 1 96.81 51 LEU B CA 1
ATOM 2635 C C . LEU B 1 51 ? 12.57 -18.438 -13 1 96.81 51 LEU B C 1
ATOM 2637 O O . LEU B 1 51 ? 12.234 -18.359 -11.812 1 96.81 51 LEU B O 1
ATOM 2641 N N . MET B 1 52 ? 13.75 -18.812 -13.391 1 94.19 52 MET B N 1
ATOM 2642 C CA . MET B 1 52 ? 14.766 -19.125 -12.398 1 94.19 52 MET B CA 1
ATOM 2643 C C . MET B 1 52 ? 15.133 -17.891 -11.578 1 94.19 52 MET B C 1
ATOM 2645 O O . MET B 1 52 ? 15.32 -17.984 -10.359 1 94.19 52 MET B O 1
ATOM 2649 N N . ASP B 1 53 ? 15.219 -16.766 -12.234 1 95.06 53 ASP B N 1
ATOM 2650 C CA . ASP B 1 53 ? 15.484 -15.516 -11.531 1 95.06 53 ASP B CA 1
ATOM 2651 C C . ASP B 1 53 ? 14.367 -15.188 -10.547 1 95.06 53 ASP B C 1
ATOM 2653 O O . ASP B 1 53 ? 14.633 -14.672 -9.453 1 95.06 53 ASP B O 1
ATOM 2657 N N . ALA B 1 54 ? 13.148 -15.438 -10.93 1 97.12 54 ALA B N 1
ATOM 2658 C CA . ALA B 1 54 ? 12.016 -15.211 -10.039 1 97.12 54 ALA B CA 1
ATOM 2659 C C . ALA B 1 54 ? 12.078 -16.141 -8.82 1 97.12 54 ALA B C 1
ATOM 2661 O O . ALA B 1 54 ? 11.867 -15.703 -7.691 1 97.12 54 ALA B O 1
ATOM 2662 N N . PHE B 1 55 ? 12.406 -17.406 -9.07 1 95.81 55 PHE B N 1
ATOM 2663 C CA . PHE B 1 55 ? 12.578 -18.344 -7.98 1 95.81 55 PHE B CA 1
ATOM 2664 C C . PHE B 1 55 ? 13.656 -17.875 -7.012 1 95.81 55 PHE B C 1
ATOM 2666 O O . PHE B 1 55 ? 13.508 -18.016 -5.797 1 95.81 55 PHE B O 1
ATOM 2673 N N . ALA B 1 56 ? 14.688 -17.266 -7.562 1 93.81 56 ALA B N 1
ATOM 2674 C CA . ALA B 1 56 ? 15.828 -16.797 -6.766 1 93.81 56 ALA B CA 1
ATOM 2675 C C . ALA B 1 56 ? 15.547 -15.422 -6.164 1 93.81 56 ALA B C 1
ATOM 2677 O O . ALA B 1 56 ? 16.375 -14.875 -5.441 1 93.81 56 ALA B O 1
ATOM 2678 N N . ASN B 1 57 ? 14.398 -14.844 -6.488 1 96.12 57 ASN B N 1
ATOM 2679 C CA . ASN B 1 57 ? 14.008 -13.508 -6.039 1 96.12 57 ASN B CA 1
ATOM 2680 C C . ASN B 1 57 ? 14.953 -12.438 -6.574 1 96.12 57 ASN B C 1
ATOM 2682 O O . ASN B 1 57 ? 15.219 -11.445 -5.898 1 96.12 57 ASN B O 1
ATOM 2686 N N . ASP B 1 58 ? 15.484 -12.664 -7.746 1 95.5 58 ASP B N 1
ATOM 2687 C CA . ASP B 1 58 ? 16.344 -11.68 -8.406 1 95.5 58 ASP B CA 1
ATOM 2688 C C . ASP B 1 58 ? 15.523 -10.711 -9.242 1 95.5 58 ASP B C 1
ATOM 2690 O O . ASP B 1 58 ? 16.016 -9.648 -9.641 1 95.5 58 ASP B O 1
ATOM 2694 N N . ILE B 1 59 ? 14.336 -11.156 -9.586 1 97.25 59 ILE B N 1
ATOM 2695 C CA . ILE B 1 59 ? 13.367 -10.289 -10.242 1 97.25 59 ILE B CA 1
ATOM 2696 C C . ILE B 1 59 ? 12 -10.445 -9.57 1 97.25 59 ILE B C 1
ATOM 2698 O O . ILE B 1 59 ? 11.688 -11.508 -9.023 1 97.25 59 ILE B O 1
ATOM 2702 N N . PRO B 1 60 ? 11.203 -9.383 -9.672 1 98.25 60 PRO B N 1
ATOM 2703 C CA . PRO B 1 60 ? 9.961 -9.438 -8.898 1 98.25 60 PRO B CA 1
ATOM 2704 C C . PRO B 1 60 ? 8.805 -10.07 -9.68 1 98.25 60 PRO B C 1
ATOM 2706 O O . PRO B 1 60 ? 7.793 -10.453 -9.094 1 98.25 60 PRO B O 1
ATOM 2709 N N . LEU B 1 61 ? 8.992 -10.164 -11.047 1 98.75 61 LEU B N 1
ATOM 2710 C CA . LEU B 1 61 ? 7.773 -10.523 -11.766 1 98.75 61 LEU B CA 1
ATOM 2711 C C . LEU B 1 61 ? 8.109 -11.086 -13.148 1 98.75 61 LEU B C 1
ATOM 2713 O O . LEU B 1 61 ? 8.906 -10.5 -13.883 1 98.75 61 LEU B O 1
ATOM 2717 N N . VAL B 1 62 ? 7.547 -12.234 -13.438 1 98.81 62 VAL B N 1
ATOM 2718 C CA . VAL B 1 62 ? 7.465 -12.766 -14.789 1 98.81 62 VAL B CA 1
ATOM 2719 C C . VAL B 1 62 ? 6.023 -12.688 -15.297 1 98.81 62 VAL B C 1
ATOM 2721 O O . VAL B 1 62 ? 5.086 -13.023 -14.562 1 98.81 62 VAL B O 1
ATOM 2724 N N . ARG B 1 63 ? 5.844 -12.242 -16.516 1 98.75 63 ARG B N 1
ATOM 2725 C CA . ARG B 1 63 ? 4.508 -12.062 -17.062 1 98.75 63 ARG B CA 1
ATOM 2726 C C . ARG B 1 63 ? 4.418 -12.633 -18.484 1 98.75 63 ARG B C 1
ATOM 2728 O O . ARG B 1 63 ? 5.234 -12.297 -19.344 1 98.75 63 ARG B O 1
ATOM 2735 N N . GLN B 1 64 ? 3.529 -13.531 -18.656 1 98.38 64 GLN B N 1
ATOM 2736 C CA . GLN B 1 64 ? 3.125 -13.953 -19.984 1 98.38 64 GLN B CA 1
ATOM 2737 C C . GLN B 1 64 ? 1.82 -13.289 -20.406 1 98.38 64 GLN B C 1
ATOM 2739 O O . GLN B 1 64 ? 0.738 -13.711 -20 1 98.38 64 GLN B O 1
ATOM 2744 N N . ARG B 1 65 ? 1.921 -12.352 -21.297 1 97.81 65 ARG B N 1
ATOM 2745 C CA . ARG B 1 65 ? 0.782 -11.531 -21.703 1 97.81 65 ARG B CA 1
ATOM 2746 C C . ARG B 1 65 ? -0.164 -12.32 -22.609 1 97.81 65 ARG B C 1
ATOM 2748 O O . ARG B 1 65 ? 0.28 -13.086 -23.469 1 97.81 65 ARG B O 1
ATOM 2755 N N . GLY B 1 66 ? -1.4 -12.078 -22.344 1 97.75 66 GLY B N 1
ATOM 2756 C CA . GLY B 1 66 ? -2.406 -12.703 -23.203 1 97.75 66 GLY B CA 1
ATOM 2757 C C . GLY B 1 66 ? -2.393 -14.219 -23.125 1 97.75 66 GLY B C 1
ATOM 2758 O O . GLY B 1 66 ? -2.564 -14.891 -24.156 1 97.75 66 GLY B O 1
ATOM 2759 N N . PHE B 1 67 ? -2.084 -14.781 -22.047 1 98.44 67 PHE B N 1
ATOM 2760 C CA . PHE B 1 67 ? -2.082 -16.234 -21.859 1 98.44 67 PHE B CA 1
ATOM 2761 C C . PHE B 1 67 ? -3.461 -16.812 -22.141 1 98.44 67 PHE B C 1
ATOM 2763 O O . PHE B 1 67 ? -3.576 -17.891 -22.719 1 98.44 67 PHE B O 1
ATOM 2770 N N . LEU B 1 68 ? -4.477 -16.156 -21.609 1 98.62 68 LEU B N 1
ATOM 2771 C CA . LEU B 1 68 ? -5.852 -16.375 -22.031 1 98.62 68 LEU B CA 1
ATOM 2772 C C . LEU B 1 68 ? -6.352 -15.227 -22.891 1 98.62 68 LEU B C 1
ATOM 2774 O O . LEU B 1 68 ? -6.098 -14.055 -22.594 1 98.62 68 LEU B O 1
ATOM 2778 N N . THR B 1 69 ? -7.055 -15.578 -23.953 1 98.12 69 THR B N 1
ATOM 2779 C CA . THR B 1 69 ? -7.684 -14.547 -24.75 1 98.12 69 THR B CA 1
ATOM 2780 C C . THR B 1 69 ? -8.875 -13.938 -24.031 1 98.12 69 THR B C 1
ATOM 2782 O O . THR B 1 69 ? -9.43 -14.547 -23.109 1 98.12 69 THR B O 1
ATOM 2785 N N . PRO B 1 70 ? -9.281 -12.758 -24.469 1 97.94 70 PRO B N 1
ATOM 2786 C CA . PRO B 1 70 ? -10.484 -12.172 -23.875 1 97.94 70 PRO B CA 1
ATOM 2787 C C . PRO B 1 70 ? -11.703 -13.086 -23.984 1 97.94 70 PRO B C 1
ATOM 2789 O O . PRO B 1 70 ? -12.508 -13.164 -23.062 1 97.94 70 PRO B O 1
ATOM 2792 N N . GLU B 1 71 ? -11.789 -13.766 -25.062 1 97.88 71 GLU B N 1
ATOM 2793 C CA . GLU B 1 71 ? -12.906 -14.688 -25.266 1 97.88 71 GLU B CA 1
ATOM 2794 C C . GLU B 1 71 ? -12.836 -15.852 -24.281 1 97.88 71 GLU B C 1
ATOM 2796 O O . GLU B 1 71 ? -13.867 -16.266 -23.734 1 97.88 71 GLU B O 1
ATOM 2801 N N . GLU B 1 72 ? -11.695 -16.359 -24.109 1 98.38 72 GLU B N 1
ATOM 2802 C CA . GLU B 1 72 ? -11.523 -17.453 -23.156 1 98.38 72 GLU B CA 1
ATOM 2803 C C . GLU B 1 72 ? -11.859 -17 -21.734 1 98.38 72 GLU B C 1
ATOM 2805 O O . GLU B 1 72 ? -12.539 -17.719 -21 1 98.38 72 GLU B O 1
ATOM 2810 N N . CYS B 1 73 ? -11.414 -15.859 -21.359 1 98.19 73 CYS B N 1
ATOM 2811 C CA . CYS B 1 73 ? -11.742 -15.312 -20.047 1 98.19 73 CYS B CA 1
ATOM 2812 C C . CYS B 1 73 ? -13.25 -15.195 -19.859 1 98.19 73 CYS B C 1
ATOM 2814 O O . CYS B 1 73 ? -13.781 -15.578 -18.828 1 98.19 73 CYS B O 1
ATOM 2816 N N . GLU B 1 74 ? -13.891 -14.711 -20.859 1 97 74 GLU B N 1
ATOM 2817 C CA . GLU B 1 74 ? -15.344 -14.539 -20.797 1 97 74 GLU B CA 1
ATOM 2818 C C . GLU B 1 74 ? -16.047 -15.875 -20.609 1 97 74 GLU B C 1
ATOM 2820 O O . GLU B 1 74 ? -16.984 -15.992 -19.812 1 97 74 GLU B O 1
ATOM 2825 N N . LYS B 1 75 ? -15.625 -16.828 -21.359 1 97.12 75 LYS B N 1
ATOM 2826 C CA . LYS B 1 75 ? -16.219 -18.172 -21.25 1 97.12 75 LYS B CA 1
ATOM 2827 C C . LYS B 1 75 ? -16.047 -18.734 -19.844 1 97.12 75 LYS B C 1
ATOM 2829 O O . LYS B 1 75 ? -16.984 -19.281 -19.281 1 97.12 75 LYS B O 1
ATOM 2834 N N . MET B 1 76 ? -14.875 -18.609 -19.344 1 96.5 76 MET B N 1
ATOM 2835 C CA . MET B 1 76 ? -14.602 -19.109 -18 1 96.5 76 MET B CA 1
ATOM 2836 C C . MET B 1 76 ? -15.438 -18.375 -16.969 1 96.5 76 MET B C 1
ATOM 2838 O O . MET B 1 76 ? -15.984 -19 -16.047 1 96.5 76 MET B O 1
ATOM 2842 N N . LEU B 1 77 ? -15.57 -17.109 -17.125 1 94.56 77 LEU B N 1
ATOM 2843 C CA . LEU B 1 77 ? -16.359 -16.297 -16.188 1 94.56 77 LEU B CA 1
ATOM 2844 C C . LEU B 1 77 ? -17.828 -16.703 -16.234 1 94.56 77 LEU B C 1
ATOM 2846 O O . LEU B 1 77 ? -18.484 -16.75 -15.188 1 94.56 77 LEU B O 1
ATOM 2850 N N . ASP B 1 78 ? -18.312 -16.922 -17.375 1 93.81 78 ASP B N 1
ATOM 2851 C CA . ASP B 1 78 ? -19.703 -17.344 -17.516 1 93.81 78 ASP B CA 1
ATOM 2852 C C . ASP B 1 78 ? -19.969 -18.641 -16.75 1 93.81 78 ASP B C 1
ATOM 2854 O O . ASP B 1 78 ? -21.016 -18.797 -16.125 1 93.81 78 ASP B O 1
ATOM 2858 N N . ILE B 1 79 ? -19.016 -19.5 -16.844 1 93.81 79 ILE B N 1
ATOM 2859 C CA . ILE B 1 79 ? -19.141 -20.781 -16.141 1 93.81 79 ILE B CA 1
ATOM 2860 C C . ILE B 1 79 ? -19.078 -20.547 -14.641 1 93.81 79 ILE B C 1
ATOM 2862 O O . ILE B 1 79 ? -19.812 -21.188 -13.875 1 93.81 79 ILE B O 1
ATOM 2866 N N . VAL B 1 80 ? -18.25 -19.641 -14.18 1 91.44 80 VAL B N 1
ATOM 2867 C CA . VAL B 1 80 ? -18.156 -19.297 -12.766 1 91.44 80 VAL B CA 1
ATOM 2868 C C . VAL B 1 80 ? -19.516 -18.797 -12.266 1 91.44 80 VAL B C 1
ATOM 2870 O O . VAL B 1 80 ? -19.969 -19.172 -11.18 1 91.44 80 VAL B O 1
ATOM 2873 N N . LYS B 1 81 ? -20.156 -17.969 -13.008 1 87.06 81 LYS B N 1
ATOM 2874 C CA . LYS B 1 81 ? -21.422 -17.359 -12.633 1 87.06 81 LYS B CA 1
ATOM 2875 C C . LYS B 1 81 ? -22.5 -18.422 -12.445 1 87.06 81 LYS B C 1
ATOM 2877 O O . LYS B 1 81 ? -23.406 -18.25 -11.617 1 87.06 81 LYS B O 1
ATOM 2882 N N . THR B 1 82 ? -22.438 -19.406 -13.219 1 87.25 82 THR B N 1
ATOM 2883 C CA . THR B 1 82 ? -23.453 -20.438 -13.164 1 87.25 82 THR B CA 1
ATOM 2884 C C . THR B 1 82 ? -23.047 -21.578 -12.227 1 87.25 82 THR B C 1
ATOM 2886 O O . THR B 1 82 ? -23.828 -22.484 -11.945 1 87.25 82 THR B O 1
ATOM 2889 N N . HIS B 1 83 ? -21.828 -21.625 -11.969 1 81.25 83 HIS B N 1
ATOM 2890 C CA . HIS B 1 83 ? -21.328 -22.641 -11.055 1 81.25 83 HIS B CA 1
ATOM 2891 C C . HIS B 1 83 ? -21.719 -22.328 -9.617 1 81.25 83 HIS B C 1
ATOM 2893 O O . HIS B 1 83 ? -21.516 -21.219 -9.133 1 81.25 83 HIS B O 1
ATOM 2899 N N . LYS B 1 84 ? -23.062 -22.344 -9.164 1 57.72 84 LYS B N 1
ATOM 2900 C CA . LYS B 1 84 ? -23.5 -22.078 -7.797 1 57.72 84 LYS B CA 1
ATOM 2901 C C . LYS B 1 84 ? -22.297 -22.078 -6.84 1 57.72 84 LYS B C 1
ATOM 2903 O O . LYS B 1 84 ? -21.656 -23.109 -6.637 1 57.72 84 LYS B O 1
ATOM 2908 N N . ILE B 1 85 ? -21.469 -21.078 -6.855 1 51 85 ILE B N 1
ATOM 2909 C CA . ILE B 1 85 ? -20.453 -20.969 -5.812 1 51 85 ILE B CA 1
ATOM 2910 C C . ILE B 1 85 ? -21.062 -21.359 -4.465 1 51 85 ILE B C 1
ATOM 2912 O O . ILE B 1 85 ? -21.953 -20.672 -3.951 1 51 85 ILE B O 1
ATOM 2916 N N . VAL B 1 86 ? -21.531 -22.516 -4.23 1 41.81 86 VAL B N 1
ATOM 2917 C CA . VAL B 1 86 ? -21.875 -22.875 -2.861 1 41.81 86 VAL B CA 1
ATOM 2918 C C . VAL B 1 86 ? -21.156 -21.953 -1.881 1 41.81 86 VAL B C 1
ATOM 2920 O O . VAL B 1 86 ? -20 -21.578 -2.104 1 41.81 86 VAL B O 1
ATOM 2923 N N . GLY B 1 87 ? -21.906 -21.328 -1.055 1 40.62 87 GLY B N 1
ATOM 2924 C CA . GLY B 1 87 ? -21.516 -20.359 -0.045 1 40.62 87 GLY B CA 1
ATOM 2925 C C . GLY B 1 87 ? -20.094 -20.547 0.442 1 40.62 87 GLY B C 1
ATOM 2926 O O . GLY B 1 87 ? -19.703 -21.656 0.813 1 40.62 87 GLY B O 1
ATOM 2927 N N . LEU B 1 88 ? -19.094 -19.953 -0.141 1 40.69 88 LEU B N 1
ATOM 2928 C CA . LEU B 1 88 ? -17.734 -19.812 0.363 1 40.69 88 LEU B CA 1
ATOM 2929 C C . LEU B 1 88 ? -17.688 -19.969 1.88 1 40.69 88 LEU B C 1
ATOM 2931 O O . LEU B 1 88 ? -16.672 -19.656 2.514 1 40.69 88 LEU B O 1
ATOM 2935 N N . HIS B 1 89 ? -18.828 -19.953 2.461 1 37.19 89 HIS B N 1
ATOM 2936 C CA . HIS B 1 89 ? -18.703 -19.906 3.914 1 37.19 89 HIS B CA 1
ATOM 2937 C C . HIS B 1 89 ? -17.953 -21.125 4.445 1 37.19 89 HIS B C 1
ATOM 2939 O O . HIS B 1 89 ? -17.594 -21.172 5.621 1 37.19 89 HIS B O 1
ATOM 2945 N N . ASN B 1 90 ? -18.328 -22.484 4 1 39.16 90 ASN B N 1
ATOM 2946 C CA . ASN B 1 90 ? -17.922 -23.562 4.891 1 39.16 90 ASN B CA 1
ATOM 2947 C C . ASN B 1 90 ? -16.422 -23.828 4.797 1 39.16 90 ASN B C 1
ATOM 2949 O O . ASN B 1 90 ? -15.711 -23.156 4.039 1 39.16 90 ASN B O 1
ATOM 2953 N N . ASP B 1 91 ? -16.016 -25.453 4.922 1 38.94 91 ASP B N 1
ATOM 2954 C CA . ASP B 1 91 ? -14.773 -26.172 5.207 1 38.94 91 ASP B CA 1
ATOM 2955 C C . ASP B 1 91 ? -13.859 -26.203 3.982 1 38.94 91 ASP B C 1
ATOM 2957 O O . ASP B 1 91 ? -14.336 -26.234 2.846 1 38.94 91 ASP B O 1
ATOM 2961 N N . TYR B 1 92 ? -12.664 -25.906 4.051 1 39.22 92 TYR B N 1
ATOM 2962 C CA . TYR B 1 92 ? -11.562 -25.953 3.1 1 39.22 92 TYR B CA 1
ATOM 2963 C C . TYR B 1 92 ? -11.75 -27.109 2.115 1 39.22 92 TYR B C 1
ATOM 2965 O O . TYR B 1 92 ? -11.594 -26.922 0.905 1 39.22 92 TYR B O 1
ATOM 2973 N N . PHE B 1 93 ? -12.211 -28.297 2.586 1 42.28 93 PHE B N 1
ATOM 2974 C CA . PHE B 1 93 ? -12.281 -29.5 1.761 1 42.28 93 PHE B CA 1
ATOM 2975 C C . PHE B 1 93 ? -13.469 -29.438 0.812 1 42.28 93 PHE B C 1
ATOM 2977 O O . PHE B 1 93 ? -13.414 -29.969 -0.303 1 42.28 93 PHE B O 1
ATOM 2984 N N . SER B 1 94 ? -14.531 -29.016 1.387 1 48.69 94 SER B N 1
ATOM 2985 C CA . SER B 1 94 ? -15.688 -28.797 0.521 1 48.69 94 SER B CA 1
ATOM 2986 C C . SER B 1 94 ? -15.367 -27.812 -0.588 1 48.69 94 SER B C 1
ATOM 2988 O O . SER B 1 94 ? -15.875 -27.938 -1.705 1 48.69 94 SER B O 1
ATOM 2990 N N . GLY B 1 95 ? -14.273 -27.125 -0.297 1 57.94 95 GLY B N 1
ATOM 2991 C CA . GLY B 1 95 ? -13.773 -26.125 -1.215 1 57.94 95 GLY B CA 1
ATOM 2992 C C . GLY B 1 95 ? -12.984 -26.703 -2.373 1 57.94 95 GLY B C 1
ATOM 2993 O O . GLY B 1 95 ? -13.141 -26.266 -3.518 1 57.94 95 GLY B O 1
ATOM 2994 N N . ILE B 1 96 ? -12.344 -27.984 -2.051 1 64 96 ILE B N 1
ATOM 2995 C CA . ILE B 1 96 ? -11.516 -28.609 -3.078 1 64 96 ILE B CA 1
ATOM 2996 C C . ILE B 1 96 ? -12.406 -29.266 -4.129 1 64 96 ILE B C 1
ATOM 2998 O O . ILE B 1 96 ? -12.164 -29.141 -5.328 1 64 96 ILE B O 1
ATOM 3002 N N . LYS B 1 97 ? -13.406 -30.031 -3.641 1 68.38 97 LYS B N 1
ATOM 3003 C CA . LYS B 1 97 ? -14.312 -30.672 -4.59 1 68.38 97 LYS B CA 1
ATOM 3004 C C . LYS B 1 97 ? -14.984 -29.656 -5.5 1 68.38 97 LYS B C 1
ATOM 3006 O O . LYS B 1 97 ? -15.133 -29.891 -6.699 1 68.38 97 LYS B O 1
ATOM 3011 N N . GLU B 1 98 ? -15.367 -28.609 -4.855 1 72.62 98 GLU B N 1
ATOM 3012 C CA . GLU B 1 98 ? -16.016 -27.562 -5.641 1 72.62 98 GLU B CA 1
ATOM 3013 C C . GLU B 1 98 ? -15.031 -26.938 -6.621 1 72.62 98 GLU B C 1
ATOM 3015 O O . GLU B 1 98 ? -15.383 -26.641 -7.766 1 72.62 98 GLU B O 1
ATOM 3020 N N . ALA B 1 99 ? -13.836 -26.766 -6.129 1 76.75 99 ALA B N 1
ATOM 3021 C CA . ALA B 1 99 ? -12.812 -26.188 -6.996 1 76.75 99 ALA B CA 1
ATOM 3022 C C . ALA B 1 99 ? -12.477 -27.141 -8.148 1 76.75 99 ALA B C 1
ATOM 3024 O O . ALA B 1 99 ? -12.305 -26.688 -9.289 1 76.75 99 ALA B O 1
ATOM 3025 N N . GLU B 1 100 ? -12.461 -28.359 -7.836 1 83.12 100 GLU B N 1
ATOM 3026 C CA . GLU B 1 100 ? -12.195 -29.344 -8.875 1 83.12 100 GLU B CA 1
ATOM 3027 C C . GLU B 1 100 ? -13.336 -29.406 -9.898 1 83.12 100 GLU B C 1
ATOM 3029 O O . GLU B 1 100 ? -13.094 -29.547 -11.094 1 83.12 100 GLU B O 1
ATOM 3034 N N . SER B 1 101 ? -14.5 -29.297 -9.367 1 87.88 101 SER B N 1
ATOM 3035 C CA . SER B 1 101 ? -15.656 -29.328 -10.266 1 87.88 101 SER B CA 1
ATOM 3036 C C . SER B 1 101 ? -15.648 -28.156 -11.227 1 87.88 101 SER B C 1
ATOM 3038 O O . SER B 1 101 ? -16.031 -28.297 -12.391 1 87.88 101 SER B O 1
ATOM 3040 N N . LEU B 1 102 ? -15.242 -27.031 -10.789 1 91 102 LEU B N 1
ATOM 3041 C CA . LEU B 1 102 ? -15.156 -25.859 -11.648 1 91 102 LEU B CA 1
ATOM 3042 C C . LEU B 1 102 ? -14.133 -26.062 -12.758 1 91 102 LEU B C 1
ATOM 3044 O O . LEU B 1 102 ? -14.383 -25.719 -13.914 1 91 102 LEU B O 1
ATOM 3048 N N . GLN B 1 103 ? -13.039 -26.656 -12.453 1 92.69 103 GLN B N 1
ATOM 3049 C CA . GLN B 1 103 ? -12 -26.922 -13.453 1 92.69 103 GLN B CA 1
ATOM 3050 C C . GLN B 1 103 ? -12.484 -27.906 -14.5 1 92.69 103 GLN B C 1
ATOM 3052 O O . GLN B 1 103 ? -12.156 -27.781 -15.688 1 92.69 103 GLN B O 1
ATOM 3057 N N . VAL B 1 104 ? -13.195 -28.875 -14.023 1 93.69 104 VAL B N 1
ATOM 3058 C CA . VAL B 1 104 ? -13.766 -29.859 -14.953 1 93.69 104 VAL B CA 1
ATOM 3059 C C . VAL B 1 104 ? -14.711 -29.141 -15.922 1 93.69 104 VAL B C 1
ATOM 3061 O O . VAL B 1 104 ? -14.68 -29.391 -17.125 1 93.69 104 VAL B O 1
ATOM 3064 N N . ARG B 1 105 ? -15.508 -28.266 -15.391 1 94 105 ARG B N 1
ATOM 3065 C CA . ARG B 1 105 ? -16.438 -27.531 -16.234 1 94 105 ARG B CA 1
ATOM 3066 C C . ARG B 1 105 ? -15.695 -26.656 -17.234 1 94 105 ARG B C 1
ATOM 3068 O O . ARG B 1 105 ? -16.094 -26.547 -18.391 1 94 105 ARG B O 1
ATOM 3075 N N . TRP B 1 106 ? -14.68 -25.984 -16.766 1 96.56 106 TRP B N 1
ATOM 3076 C CA . TRP B 1 106 ? -13.875 -25.188 -17.688 1 96.56 106 TRP B CA 1
ATOM 3077 C C . TRP B 1 106 ? -13.352 -26.047 -18.828 1 96.56 106 TRP B C 1
ATOM 3079 O O . TRP B 1 106 ? -13.391 -25.625 -20 1 96.56 106 TRP B O 1
ATOM 3089 N N . LYS B 1 107 ? -12.883 -27.234 -18.531 1 96.5 107 LYS B N 1
ATOM 3090 C CA . LYS B 1 107 ? -12.328 -28.141 -19.531 1 96.5 107 LYS B CA 1
ATOM 3091 C C . LYS B 1 107 ? -13.414 -28.641 -20.484 1 96.5 107 LYS B C 1
ATOM 3093 O O . LYS B 1 107 ? -13.242 -28.609 -21.703 1 96.5 107 LYS B O 1
ATOM 3098 N N . GLU B 1 108 ? -14.508 -29.016 -19.969 1 96.5 108 GLU B N 1
ATOM 3099 C CA . GLU B 1 108 ? -15.539 -29.672 -20.766 1 96.5 108 GLU B CA 1
ATOM 3100 C C . GLU B 1 108 ? -16.375 -28.641 -21.531 1 96.5 108 GLU B C 1
ATOM 3102 O O . GLU B 1 108 ? -16.75 -28.875 -22.688 1 96.5 108 GLU B O 1
ATOM 3107 N N . GLU B 1 109 ? -16.75 -27.578 -20.875 1 95.88 109 GLU B N 1
ATOM 3108 C CA . GLU B 1 109 ? -17.688 -26.60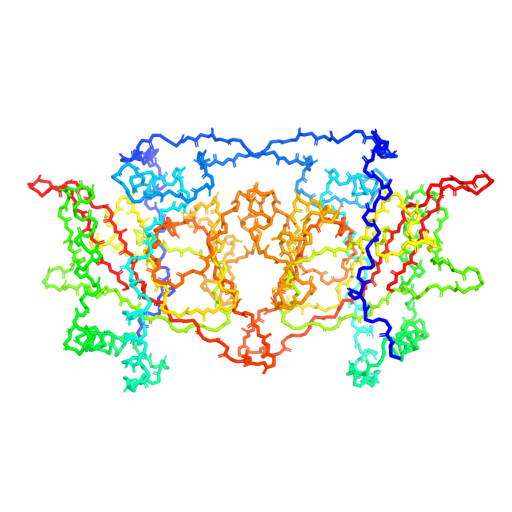9 -21.453 1 95.88 109 GLU B CA 1
ATOM 3109 C C . GLU B 1 109 ? -16.953 -25.547 -22.266 1 95.88 109 GLU B C 1
ATOM 3111 O O . GLU B 1 109 ? -17.453 -25.109 -23.297 1 95.88 109 GLU B O 1
ATOM 3116 N N . ALA B 1 110 ? -15.789 -25.141 -21.812 1 96.19 110 ALA B N 1
ATOM 3117 C CA . ALA B 1 110 ? -15.07 -24.062 -22.484 1 96.19 110 ALA B CA 1
ATOM 3118 C C . ALA B 1 110 ? -13.883 -24.609 -23.281 1 96.19 110 ALA B C 1
ATOM 3120 O O . ALA B 1 110 ? -13.289 -23.891 -24.078 1 96.19 110 ALA B O 1
ATOM 3121 N N . GLY B 1 111 ? -13.461 -25.891 -22.969 1 96.75 111 GLY B N 1
ATOM 3122 C CA . GLY B 1 111 ? -12.289 -26.453 -23.609 1 96.75 111 GLY B CA 1
ATOM 3123 C C . GLY B 1 111 ? -10.984 -25.938 -23.047 1 96.75 111 GLY B C 1
ATOM 3124 O O . GLY B 1 111 ? -9.969 -25.906 -23.734 1 96.75 111 GLY B O 1
ATOM 3125 N N . ILE B 1 112 ? -11.07 -25.422 -21.906 1 97.5 112 ILE B N 1
ATOM 3126 C CA . ILE B 1 112 ? -9.898 -24.812 -21.297 1 97.5 112 ILE B CA 1
ATOM 3127 C C . ILE B 1 112 ? -9.461 -25.625 -20.094 1 97.5 112 ILE B C 1
ATOM 3129 O O . ILE B 1 112 ? -10.133 -25.641 -19.047 1 97.5 112 ILE B O 1
ATOM 3133 N N . ASP B 1 113 ? -8.391 -26.359 -20.203 1 97.25 113 ASP B N 1
ATOM 3134 C CA . ASP B 1 113 ? -7.711 -27 -19.078 1 97.25 113 ASP B CA 1
ATOM 3135 C C . ASP B 1 113 ? -6.598 -26.109 -18.531 1 97.25 113 ASP B C 1
ATOM 3137 O O . ASP B 1 113 ? -5.441 -26.219 -18.953 1 97.25 113 ASP B O 1
ATOM 3141 N N . ILE B 1 114 ? -6.969 -25.281 -17.656 1 96.56 114 ILE B N 1
ATOM 3142 C CA . ILE B 1 114 ? -6.098 -24.188 -17.219 1 96.56 114 ILE B CA 1
ATOM 3143 C C . ILE B 1 114 ? -4.852 -24.766 -16.562 1 96.56 114 ILE B C 1
ATOM 3145 O O . ILE B 1 114 ? -3.738 -24.281 -16.781 1 96.56 114 ILE B O 1
ATOM 3149 N N . MET B 1 115 ? -4.984 -25.812 -15.758 1 96.31 115 MET B N 1
ATOM 3150 C CA . MET B 1 115 ? -3.848 -26.406 -15.062 1 96.31 115 MET B CA 1
ATOM 3151 C C . MET B 1 115 ? -2.881 -27.047 -16.062 1 96.31 115 MET B C 1
ATOM 3153 O O . MET B 1 115 ? -1.663 -26.906 -15.922 1 96.31 115 MET B O 1
ATOM 3157 N N . GLN B 1 116 ? -3.422 -27.703 -16.984 1 97.19 116 GLN B N 1
ATOM 3158 C CA . GLN B 1 116 ? -2.572 -28.312 -18.016 1 97.19 116 GLN B CA 1
ATOM 3159 C C . GLN B 1 116 ? -1.845 -27.25 -18.828 1 97.19 116 GLN B C 1
ATOM 3161 O O . GLN B 1 116 ? -0.667 -27.406 -19.156 1 97.19 116 GLN B O 1
ATOM 3166 N N . ARG B 1 117 ? -2.547 -26.234 -19.188 1 98.06 117 ARG B N 1
ATOM 3167 C CA . ARG B 1 117 ? -1.945 -25.156 -19.984 1 98.06 117 ARG B CA 1
ATOM 3168 C C . ARG B 1 117 ? -0.78 -24.516 -19.234 1 98.06 117 ARG B C 1
ATOM 3170 O O . ARG B 1 117 ? 0.278 -24.281 -19.828 1 98.06 117 ARG B O 1
ATOM 3177 N N . VAL B 1 118 ? -1.029 -24.234 -17.938 1 98.44 118 VAL B N 1
ATOM 3178 C CA . VAL B 1 118 ? 0.03 -23.641 -17.141 1 98.44 118 VAL B CA 1
ATOM 3179 C C . VAL B 1 118 ? 1.188 -24.625 -16.984 1 98.44 118 VAL B C 1
ATOM 3181 O O . VAL B 1 118 ? 2.352 -24.25 -17.141 1 98.44 118 VAL B O 1
ATOM 3184 N N . ALA B 1 119 ? 0.891 -25.891 -16.75 1 98.31 119 ALA B N 1
ATOM 3185 C CA . ALA B 1 119 ? 1.919 -26.922 -16.609 1 98.31 119 ALA B CA 1
ATOM 3186 C C . ALA B 1 119 ? 2.729 -27.047 -17.891 1 98.31 119 ALA B C 1
ATOM 3188 O O . ALA B 1 119 ? 3.957 -27.172 -17.859 1 98.31 119 ALA B O 1
ATOM 3189 N N . ASP B 1 120 ? 2.027 -27.031 -19 1 98.19 120 ASP B N 1
ATOM 3190 C CA . ASP B 1 120 ? 2.701 -27.125 -20.297 1 98.19 120 ASP B CA 1
ATOM 3191 C C . ASP B 1 120 ? 3.633 -25.938 -20.516 1 98.19 120 ASP B C 1
ATOM 3193 O O . ASP B 1 120 ? 4.75 -26.094 -21 1 98.19 120 ASP B O 1
ATOM 3197 N N . SER B 1 121 ? 3.119 -24.781 -20.156 1 98.19 121 SER B N 1
ATOM 3198 C CA . SER B 1 121 ? 3.936 -23.578 -20.312 1 98.19 121 SER B CA 1
ATOM 3199 C C . SER B 1 121 ? 5.203 -23.656 -19.453 1 98.19 121 SER B C 1
ATOM 3201 O O . SER B 1 121 ? 6.301 -23.391 -19.953 1 98.19 121 SER B O 1
ATOM 3203 N N . LEU B 1 122 ? 5.074 -24.078 -18.25 1 98.38 122 LEU B N 1
ATOM 3204 C CA . LEU B 1 122 ? 6.199 -24.234 -17.328 1 98.38 122 LEU B CA 1
ATOM 3205 C C . LEU B 1 122 ? 7.172 -25.297 -17.844 1 98.38 122 LEU B C 1
ATOM 3207 O O . LEU B 1 122 ? 8.383 -25.078 -17.891 1 98.38 122 LEU B O 1
ATOM 3211 N N . GLY B 1 123 ? 6.629 -26.422 -18.25 1 97.62 123 GLY B N 1
ATOM 3212 C CA . GLY B 1 123 ? 7.445 -27.516 -18.734 1 97.62 123 GLY B CA 1
ATOM 3213 C C . GLY B 1 123 ? 8.227 -27.172 -19.984 1 97.62 123 GLY B C 1
ATOM 3214 O O . GLY B 1 123 ? 9.43 -27.438 -20.078 1 97.62 123 GLY B O 1
ATOM 3215 N N . LYS B 1 124 ? 7.516 -26.562 -20.938 1 97.62 124 LYS B N 1
ATOM 3216 C CA . LYS B 1 124 ? 8.156 -26.156 -22.188 1 97.62 124 LYS B CA 1
ATOM 3217 C C . LYS B 1 124 ? 9.266 -25.125 -21.922 1 97.62 124 LYS B C 1
ATOM 3219 O O . LYS B 1 124 ? 10.32 -25.172 -22.562 1 97.62 124 LYS B O 1
ATOM 3224 N N . THR B 1 125 ? 9.023 -24.281 -21.016 1 97.38 125 THR B N 1
ATOM 3225 C CA . THR B 1 125 ? 9.945 -23.188 -20.734 1 97.38 125 THR B CA 1
ATOM 3226 C C . THR B 1 125 ? 11.172 -23.688 -19.984 1 97.38 125 THR B C 1
ATOM 3228 O O . THR B 1 125 ? 12.297 -23.297 -20.281 1 97.38 125 THR B O 1
ATOM 3231 N N . THR B 1 126 ? 11.039 -24.641 -19.047 1 96.06 126 THR B N 1
ATOM 3232 C CA . THR B 1 126 ? 12.125 -25 -18.141 1 96.06 126 THR B CA 1
ATOM 3233 C C . THR B 1 126 ? 12.766 -26.312 -18.562 1 96.06 126 THR B C 1
ATOM 3235 O O . THR B 1 126 ? 13.883 -26.625 -18.141 1 96.06 126 THR B O 1
ATOM 3238 N N . GLY B 1 127 ? 12.008 -27.125 -19.266 1 95.38 127 GLY B N 1
ATOM 3239 C CA . GLY B 1 127 ? 12.461 -28.469 -19.578 1 95.38 127 GLY B CA 1
ATOM 3240 C C . GLY B 1 127 ? 12.305 -29.453 -18.422 1 95.38 127 GLY B C 1
ATOM 3241 O O . GLY B 1 127 ? 12.781 -30.578 -18.5 1 95.38 127 GLY B O 1
ATOM 3242 N N . MET B 1 128 ? 11.617 -29.078 -17.391 1 95.81 128 MET B N 1
ATOM 3243 C CA . MET B 1 128 ? 11.43 -29.922 -16.219 1 95.81 128 MET B CA 1
ATOM 3244 C C . MET B 1 128 ? 10.062 -30.594 -16.234 1 95.81 128 MET B C 1
ATOM 3246 O O . MET B 1 128 ? 9.109 -30.047 -16.781 1 95.81 128 MET B O 1
ATOM 3250 N N . PRO B 1 129 ? 10.047 -31.75 -15.578 1 97.12 129 PRO B N 1
ATOM 3251 C CA . PRO B 1 129 ? 8.703 -32.281 -15.328 1 97.12 129 PRO B CA 1
ATOM 3252 C C . PRO B 1 129 ? 7.875 -31.359 -14.422 1 97.12 129 PRO B C 1
ATOM 3254 O O . PRO B 1 129 ? 8.414 -30.75 -13.5 1 97.12 129 PRO B O 1
ATOM 3257 N N . VAL B 1 130 ? 6.582 -31.25 -14.758 1 97.88 130 VAL B N 1
ATOM 3258 C CA . VAL B 1 130 ? 5.645 -30.469 -13.961 1 97.88 130 VAL B CA 1
ATOM 3259 C C . VAL B 1 130 ? 4.465 -31.344 -13.539 1 97.88 130 VAL B C 1
ATOM 3261 O O . VAL B 1 130 ? 3.848 -32 -14.375 1 97.88 130 VAL B O 1
ATOM 3264 N N . ARG B 1 131 ? 4.242 -31.344 -12.266 1 96.38 131 ARG B N 1
ATOM 3265 C CA . ARG B 1 131 ? 3.139 -32.156 -11.758 1 96.38 131 ARG B CA 1
ATOM 3266 C C . ARG B 1 131 ? 2.553 -31.531 -10.484 1 96.38 131 ARG B C 1
ATOM 3268 O O . ARG B 1 131 ? 3.137 -30.625 -9.906 1 96.38 131 ARG B O 1
ATOM 3275 N N . ARG B 1 132 ? 1.396 -32.062 -10.07 1 95.44 132 ARG B N 1
ATOM 3276 C CA . ARG B 1 132 ? 0.857 -31.672 -8.773 1 95.44 132 ARG B CA 1
ATOM 3277 C C . ARG B 1 132 ? 1.695 -32.25 -7.637 1 95.44 132 ARG B C 1
ATOM 3279 O O . ARG B 1 132 ? 2.281 -33.312 -7.777 1 95.44 132 ARG B O 1
ATOM 3286 N N . ALA B 1 133 ? 1.711 -31.531 -6.574 1 93.69 133 ALA B N 1
ATOM 3287 C CA . ALA B 1 133 ? 2.354 -32.062 -5.371 1 93.69 133 ALA B CA 1
ATOM 3288 C C . ALA B 1 133 ? 1.614 -33.281 -4.852 1 93.69 133 ALA B C 1
ATOM 3290 O O . ALA B 1 133 ? 0.408 -33.438 -5.062 1 93.69 133 ALA B O 1
ATOM 3291 N N . LYS B 1 134 ? 2.391 -34.125 -4.195 1 91.06 134 LYS B N 1
ATOM 3292 C CA . LYS B 1 134 ? 1.814 -35.375 -3.727 1 91.06 134 LYS B CA 1
ATOM 3293 C C . LYS B 1 134 ? 2.193 -35.656 -2.273 1 91.06 134 LYS B C 1
ATOM 3295 O O . LYS B 1 134 ? 3.234 -35.188 -1.801 1 91.06 134 LYS B O 1
ATOM 3300 N N . GLU B 1 135 ? 1.327 -36.25 -1.614 1 86.88 135 GLU B N 1
ATOM 3301 C CA . GLU B 1 135 ? 1.583 -36.906 -0.339 1 86.88 135 GLU B CA 1
ATOM 3302 C C . GLU B 1 135 ? 1.211 -38.406 -0.401 1 86.88 135 GLU B C 1
ATOM 3304 O O . GLU B 1 135 ? 0.038 -38.75 -0.276 1 86.88 135 GLU B O 1
ATOM 3309 N N . GLY B 1 136 ? 2.254 -39.188 -0.428 1 83.5 136 GLY B N 1
ATOM 3310 C CA . GLY B 1 136 ? 1.962 -40.594 -0.72 1 83.5 136 GLY B CA 1
ATOM 3311 C C . GLY B 1 136 ? 1.262 -40.781 -2.051 1 83.5 136 GLY B C 1
ATOM 3312 O O . GLY B 1 136 ? 1.767 -40.375 -3.094 1 83.5 136 GLY B O 1
ATOM 3313 N N . GLU B 1 137 ? 0.079 -41.312 -1.951 1 84.06 137 GLU B N 1
ATOM 3314 C CA . GLU B 1 137 ? -0.681 -41.562 -3.168 1 84.06 137 GLU B CA 1
ATOM 3315 C C . GLU B 1 137 ? -1.68 -40.469 -3.457 1 84.06 137 GLU B C 1
ATOM 3317 O O . GLU B 1 137 ? -2.344 -40.469 -4.496 1 84.06 137 GLU B O 1
ATOM 3322 N N . ARG B 1 138 ? -1.706 -39.5 -2.635 1 85.88 138 ARG B N 1
ATOM 3323 C CA . ARG B 1 138 ? -2.68 -38.406 -2.779 1 85.88 138 ARG B CA 1
ATOM 3324 C C . ARG B 1 138 ? -2.049 -37.188 -3.426 1 85.88 138 ARG B C 1
ATOM 3326 O O . ARG B 1 138 ? -0.907 -36.844 -3.119 1 85.88 138 ARG B O 1
ATOM 3333 N N . GLU B 1 139 ? -2.818 -36.625 -4.348 1 87.12 139 GLU B N 1
ATOM 3334 C CA . GLU B 1 139 ? -2.363 -35.438 -5.043 1 87.12 139 GLU B CA 1
ATOM 3335 C C . GLU B 1 139 ? -2.996 -34.188 -4.445 1 87.12 139 GLU B C 1
ATOM 3337 O O . GLU B 1 139 ? -4.176 -34.188 -4.09 1 87.12 139 GLU B O 1
ATOM 3342 N N . TYR B 1 140 ? -2.225 -33.188 -4.406 1 87.38 140 TYR B N 1
ATOM 3343 C CA . TYR B 1 140 ? -2.738 -31.875 -3.961 1 87.38 140 TYR B CA 1
ATOM 3344 C C . TYR B 1 140 ? -3.613 -31.25 -5.031 1 87.38 140 TYR B C 1
ATOM 3346 O O . TYR B 1 140 ? -3.463 -31.531 -6.223 1 87.38 140 TYR B O 1
ATOM 3354 N N . PHE B 1 141 ? -4.52 -30.469 -4.523 1 89.19 141 PHE B N 1
ATOM 3355 C CA . PHE B 1 141 ? -5.27 -29.609 -5.441 1 89.19 141 PHE B CA 1
ATOM 3356 C C . PHE B 1 141 ? -4.445 -28.406 -5.859 1 89.19 141 PHE B C 1
ATOM 3358 O O . PHE B 1 141 ? -3.654 -27.891 -5.074 1 89.19 141 PHE B O 1
ATOM 3365 N N . ALA B 1 142 ? -4.566 -28.031 -7.137 1 93 142 ALA B N 1
ATOM 3366 C CA . ALA B 1 142 ? -3.922 -26.828 -7.66 1 93 142 ALA B CA 1
ATOM 3367 C C . ALA B 1 142 ? -4.863 -26.047 -8.578 1 93 142 ALA B C 1
ATOM 3369 O O . ALA B 1 142 ? -5.668 -26.656 -9.297 1 93 142 ALA B O 1
ATOM 3370 N N . GLY B 1 143 ? -4.758 -24.703 -8.516 1 94.19 143 GLY B N 1
ATOM 3371 C CA . GLY B 1 143 ? -5.555 -23.891 -9.422 1 94.19 143 GLY B CA 1
ATOM 3372 C C . GLY B 1 143 ? -6.855 -23.406 -8.805 1 94.19 143 GLY B C 1
ATOM 3373 O O . GLY B 1 143 ? -7.926 -23.594 -9.383 1 94.19 143 GLY B O 1
ATOM 3374 N N . VAL B 1 144 ? -6.777 -22.781 -7.703 1 91.94 144 VAL B N 1
ATOM 3375 C CA . VAL B 1 144 ? -7.953 -22.344 -6.969 1 91.94 144 VAL B CA 1
ATOM 3376 C C . VAL B 1 144 ? -8.453 -21.016 -7.551 1 91.94 144 VAL B C 1
ATOM 3378 O O . VAL B 1 144 ? -7.656 -20.172 -7.941 1 91.94 144 VAL B O 1
ATOM 3381 N N . LEU B 1 145 ? -9.789 -20.922 -7.613 1 92.06 145 LEU B N 1
ATOM 3382 C CA . LEU B 1 145 ? -10.398 -19.641 -7.957 1 92.06 145 LEU B CA 1
ATOM 3383 C C . LEU B 1 145 ? -10.648 -18.797 -6.707 1 92.06 145 LEU B C 1
ATOM 3385 O O . LEU B 1 145 ? -11.25 -19.281 -5.742 1 92.06 145 LEU B O 1
ATOM 3389 N N . ARG B 1 146 ? -10.18 -17.609 -6.727 1 88.56 146 ARG B N 1
ATOM 3390 C CA . ARG B 1 146 ? -10.438 -16.672 -5.648 1 88.56 146 ARG B CA 1
ATOM 3391 C C . ARG B 1 146 ? -11.281 -15.5 -6.141 1 88.56 146 ARG B C 1
ATOM 3393 O O . ARG B 1 146 ? -10.992 -14.914 -7.191 1 88.56 146 ARG B O 1
ATOM 3400 N N . ALA B 1 147 ? -12.312 -15.258 -5.441 1 88.06 147 ALA B N 1
ATOM 3401 C CA . ALA B 1 147 ? -13.141 -14.07 -5.652 1 88.06 147 ALA B CA 1
ATOM 3402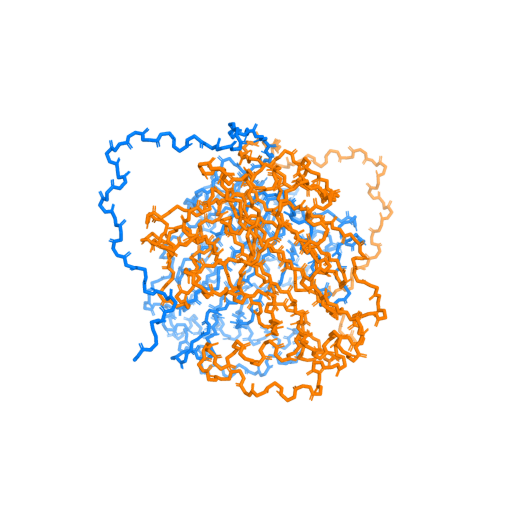 C C . ALA B 1 147 ? -12.914 -13.039 -4.555 1 88.06 147 ALA B C 1
ATOM 3404 O O . ALA B 1 147 ? -13.164 -13.305 -3.379 1 88.06 147 ALA B O 1
ATOM 3405 N N . LEU B 1 148 ? -12.375 -11.914 -4.922 1 84.69 148 LEU B N 1
ATOM 3406 C CA . LEU B 1 148 ? -12 -10.914 -3.926 1 84.69 148 LEU B CA 1
ATOM 3407 C C . LEU B 1 148 ? -12.555 -9.539 -4.297 1 84.69 148 LEU B C 1
ATOM 3409 O O . LEU B 1 148 ? -12.555 -9.164 -5.473 1 84.69 148 LEU B O 1
ATOM 3413 N N . ASP B 1 149 ? -13.062 -8.766 -3.305 1 77.38 149 ASP B N 1
ATOM 3414 C CA . ASP B 1 149 ? -13.406 -7.359 -3.496 1 77.38 149 ASP B CA 1
ATOM 3415 C C . ASP B 1 149 ? -12.547 -6.457 -2.615 1 77.38 149 ASP B C 1
ATOM 3417 O O . ASP B 1 149 ? -11.992 -5.465 -3.092 1 77.38 149 ASP B O 1
ATOM 3421 N N . THR B 1 150 ? -12.266 -6.801 -1.347 1 81.31 150 THR B N 1
ATOM 3422 C CA . THR B 1 150 ? -11.617 -5.957 -0.346 1 81.31 150 THR B CA 1
ATOM 3423 C C . THR B 1 150 ? -10.102 -6.129 -0.383 1 81.31 150 THR B C 1
ATOM 3425 O O . THR B 1 150 ? -9.391 -5.559 0.445 1 81.31 150 THR B O 1
ATOM 3428 N N . GLY B 1 151 ? -9.516 -6.844 -1.267 1 89.12 151 GLY B N 1
ATOM 3429 C CA . GLY B 1 151 ? -8.086 -7.07 -1.327 1 89.12 151 GLY B CA 1
ATOM 3430 C C . GLY B 1 151 ? -7.586 -8.031 -0.264 1 89.12 151 GLY B C 1
ATOM 3431 O O . GLY B 1 151 ? -8.383 -8.695 0.401 1 89.12 151 GLY B O 1
ATOM 3432 N N . ILE B 1 152 ? -6.332 -8.234 -0.169 1 94.88 152 ILE B N 1
ATOM 3433 C CA . ILE B 1 152 ? -5.633 -9.023 0.837 1 94.88 152 ILE B CA 1
ATOM 3434 C C . ILE B 1 152 ? -4.492 -8.203 1.438 1 94.88 152 ILE B C 1
ATOM 3436 O O . ILE B 1 152 ? -3.672 -7.645 0.709 1 94.88 152 ILE B O 1
ATOM 3440 N N . GLN B 1 153 ? -4.469 -8.07 2.77 1 96.5 153 GLN B N 1
ATOM 3441 C CA . GLN B 1 153 ? -3.449 -7.273 3.445 1 96.5 153 GLN B CA 1
ATOM 3442 C C . GLN B 1 153 ? -2.068 -7.906 3.299 1 96.5 153 GLN B C 1
ATOM 3444 O O . GLN B 1 153 ? -1.934 -8.992 2.73 1 96.5 153 GLN B O 1
ATOM 3449 N N . ILE B 1 154 ? -1.075 -7.211 3.764 1 98.38 154 ILE B N 1
ATOM 3450 C CA . ILE B 1 154 ? 0.311 -7.641 3.619 1 98.38 154 ILE B CA 1
ATOM 3451 C C . ILE B 1 154 ? 0.495 -9.016 4.262 1 98.38 154 ILE B C 1
ATOM 3453 O O . ILE B 1 154 ? 0.206 -9.195 5.445 1 98.38 154 ILE B O 1
ATOM 3457 N N . HIS B 1 155 ? 0.983 -9.953 3.445 1 97.81 155 HIS B N 1
ATOM 3458 C CA . HIS B 1 155 ? 1.201 -11.32 3.902 1 97.81 155 HIS B CA 1
ATOM 3459 C C . HIS B 1 155 ? 2.295 -12 3.09 1 97.81 155 HIS B C 1
ATOM 3461 O O . HIS B 1 155 ? 2.883 -11.391 2.193 1 97.81 155 HIS B O 1
ATOM 3467 N N . SER B 1 156 ? 2.643 -13.203 3.479 1 96.75 156 SER B N 1
ATOM 3468 C CA . SER B 1 156 ? 3.598 -14.047 2.773 1 96.75 156 SER B CA 1
ATOM 3469 C C . SER B 1 156 ? 3.109 -15.492 2.707 1 96.75 156 SER B C 1
ATOM 3471 O O . SER B 1 156 ? 2.273 -15.906 3.512 1 96.75 156 SER B O 1
ATOM 3473 N N . ASP B 1 157 ? 3.521 -16.156 1.744 1 94.56 157 ASP B N 1
ATOM 3474 C CA . ASP B 1 157 ? 3.25 -17.578 1.586 1 94.56 157 ASP B CA 1
ATOM 3475 C C . ASP B 1 157 ? 4.531 -18.359 1.29 1 94.56 157 ASP B C 1
ATOM 3477 O O . ASP B 1 157 ? 5.207 -18.094 0.294 1 94.56 157 ASP B O 1
ATOM 3481 N N . PHE B 1 158 ? 4.887 -19.312 2.111 1 93.25 158 PHE B N 1
ATOM 3482 C CA . PHE B 1 158 ? 6.062 -20.141 1.903 1 93.25 158 PHE B CA 1
ATOM 3483 C C . PHE B 1 158 ? 5.875 -21.516 2.551 1 93.25 158 PHE B C 1
ATOM 3485 O O . PHE B 1 158 ? 5.883 -21.625 3.777 1 93.25 158 PHE B O 1
ATOM 3492 N N . ALA B 1 159 ? 5.762 -22.484 1.832 1 88 159 ALA B N 1
ATOM 3493 C CA . ALA B 1 159 ? 5.34 -23.812 2.248 1 88 159 ALA B CA 1
ATOM 3494 C C . ALA B 1 159 ? 6.383 -24.453 3.154 1 88 159 ALA B C 1
ATOM 3496 O O . ALA B 1 159 ? 6.035 -25.125 4.129 1 88 159 ALA B O 1
ATOM 3497 N N . PRO B 1 160 ? 7.645 -24.453 2.975 1 78.19 160 PRO B N 1
ATOM 3498 C CA . PRO B 1 160 ? 8.609 -25.172 3.818 1 78.19 160 PRO B CA 1
ATOM 3499 C C . PRO B 1 160 ? 8.461 -24.812 5.297 1 78.19 160 PRO B C 1
ATOM 3501 O O . PRO B 1 160 ? 8.719 -25.656 6.164 1 78.19 160 PRO B O 1
ATOM 3504 N N . TYR B 1 161 ? 8.055 -23.719 5.594 1 70.94 161 TYR B N 1
ATOM 3505 C CA . TYR B 1 161 ? 7.828 -23.359 6.988 1 70.94 161 TYR B CA 1
ATOM 3506 C C . TYR B 1 161 ? 6.457 -23.828 7.457 1 70.94 161 TYR B C 1
ATOM 3508 O O . TYR B 1 161 ? 6.293 -24.234 8.609 1 70.94 161 TYR B O 1
ATOM 3516 N N . GLU B 1 162 ? 5.578 -23.922 6.496 1 67.5 162 GLU B N 1
ATOM 3517 C CA . GLU B 1 162 ? 4.195 -24.234 6.848 1 67.5 162 GLU B CA 1
ATOM 3518 C C . GLU B 1 162 ? 3.928 -25.734 6.781 1 67.5 162 GLU B C 1
ATOM 3520 O O . GLU B 1 162 ? 3.027 -26.234 7.453 1 67.5 162 GLU B O 1
ATOM 3525 N N . GLY B 1 163 ? 4.609 -26.422 6.027 1 65.81 163 GLY B N 1
ATOM 3526 C CA . GLY B 1 163 ? 4.301 -27.797 5.684 1 65.81 163 GLY B CA 1
ATOM 3527 C C . GLY B 1 163 ? 5.441 -28.75 5.98 1 65.81 163 GLY B C 1
ATOM 3528 O O . GLY B 1 163 ? 5.746 -29.641 5.176 1 65.81 163 GLY B O 1
ATOM 3529 N N . ALA B 1 164 ? 5.984 -28.594 7.18 1 65.31 164 ALA B N 1
ATOM 3530 C CA . ALA B 1 164 ? 7.094 -29.469 7.531 1 65.31 164 ALA B CA 1
ATOM 3531 C C . ALA B 1 164 ? 6.656 -30.938 7.512 1 65.31 164 ALA B C 1
ATOM 3533 O O . ALA B 1 164 ? 5.578 -31.281 8.008 1 65.31 164 ALA B O 1
ATOM 3534 N N . GLY B 1 165 ? 7.363 -31.719 6.77 1 71.25 165 GLY B N 1
ATOM 3535 C CA . GLY B 1 165 ? 7.102 -33.156 6.715 1 71.25 165 GLY B CA 1
ATOM 3536 C C . GLY B 1 165 ? 6.383 -33.562 5.445 1 71.25 165 GLY B C 1
ATOM 3537 O O . GLY B 1 165 ? 6.281 -34.75 5.156 1 71.25 165 GLY B O 1
ATOM 3538 N N . TRP B 1 166 ? 5.91 -32.594 4.715 1 81.5 166 TRP B N 1
ATOM 3539 C CA . TRP B 1 166 ? 5.215 -32.875 3.463 1 81.5 166 TRP B CA 1
ATOM 3540 C C . TRP B 1 166 ? 6.117 -32.594 2.266 1 81.5 166 TRP B C 1
ATOM 3542 O O . TRP B 1 166 ? 7.188 -31.984 2.412 1 81.5 166 TRP B O 1
ATOM 3552 N N . GLU B 1 167 ? 5.766 -33.062 1.073 1 87.06 167 GLU B N 1
ATOM 3553 C CA . GLU B 1 167 ? 6.566 -32.844 -0.13 1 87.06 167 GLU B CA 1
ATOM 3554 C C . GLU B 1 167 ? 6.801 -31.375 -0.381 1 87.06 167 GLU B C 1
ATOM 3556 O O . GLU B 1 167 ? 7.906 -30.969 -0.741 1 87.06 167 GLU B O 1
ATOM 3561 N N . ILE B 1 168 ? 5.734 -30.609 -0.137 1 88.62 168 ILE B N 1
ATOM 3562 C CA . ILE B 1 168 ? 5.82 -29.188 -0.416 1 88.62 168 ILE B CA 1
ATOM 3563 C C . ILE B 1 168 ? 6.801 -28.531 0.554 1 88.62 168 ILE B C 1
ATOM 3565 O O . ILE B 1 168 ? 7.309 -27.438 0.291 1 88.62 168 ILE B O 1
ATOM 3569 N N . GLY B 1 169 ? 7.07 -29.109 1.672 1 89.75 169 GLY B N 1
ATOM 3570 C CA . GLY B 1 169 ? 8.062 -28.609 2.611 1 89.75 169 GLY B CA 1
ATOM 3571 C C . GLY B 1 169 ? 9.484 -28.766 2.117 1 89.75 169 GLY B C 1
ATOM 3572 O O . GLY B 1 169 ? 10.406 -28.156 2.658 1 89.75 169 GLY B O 1
ATOM 3573 N N . ARG B 1 170 ? 9.641 -29.562 1.053 1 88.06 170 ARG B N 1
ATOM 3574 C CA . ARG B 1 170 ? 10.977 -29.875 0.548 1 88.06 170 ARG B CA 1
ATOM 3575 C C . ARG B 1 170 ? 11.344 -28.984 -0.63 1 88.06 170 ARG B C 1
ATOM 3577 O O . ARG B 1 170 ? 12.445 -29.062 -1.165 1 88.06 170 ARG B O 1
ATOM 3584 N N . VAL B 1 171 ? 10.438 -28.094 -0.99 1 92.31 171 VAL B N 1
ATOM 3585 C CA . VAL B 1 171 ? 10.742 -27.234 -2.125 1 92.31 171 VAL B CA 1
ATOM 3586 C C . VAL B 1 171 ? 11.844 -26.25 -1.736 1 92.31 171 VAL B C 1
ATOM 3588 O O . VAL B 1 171 ? 11.844 -25.719 -0.619 1 92.31 171 VAL B O 1
ATOM 3591 N N . ALA B 1 172 ? 12.758 -26 -2.646 1 90.25 172 ALA B N 1
ATOM 3592 C CA . ALA B 1 172 ? 13.875 -25.078 -2.42 1 90.25 172 ALA B CA 1
ATOM 3593 C C . ALA B 1 172 ? 13.469 -23.641 -2.723 1 90.25 172 ALA B C 1
ATOM 3595 O O . ALA B 1 172 ? 14.094 -22.688 -2.229 1 90.25 172 ALA B O 1
ATOM 3596 N N . ALA B 1 173 ? 12.492 -23.484 -3.568 1 93.19 173 ALA B N 1
ATOM 3597 C CA . ALA B 1 173 ? 11.984 -22.188 -3.977 1 93.19 173 ALA B CA 1
ATOM 3598 C C . ALA B 1 173 ? 10.516 -22.266 -4.371 1 93.19 173 ALA B C 1
ATOM 3600 O O . ALA B 1 173 ? 10.023 -23.328 -4.734 1 93.19 173 ALA B O 1
ATOM 3601 N N . GLN B 1 174 ? 9.883 -21.156 -4.293 1 96.31 174 GLN B N 1
ATOM 3602 C CA . GLN B 1 174 ? 8.445 -21.141 -4.508 1 96.31 174 GLN B CA 1
ATOM 3603 C C . GLN B 1 174 ? 8.023 -19.891 -5.285 1 96.31 174 GLN B C 1
ATOM 3605 O O . GLN B 1 174 ? 8.539 -18.797 -5.047 1 96.31 174 GLN B O 1
ATOM 3610 N N . LEU B 1 175 ? 7.113 -20.094 -6.188 1 98.31 175 LEU B N 1
ATOM 3611 C CA . LEU B 1 175 ? 6.41 -19 -6.855 1 98.31 175 LEU B CA 1
ATOM 3612 C C . LEU B 1 175 ? 4.902 -19.141 -6.691 1 98.31 175 LEU B C 1
ATOM 3614 O O . LEU B 1 175 ? 4.418 -20.203 -6.273 1 98.31 175 LEU B O 1
ATOM 3618 N N . SER B 1 176 ? 4.211 -18.078 -6.867 1 98.5 176 SER B N 1
ATOM 3619 C CA . SER B 1 176 ? 2.77 -18.062 -7.09 1 98.5 176 SER B CA 1
ATOM 3620 C C . SER B 1 176 ? 2.436 -17.641 -8.516 1 98.5 176 SER B C 1
ATOM 3622 O O . SER B 1 176 ? 3.023 -16.703 -9.047 1 98.5 176 SER B O 1
ATOM 3624 N N . TRP B 1 177 ? 1.607 -18.359 -9.148 1 98.5 177 TRP B N 1
ATOM 3625 C CA . TRP B 1 177 ? 1.107 -17.859 -10.422 1 98.5 177 TRP B CA 1
ATOM 3626 C C . TRP B 1 177 ? -0.36 -17.453 -10.312 1 98.5 177 TRP B C 1
ATOM 3628 O O . TRP B 1 177 ? -1.11 -18.047 -9.523 1 98.5 177 TRP B O 1
ATOM 3638 N N . ASN B 1 178 ? -0.754 -16.453 -11.055 1 98.19 178 ASN B N 1
ATOM 3639 C CA . ASN B 1 178 ? -2.088 -15.859 -11.039 1 98.19 178 ASN B CA 1
ATOM 3640 C C . ASN B 1 178 ? -2.557 -15.508 -12.445 1 98.19 178 ASN B C 1
ATOM 3642 O O . ASN B 1 178 ? -1.772 -15.023 -13.266 1 98.19 178 ASN B O 1
ATOM 3646 N N . ILE B 1 179 ? -3.805 -15.781 -12.688 1 98.56 179 ILE B N 1
ATOM 3647 C CA . ILE B 1 179 ? -4.488 -15.305 -13.891 1 98.56 179 ILE B CA 1
ATOM 3648 C C . ILE B 1 179 ? -5.785 -14.602 -13.5 1 98.56 179 ILE B C 1
ATOM 3650 O O . ILE B 1 179 ? -6.707 -15.227 -12.969 1 98.56 179 ILE B O 1
ATOM 3654 N N . LEU B 1 180 ? -5.816 -13.344 -13.734 1 97.62 180 LEU B N 1
ATOM 3655 C CA . LEU B 1 180 ? -7.062 -12.602 -13.57 1 97.62 180 LEU B CA 1
ATOM 3656 C C . LEU B 1 180 ? -8.008 -12.867 -14.734 1 97.62 180 LEU B C 1
ATOM 3658 O O . LEU B 1 180 ? -7.605 -12.781 -15.898 1 97.62 180 LEU B O 1
ATOM 3662 N N . LEU B 1 181 ? -9.266 -13.125 -14.422 1 97 181 LEU B N 1
ATOM 3663 C CA . LEU B 1 181 ? -10.195 -13.523 -15.477 1 97 181 LEU B CA 1
ATOM 3664 C C . LEU B 1 181 ? -11 -12.32 -15.977 1 97 181 LEU B C 1
ATOM 3666 O O . LEU B 1 181 ? -11.492 -12.328 -17.109 1 97 181 LEU B O 1
ATOM 3670 N N . ASN B 1 182 ? -11.195 -11.328 -15.094 1 95.25 182 ASN B N 1
ATOM 3671 C CA . ASN B 1 182 ? -12.039 -10.203 -15.484 1 95.25 182 ASN B CA 1
ATOM 3672 C C . ASN B 1 182 ? -11.312 -8.875 -15.32 1 95.25 182 ASN B C 1
ATOM 3674 O O . ASN B 1 182 ? -10.414 -8.75 -14.484 1 95.25 182 ASN B O 1
ATOM 3678 N N . LYS B 1 183 ? -11.766 -7.941 -16.156 1 93 183 LYS B N 1
ATOM 3679 C CA . LYS B 1 183 ? -11.234 -6.586 -16.031 1 93 183 LYS B CA 1
ATOM 3680 C C . LYS B 1 183 ? -11.844 -5.879 -14.812 1 93 183 LYS B C 1
ATOM 3682 O O . LYS B 1 183 ? -13.062 -5.887 -14.625 1 93 183 LYS B O 1
ATOM 3687 N N . VAL B 1 184 ? -11.008 -5.363 -13.984 1 89.44 184 VAL B N 1
ATOM 3688 C CA . VAL B 1 184 ? -11.461 -4.609 -12.82 1 89.44 184 VAL B CA 1
ATOM 3689 C C . VAL B 1 184 ? -10.633 -3.332 -12.68 1 89.44 184 VAL B C 1
ATOM 3691 O O . VAL B 1 184 ? -9.438 -3.322 -12.977 1 89.44 184 VAL B O 1
ATOM 3694 N N . PRO B 1 185 ? -11.305 -2.277 -12.273 1 89.31 185 PRO B N 1
ATOM 3695 C CA . PRO B 1 185 ? -10.5 -1.119 -11.898 1 89.31 185 PRO B CA 1
ATOM 3696 C C . PRO B 1 185 ? -9.75 -1.329 -10.586 1 89.31 185 PRO B C 1
ATOM 3698 O O . PRO B 1 185 ? -10.32 -1.827 -9.609 1 89.31 185 PRO B O 1
ATOM 3701 N N . GLY B 1 186 ? -8.484 -0.964 -10.586 1 91.69 186 GLY B N 1
ATOM 3702 C CA . GLY B 1 186 ? -7.691 -1.243 -9.398 1 91.69 186 GLY B CA 1
ATOM 3703 C C . GLY B 1 186 ? -7.332 -2.709 -9.25 1 91.69 186 GLY B C 1
ATOM 3704 O O . GLY B 1 186 ? -7.07 -3.391 -10.25 1 91.69 186 GLY B O 1
ATOM 3705 N N . GLY B 1 187 ? -7.152 -3.137 -7.996 1 93.56 187 GLY B N 1
ATOM 3706 C CA . GLY B 1 187 ? -6.895 -4.539 -7.723 1 93.56 187 GLY B CA 1
ATOM 3707 C C . GLY B 1 187 ? -5.453 -4.941 -7.969 1 93.56 187 GLY B C 1
ATOM 3708 O O . GLY B 1 187 ? -5.16 -6.117 -8.203 1 93.56 187 GLY B O 1
ATOM 3709 N N . ASP B 1 188 ? -4.523 -4.062 -7.941 1 96.56 188 ASP B N 1
ATOM 3710 C CA . ASP B 1 188 ? -3.107 -4.336 -8.172 1 96.56 188 ASP B CA 1
ATOM 3711 C C . ASP B 1 188 ? -2.514 -5.156 -7.027 1 96.56 188 ASP B C 1
ATOM 3713 O O . ASP B 1 188 ? -3.078 -5.203 -5.934 1 96.56 188 ASP B O 1
ATOM 3717 N N . THR B 1 189 ? -1.477 -5.773 -7.367 1 98.19 189 THR B N 1
ATOM 3718 C CA . THR B 1 189 ? -0.707 -6.469 -6.344 1 98.19 189 THR B CA 1
ATOM 3719 C C . THR B 1 189 ? 0.606 -5.746 -6.066 1 98.19 189 THR B C 1
ATOM 3721 O O . THR B 1 189 ? 1.331 -5.383 -6.996 1 98.19 189 THR B O 1
ATOM 3724 N N . PHE B 1 190 ? 0.811 -5.465 -4.809 1 98.69 190 PHE B N 1
ATOM 3725 C CA . PHE B 1 190 ? 2.09 -4.914 -4.375 1 98.69 190 PHE B CA 1
ATOM 3726 C C . PHE B 1 190 ? 3.01 -6.016 -3.865 1 98.69 190 PHE B C 1
ATOM 3728 O O . PHE B 1 190 ? 2.609 -6.828 -3.027 1 98.69 190 PHE B O 1
ATOM 3735 N N . ILE B 1 191 ? 4.188 -6.074 -4.426 1 98.88 191 ILE B N 1
ATOM 3736 C CA . ILE B 1 191 ? 5.227 -6.996 -3.979 1 98.88 191 ILE B CA 1
ATOM 3737 C C . ILE B 1 191 ? 6.395 -6.211 -3.393 1 98.88 191 ILE B C 1
ATOM 3739 O O . ILE B 1 191 ? 6.902 -5.277 -4.02 1 98.88 191 ILE B O 1
ATOM 3743 N N . TYR B 1 192 ? 6.805 -6.562 -2.219 1 98.5 192 TYR B N 1
ATOM 3744 C CA . TYR B 1 192 ? 7.91 -5.879 -1.555 1 98.5 192 TYR B CA 1
ATOM 3745 C C . TYR B 1 192 ? 9.156 -6.754 -1.526 1 98.5 192 TYR B C 1
ATOM 3747 O O . TYR B 1 192 ? 9.078 -7.953 -1.237 1 98.5 192 TYR B O 1
ATOM 3755 N N . ASP B 1 193 ? 10.289 -6.234 -1.836 1 97.12 193 ASP B N 1
ATOM 3756 C CA . ASP B 1 193 ? 11.539 -6.98 -1.798 1 97.12 193 ASP B CA 1
ATOM 3757 C C . ASP B 1 193 ? 11.984 -7.238 -0.359 1 97.12 193 ASP B C 1
ATOM 3759 O O . ASP B 1 193 ? 13.008 -6.711 0.086 1 97.12 193 ASP B O 1
ATOM 3763 N N . ARG B 1 194 ? 11.227 -8.008 0.307 1 97.06 194 ARG B N 1
ATOM 3764 C CA . ARG B 1 194 ? 11.438 -8.43 1.688 1 97.06 194 ARG B CA 1
ATOM 3765 C C . ARG B 1 194 ? 10.883 -9.828 1.926 1 97.06 194 ARG B C 1
ATOM 3767 O O . ARG B 1 194 ? 9.688 -9.992 2.182 1 97.06 194 ARG B O 1
ATOM 3774 N N . GLU B 1 195 ? 11.766 -10.797 1.927 1 95.44 195 GLU B N 1
ATOM 3775 C CA . GLU B 1 195 ? 11.352 -12.18 2.152 1 95.44 195 GLU B CA 1
ATOM 3776 C C . GLU B 1 195 ? 11.031 -12.422 3.625 1 95.44 195 GLU B C 1
ATOM 3778 O O . GLU B 1 195 ? 11.734 -11.93 4.508 1 95.44 195 GLU B O 1
ATOM 3783 N N . TRP B 1 196 ? 10.047 -13.094 3.799 1 96.69 196 TRP B N 1
ATOM 3784 C CA . TRP B 1 196 ? 9.625 -13.5 5.133 1 96.69 196 TRP B CA 1
ATOM 3785 C C . TRP B 1 196 ? 10.656 -14.422 5.777 1 96.69 196 TRP B C 1
ATOM 3787 O O . TRP B 1 196 ? 11.172 -15.328 5.129 1 96.69 196 TRP B O 1
ATOM 3797 N N . GLN B 1 197 ? 10.961 -14.141 7.023 1 92.56 197 GLN B N 1
ATOM 3798 C CA . GLN B 1 197 ? 11.875 -14.945 7.824 1 92.56 197 GLN B CA 1
ATOM 3799 C C . GLN B 1 197 ? 11.203 -15.453 9.094 1 92.56 197 GLN B C 1
ATOM 3801 O O . GLN B 1 197 ? 10.898 -14.664 9.992 1 92.56 197 GLN B O 1
ATOM 3806 N N . ALA B 1 198 ? 10.969 -16.672 9.133 1 87.44 198 ALA B N 1
ATOM 3807 C CA . ALA B 1 198 ? 10.422 -17.281 10.344 1 87.44 198 ALA B CA 1
ATOM 3808 C C . ALA B 1 198 ? 11.531 -17.672 11.312 1 87.44 198 ALA B C 1
ATOM 3810 O O . ALA B 1 198 ? 12.633 -18.031 10.891 1 87.44 198 ALA B O 1
ATOM 3811 N N . PRO B 1 199 ? 11.266 -17.656 12.508 1 89.44 199 PRO B N 1
ATOM 3812 C CA . PRO B 1 199 ? 10.023 -17.203 13.133 1 89.44 199 PRO B CA 1
ATOM 3813 C C . PRO B 1 199 ? 10.062 -15.719 13.5 1 89.44 199 PRO B C 1
ATOM 3815 O O . PRO B 1 199 ? 9.094 -15.18 14.039 1 89.44 199 PRO B O 1
ATOM 3818 N N . GLU B 1 200 ? 11.156 -15.047 13.219 1 93.12 200 GLU B N 1
ATOM 3819 C CA . GLU B 1 200 ? 11.398 -13.68 13.672 1 93.12 200 GLU B CA 1
ATOM 3820 C C . GLU B 1 200 ? 10.305 -12.734 13.18 1 93.12 200 GLU B C 1
ATOM 3822 O O . GLU B 1 200 ? 9.812 -11.891 13.938 1 93.12 200 GLU B O 1
ATOM 3827 N N . ASP B 1 201 ? 9.922 -12.859 11.969 1 95.5 201 ASP B N 1
ATOM 3828 C CA . ASP B 1 201 ? 8.922 -11.953 11.406 1 95.5 201 ASP B CA 1
ATOM 3829 C C . ASP B 1 201 ? 7.551 -12.203 12.023 1 95.5 201 ASP B C 1
ATOM 3831 O O . ASP B 1 201 ? 6.77 -11.266 12.203 1 95.5 201 ASP B O 1
ATOM 3835 N N . ASP B 1 202 ? 7.25 -13.383 12.312 1 94.38 202 ASP B N 1
ATOM 3836 C CA . ASP B 1 202 ? 5.98 -13.68 12.961 1 94.38 202 ASP B CA 1
ATOM 3837 C C . ASP B 1 202 ? 5.906 -13.039 14.344 1 94.38 202 ASP B C 1
ATOM 3839 O O . ASP B 1 202 ? 4.898 -12.43 14.703 1 94.38 202 ASP B O 1
ATOM 3843 N N . MET B 1 203 ? 6.941 -13.234 15.055 1 95.44 203 MET B N 1
ATOM 3844 C CA . MET B 1 203 ? 6.984 -12.719 16.422 1 95.44 203 MET B CA 1
ATOM 3845 C C . MET B 1 203 ? 6.938 -11.195 16.422 1 95.44 203 MET B C 1
ATOM 3847 O O . MET B 1 203 ? 6.27 -10.586 17.266 1 95.44 203 MET B O 1
ATOM 3851 N N . ALA B 1 204 ? 7.535 -10.664 15.508 1 96.12 204 ALA B N 1
ATOM 3852 C CA . ALA B 1 204 ? 7.734 -9.219 15.555 1 96.12 204 ALA B CA 1
ATOM 3853 C C . ALA B 1 204 ? 6.59 -8.484 14.859 1 96.12 204 ALA B C 1
ATOM 3855 O O . ALA B 1 204 ? 6.227 -7.375 15.25 1 96.12 204 ALA B O 1
ATOM 3856 N N . TRP B 1 205 ? 6 -9.141 13.812 1 96.81 205 TRP B N 1
ATOM 3857 C CA . TRP B 1 205 ? 5.234 -8.289 12.906 1 96.81 205 TRP B CA 1
ATOM 3858 C C . TRP B 1 205 ? 3.846 -8.867 12.664 1 96.81 205 TRP B C 1
ATOM 3860 O O . TRP B 1 205 ? 2.98 -8.203 12.086 1 96.81 205 TRP B O 1
ATOM 3870 N N . ARG B 1 206 ? 3.586 -10.047 12.992 1 96.38 206 ARG B N 1
ATOM 3871 C CA . ARG B 1 206 ? 2.268 -10.617 12.719 1 96.38 206 ARG B CA 1
ATOM 3872 C C . ARG B 1 206 ? 1.185 -9.883 13.5 1 96.38 206 ARG B C 1
ATOM 3874 O O . ARG B 1 206 ? 1.339 -9.633 14.703 1 96.38 206 ARG B O 1
ATOM 3881 N N . LYS B 1 207 ? 0.154 -9.617 12.805 1 94.38 207 LYS B N 1
ATOM 3882 C CA . LYS B 1 207 ? -0.949 -8.914 13.453 1 94.38 207 LYS B CA 1
ATOM 3883 C C . LYS B 1 207 ? -1.729 -9.852 14.375 1 94.38 207 LYS B C 1
ATOM 3885 O O . LYS B 1 207 ? -1.794 -11.055 14.133 1 94.38 207 LYS B O 1
ATOM 3890 N N . GLU B 1 208 ? -2.342 -9.219 15.367 1 89.31 208 GLU B N 1
ATOM 3891 C CA . GLU B 1 208 ? -3.309 -9.961 16.172 1 89.31 208 GLU B CA 1
ATOM 3892 C C . GLU B 1 208 ? -4.59 -10.227 15.391 1 89.31 208 GLU B C 1
ATOM 3894 O O . GLU B 1 208 ? -5.199 -11.289 15.523 1 89.31 208 GLU B O 1
ATOM 3899 N N . PHE B 1 209 ? -4.918 -9.156 14.562 1 87 209 PHE B N 1
ATOM 3900 C CA . PHE B 1 209 ? -6.047 -9.281 13.648 1 87 209 PHE B CA 1
ATOM 3901 C C . PHE B 1 209 ? -5.863 -8.383 12.43 1 87 209 PHE B C 1
ATOM 3903 O O . PHE B 1 209 ? -5.5 -7.215 12.562 1 87 209 PHE B O 1
ATOM 3910 N N . PRO B 1 210 ? -6.246 -8.984 11.273 1 89.56 210 PRO B N 1
ATOM 3911 C CA . PRO B 1 210 ? -6.43 -10.414 11.023 1 89.56 210 PRO B CA 1
ATOM 3912 C C . PRO B 1 210 ? -5.125 -11.203 11.133 1 89.56 210 PRO B C 1
ATOM 3914 O O . PRO B 1 210 ? -4.059 -10.68 10.789 1 89.56 210 PRO B O 1
ATOM 3917 N N . LYS B 1 211 ? -5.117 -12.391 11.422 1 89.62 211 LYS B N 1
ATOM 3918 C CA . LYS B 1 211 ? -3.949 -13.18 11.797 1 89.62 211 LYS B CA 1
ATOM 3919 C C . LYS B 1 211 ? -3.082 -13.492 10.578 1 89.62 211 LYS B C 1
ATOM 3921 O O . LYS B 1 211 ? -1.884 -13.75 10.719 1 89.62 211 LYS B O 1
ATOM 3926 N N . TYR B 1 212 ? -3.652 -13.516 9.422 1 90.94 212 TYR B N 1
ATOM 3927 C CA . TYR B 1 212 ? -2.861 -13.844 8.242 1 90.94 212 TYR B CA 1
ATOM 3928 C C . TYR B 1 212 ? -1.969 -12.672 7.844 1 90.94 212 TYR B C 1
ATOM 3930 O O . TYR B 1 212 ? -1.03 -12.836 7.059 1 90.94 212 TYR B O 1
ATOM 3938 N N . ALA B 1 213 ? -2.23 -11.539 8.336 1 96.44 213 ALA B N 1
ATOM 3939 C CA . ALA B 1 213 ? -1.616 -10.312 7.855 1 96.44 213 ALA B CA 1
ATOM 3940 C C . ALA B 1 213 ? -0.486 -9.859 8.773 1 96.44 213 ALA B C 1
ATOM 3942 O O . ALA B 1 213 ? -0.396 -10.305 9.922 1 96.44 213 ALA B O 1
ATOM 3943 N N . TYR B 1 214 ? 0.357 -9.078 8.281 1 97.75 214 TYR B N 1
ATOM 3944 C CA . TYR B 1 214 ? 1.494 -8.539 9.016 1 97.75 214 TYR B CA 1
ATOM 3945 C C . TYR B 1 214 ? 1.415 -7.016 9.102 1 97.75 214 TYR B C 1
ATOM 3947 O O . TYR B 1 214 ? 0.787 -6.375 8.258 1 97.75 214 TYR B O 1
ATOM 3955 N N . ASP B 1 215 ? 2.068 -6.52 10.133 1 97.5 215 ASP B N 1
ATOM 3956 C CA . ASP B 1 215 ? 2.201 -5.074 10.297 1 97.5 215 ASP B CA 1
ATOM 3957 C C . ASP B 1 215 ? 2.926 -4.449 9.102 1 97.5 215 ASP B C 1
ATOM 3959 O O . ASP B 1 215 ? 3.986 -4.93 8.695 1 97.5 215 ASP B O 1
ATOM 3963 N N . PRO B 1 216 ? 2.359 -3.352 8.594 1 97.81 216 PRO B N 1
ATOM 3964 C CA . PRO B 1 216 ? 2.943 -2.748 7.395 1 97.81 216 PRO B CA 1
ATOM 3965 C C . PRO B 1 216 ? 4.387 -2.301 7.602 1 97.81 216 PRO B C 1
ATOM 3967 O O . PRO B 1 216 ? 5.156 -2.207 6.641 1 97.81 216 PRO B O 1
ATOM 3970 N N . LYS B 1 217 ? 4.844 -2.033 8.75 1 97.19 217 LYS B N 1
ATOM 3971 C CA . LYS B 1 217 ? 6.203 -1.578 9.023 1 97.19 217 LYS B CA 1
ATOM 3972 C C . LYS B 1 217 ? 7.23 -2.605 8.555 1 97.19 217 LYS B C 1
ATOM 3974 O O . LYS B 1 217 ? 8.406 -2.277 8.367 1 97.19 217 LYS B O 1
ATOM 3979 N N . VAL B 1 218 ? 6.797 -3.803 8.367 1 97.81 218 VAL B N 1
ATOM 3980 C CA . VAL B 1 218 ? 7.695 -4.887 7.984 1 97.81 218 VAL B CA 1
ATOM 3981 C C . VAL B 1 218 ? 8.305 -4.59 6.617 1 97.81 218 VAL B C 1
ATOM 3983 O O . VAL B 1 218 ? 9.398 -5.062 6.305 1 97.81 218 VAL B O 1
ATOM 3986 N N . VAL B 1 219 ? 7.648 -3.744 5.812 1 97.75 219 VAL B N 1
ATOM 3987 C CA . VAL B 1 219 ? 8.102 -3.555 4.438 1 97.75 219 VAL B CA 1
ATOM 3988 C C . VAL B 1 219 ? 8.703 -2.16 4.281 1 97.75 219 VAL B C 1
ATOM 3990 O O . VAL B 1 219 ? 9.055 -1.752 3.172 1 97.75 219 VAL B O 1
ATOM 3993 N N . GLU B 1 220 ? 8.812 -1.396 5.336 1 97.31 220 GLU B N 1
ATOM 3994 C CA . GLU B 1 220 ? 9.383 -0.055 5.289 1 97.31 220 GLU B CA 1
ATOM 3995 C C . GLU B 1 220 ? 10.797 -0.08 4.707 1 97.31 220 GLU B C 1
ATOM 3997 O O . GLU B 1 220 ? 11.602 -0.944 5.059 1 97.31 220 GLU B O 1
ATOM 4002 N N . GLY B 1 221 ? 11.047 0.856 3.764 1 95.56 221 GLY B N 1
ATOM 4003 C CA . GLY B 1 221 ? 12.383 1.03 3.215 1 95.56 221 GLY B CA 1
ATOM 4004 C C . GLY B 1 221 ? 12.734 0.006 2.152 1 95.56 221 GLY B C 1
ATOM 4005 O O . GLY B 1 221 ? 13.859 -0.03 1.661 1 95.56 221 GLY B O 1
ATOM 4006 N N . ARG B 1 222 ? 11.766 -0.852 1.813 1 95.56 222 ARG B N 1
ATOM 4007 C CA . ARG B 1 222 ? 12.031 -1.897 0.83 1 95.56 222 ARG B CA 1
ATOM 4008 C C . ARG B 1 222 ? 11.523 -1.494 -0.549 1 95.56 222 ARG B C 1
ATOM 4010 O O . ARG B 1 222 ? 10.625 -0.659 -0.665 1 95.56 222 ARG B O 1
ATOM 4017 N N . ALA B 1 223 ? 12.156 -2.074 -1.496 1 95.06 223 ALA B N 1
ATOM 4018 C CA . ALA B 1 223 ? 11.688 -1.841 -2.861 1 95.06 223 ALA B CA 1
ATOM 4019 C C . ALA B 1 223 ? 10.289 -2.406 -3.064 1 95.06 223 ALA B C 1
ATOM 4021 O O . ALA B 1 223 ? 9.945 -3.459 -2.52 1 95.06 223 ALA B O 1
ATOM 4022 N N . ILE B 1 224 ? 9.516 -1.67 -3.906 1 97.75 224 ILE B N 1
ATOM 4023 C CA . ILE B 1 224 ? 8.141 -2.076 -4.176 1 97.75 224 ILE B CA 1
ATOM 4024 C C . ILE B 1 224 ? 7.965 -2.338 -5.672 1 97.75 224 ILE B C 1
ATOM 4026 O O . ILE B 1 224 ? 8.367 -1.52 -6.504 1 97.75 224 ILE B O 1
ATOM 4030 N N . LYS B 1 225 ? 7.449 -3.477 -6.008 1 98.5 225 LYS B N 1
ATOM 4031 C CA . LYS B 1 225 ? 6.945 -3.785 -7.344 1 98.5 225 LYS B CA 1
ATOM 4032 C C . LYS B 1 225 ? 5.418 -3.742 -7.375 1 98.5 225 LYS B C 1
ATOM 4034 O O . LYS B 1 225 ? 4.758 -4.375 -6.551 1 98.5 225 LYS B O 1
ATOM 4039 N N . VAL B 1 226 ? 4.906 -2.955 -8.281 1 98.5 226 VAL B N 1
ATOM 4040 C CA . VAL B 1 226 ? 3.463 -2.906 -8.484 1 98.5 226 VAL B CA 1
ATOM 4041 C C . VAL B 1 226 ? 3.084 -3.768 -9.688 1 98.5 226 VAL B C 1
ATOM 4043 O O . VAL B 1 226 ? 3.439 -3.445 -10.828 1 98.5 226 VAL B O 1
ATOM 4046 N N . MET B 1 227 ? 2.424 -4.805 -9.438 1 98.44 227 MET B N 1
ATOM 4047 C CA . MET B 1 227 ? 1.898 -5.656 -10.5 1 98.44 227 MET B CA 1
ATOM 4048 C C . MET B 1 227 ? 0.474 -5.254 -10.867 1 98.44 227 MET B C 1
ATOM 4050 O O . MET B 1 227 ? -0.465 -5.531 -10.117 1 98.44 227 MET B O 1
ATOM 4054 N N . SER B 1 228 ? 0.344 -4.715 -12.031 1 96.94 228 SER B N 1
ATOM 4055 C CA . SER B 1 228 ? -0.978 -4.301 -12.492 1 96.94 228 SER B CA 1
ATOM 4056 C C . SER B 1 228 ? -1.875 -5.504 -12.75 1 96.94 228 SER B C 1
ATOM 4058 O O . SER B 1 228 ? -1.418 -6.523 -13.273 1 96.94 228 SER B O 1
ATOM 4060 N N . ALA B 1 229 ? -3.111 -5.316 -12.438 1 94.75 229 ALA B N 1
ATOM 4061 C CA . ALA B 1 229 ? -4.109 -6.348 -12.703 1 94.75 229 ALA B CA 1
ATOM 4062 C C . ALA B 1 229 ? -4.566 -6.309 -14.164 1 94.75 229 ALA B C 1
ATOM 4064 O O . ALA B 1 229 ? -5.281 -5.391 -14.57 1 94.75 229 ALA B O 1
ATOM 4065 N N . VAL B 1 230 ? -4.141 -7.289 -14.93 1 97.06 230 VAL B N 1
ATOM 4066 C CA . VAL B 1 230 ? -4.516 -7.375 -16.344 1 97.06 230 VAL B CA 1
ATOM 4067 C C . VAL B 1 230 ? -5.156 -8.734 -16.625 1 97.06 230 VAL B C 1
ATOM 4069 O O . VAL B 1 230 ? -4.523 -9.773 -16.453 1 97.06 230 VAL B O 1
ATOM 4072 N N . ALA B 1 231 ? -6.375 -8.68 -17.062 1 97.94 231 ALA B N 1
ATOM 4073 C CA . ALA B 1 231 ? -7.102 -9.922 -17.344 1 97.94 231 ALA B CA 1
ATOM 4074 C C . ALA B 1 231 ? -6.398 -10.742 -18.422 1 97.94 231 ALA B C 1
ATOM 4076 O O . ALA B 1 231 ? -5.938 -10.188 -19.422 1 97.94 231 ALA B O 1
ATOM 4077 N N . GLY B 1 232 ? -6.273 -11.992 -18.141 1 98.62 232 GLY B N 1
ATOM 4078 C CA . GLY B 1 232 ? -5.781 -12.93 -19.141 1 98.62 232 GLY B CA 1
ATOM 4079 C C . GLY B 1 232 ? -4.285 -13.18 -19.047 1 98.62 232 GLY B C 1
ATOM 4080 O O . GLY B 1 232 ? -3.768 -14.133 -19.625 1 98.62 232 GLY B O 1
ATOM 4081 N N . ASP B 1 233 ? -3.561 -12.305 -18.344 1 98.62 233 ASP B N 1
ATOM 4082 C CA . ASP B 1 233 ? -2.121 -12.492 -18.188 1 98.62 233 ASP B CA 1
ATOM 4083 C C . ASP B 1 233 ? -1.814 -13.562 -17.141 1 98.62 233 ASP B C 1
ATOM 4085 O O . ASP B 1 233 ? -2.508 -13.656 -16.125 1 98.62 233 ASP B O 1
ATOM 4089 N N . LEU B 1 234 ? -0.834 -14.344 -17.422 1 98.81 234 LEU B N 1
ATOM 4090 C CA . LEU B 1 234 ? -0.244 -15.242 -16.422 1 98.81 234 LEU B CA 1
ATOM 4091 C C . LEU B 1 234 ? 0.966 -14.594 -15.766 1 98.81 234 LEU B C 1
ATOM 4093 O O . LEU B 1 234 ? 1.918 -14.203 -16.438 1 98.81 234 LEU B O 1
ATOM 4097 N N . THR B 1 235 ? 0.92 -14.43 -14.469 1 98.88 235 THR B N 1
ATOM 4098 C CA . THR B 1 235 ? 2.008 -13.781 -13.734 1 98.88 235 THR B CA 1
ATOM 4099 C C . THR B 1 235 ? 2.617 -14.742 -12.719 1 98.88 235 THR B C 1
ATOM 4101 O O . THR B 1 235 ? 1.923 -15.602 -12.18 1 98.88 235 THR B O 1
ATOM 4104 N N . PHE B 1 236 ? 3.953 -14.633 -12.516 1 98.81 236 PHE B N 1
ATOM 4105 C CA . PHE B 1 236 ? 4.691 -15.367 -11.492 1 98.81 236 PHE B CA 1
ATOM 4106 C C . PHE B 1 236 ? 5.469 -14.414 -10.594 1 98.81 236 PHE B C 1
ATOM 4108 O O . PHE B 1 236 ? 6.137 -13.5 -11.078 1 98.81 236 PHE B O 1
ATOM 4115 N N . PHE B 1 237 ? 5.375 -14.562 -9.312 1 98.75 237 PHE B N 1
ATOM 4116 C CA . PHE B 1 237 ? 6.246 -13.836 -8.391 1 98.75 237 PHE B CA 1
ATOM 4117 C C . PHE B 1 237 ? 6.566 -14.695 -7.168 1 98.75 237 PHE B C 1
ATOM 4119 O O . PHE B 1 237 ? 5.91 -15.711 -6.926 1 98.75 237 PHE B O 1
ATOM 4126 N N . ASN B 1 238 ? 7.617 -14.414 -6.453 1 97.81 238 ASN B N 1
ATOM 4127 C CA . ASN B 1 238 ? 8.023 -15.109 -5.23 1 97.81 238 ASN B CA 1
ATOM 4128 C C . ASN B 1 238 ? 7.148 -14.703 -4.047 1 97.81 238 ASN B C 1
ATOM 4130 O O . ASN B 1 238 ? 7.281 -13.594 -3.523 1 97.81 238 ASN B O 1
ATOM 4134 N N . PRO B 1 239 ? 6.27 -15.617 -3.607 1 97.94 239 PRO B N 1
ATOM 4135 C CA . PRO B 1 239 ? 5.309 -15.234 -2.57 1 97.94 239 PRO B CA 1
ATOM 4136 C C . PRO B 1 239 ? 5.926 -15.227 -1.172 1 97.94 239 PRO B C 1
ATOM 4138 O O . PRO B 1 239 ? 5.258 -14.867 -0.201 1 97.94 239 PRO B O 1
ATOM 4141 N N . ARG B 1 240 ? 7.184 -15.641 -1.102 1 96.69 240 ARG B N 1
ATOM 4142 C CA . ARG B 1 240 ? 7.871 -15.461 0.173 1 96.69 240 ARG B CA 1
ATOM 4143 C C . ARG B 1 240 ? 8.086 -13.984 0.482 1 96.69 240 ARG B C 1
ATOM 4145 O O . ARG B 1 240 ? 8.164 -13.594 1.648 1 96.69 240 ARG B O 1
ATOM 4152 N N . ASN B 1 241 ? 8.242 -13.227 -0.599 1 98.12 241 ASN B N 1
ATOM 4153 C CA . ASN B 1 241 ? 8.203 -11.781 -0.402 1 98.12 241 ASN B CA 1
ATOM 4154 C C . ASN B 1 241 ? 6.867 -11.32 0.169 1 98.12 241 ASN B C 1
ATOM 4156 O O . ASN B 1 241 ? 5.812 -11.789 -0.265 1 98.12 241 ASN B O 1
ATOM 4160 N N . PHE B 1 242 ? 6.941 -10.453 1.135 1 98.62 242 PHE B N 1
ATOM 4161 C CA . PHE B 1 242 ? 5.688 -9.836 1.557 1 98.62 242 PHE B CA 1
ATOM 4162 C C . PHE B 1 242 ? 4.977 -9.188 0.374 1 98.62 242 PHE B C 1
ATOM 4164 O O . PHE B 1 242 ? 5.617 -8.562 -0.478 1 98.62 242 PHE B O 1
ATOM 4171 N N . HIS B 1 243 ? 3.68 -9.406 0.33 1 98.75 243 HIS B N 1
ATOM 4172 C CA . HIS B 1 243 ? 2.869 -8.867 -0.756 1 98.75 243 HIS B CA 1
ATOM 4173 C C . HIS B 1 243 ? 1.431 -8.633 -0.307 1 98.75 243 HIS B C 1
ATOM 4175 O O . HIS B 1 243 ? 1.02 -9.117 0.75 1 98.75 243 HIS B O 1
ATOM 4181 N N . GLU B 1 244 ? 0.763 -7.816 -1.024 1 98.38 244 GLU B N 1
ATOM 4182 C CA . GLU B 1 244 ? -0.639 -7.512 -0.759 1 98.38 244 GLU B CA 1
ATOM 4183 C C . GLU B 1 244 ? -1.414 -7.305 -2.059 1 98.38 244 GLU B C 1
ATOM 4185 O O . GLU B 1 244 ? -0.832 -6.953 -3.086 1 98.38 244 GLU B O 1
ATOM 4190 N N . VAL B 1 245 ? -2.662 -7.668 -1.989 1 97.06 245 VAL B N 1
ATOM 4191 C CA . VAL B 1 245 ? -3.584 -7.379 -3.082 1 97.06 245 VAL B CA 1
ATOM 4192 C C . VAL B 1 245 ? -4.469 -6.188 -2.715 1 97.06 245 VAL B C 1
ATOM 4194 O O . VAL B 1 245 ? -5.176 -6.223 -1.706 1 97.06 245 VAL B O 1
ATOM 4197 N N . ARG B 1 246 ? -4.375 -5.199 -3.539 1 95.62 246 ARG B N 1
ATOM 4198 C CA . ARG B 1 246 ? -5.137 -3.982 -3.281 1 95.62 246 ARG B CA 1
ATOM 4199 C C . ARG B 1 246 ? -6.617 -4.184 -3.602 1 95.62 246 ARG B C 1
ATOM 4201 O O . ARG B 1 246 ? -6.965 -4.969 -4.484 1 95.62 246 ARG B O 1
ATOM 4208 N N . PRO B 1 247 ? -7.504 -3.453 -2.861 1 92.12 247 PRO B N 1
ATOM 4209 C CA . PRO B 1 247 ? -8.922 -3.516 -3.207 1 92.12 247 PRO B CA 1
ATOM 4210 C C . PRO B 1 247 ? -9.219 -2.957 -4.598 1 92.12 247 PRO B C 1
ATOM 4212 O O . PRO B 1 247 ? -8.469 -2.117 -5.102 1 92.12 247 PRO B O 1
ATOM 4215 N N . CYS B 1 248 ? -10.32 -3.436 -5.141 1 92 248 CYS B N 1
ATOM 4216 C CA . CYS B 1 248 ? -10.812 -2.84 -6.379 1 92 248 CYS B CA 1
ATOM 4217 C C . CYS B 1 248 ? -11.336 -1.43 -6.133 1 92 248 CYS B C 1
ATOM 4219 O O . CYS B 1 248 ? -11.758 -1.104 -5.02 1 92 248 CYS B O 1
ATOM 4221 N N . ASP B 1 249 ? -11.227 -0.66 -7.164 1 90.75 249 ASP B N 1
ATOM 4222 C CA . ASP B 1 249 ? -11.836 0.663 -7.07 1 90.75 249 ASP B CA 1
ATOM 4223 C C . ASP B 1 249 ? -13.359 0.567 -7.078 1 90.75 249 ASP B C 1
ATOM 4225 O O . ASP B 1 249 ? -13.938 -0.118 -7.926 1 90.75 249 ASP B O 1
ATOM 4229 N N . VAL B 1 250 ? -13.914 1.24 -6.125 1 85.44 250 VAL B N 1
ATOM 4230 C CA . VAL B 1 250 ? -15.375 1.228 -6.039 1 85.44 250 VAL B CA 1
ATOM 4231 C C . VAL B 1 250 ? -15.938 2.531 -6.602 1 85.44 250 VAL B C 1
ATOM 4233 O O . VAL B 1 250 ? -15.391 3.609 -6.34 1 85.44 250 VAL B O 1
ATOM 4236 N N . SER B 1 251 ? -16.891 2.416 -7.43 1 79 251 SER B N 1
ATOM 4237 C CA . SER B 1 251 ? -17.594 3.559 -8 1 79 251 SER B CA 1
ATOM 4238 C C . SER B 1 251 ? -19.109 3.344 -7.973 1 79 251 SER B C 1
ATOM 4240 O O . SER B 1 251 ? -19.578 2.254 -7.637 1 79 251 SER B O 1
ATOM 4242 N N . LYS B 1 252 ? -19.75 4.492 -8.211 1 78.19 252 LYS B N 1
ATOM 4243 C CA . LYS B 1 252 ? -21.203 4.387 -8.305 1 78.19 252 LYS B CA 1
ATOM 4244 C C . LYS B 1 252 ? -21.625 3.396 -9.391 1 78.19 252 LYS B C 1
ATOM 4246 O O . LYS B 1 252 ? -22.609 2.67 -9.234 1 78.19 252 LYS B O 1
ATOM 4251 N N . GLU B 1 253 ? -20.875 3.334 -10.469 1 76.12 253 GLU B N 1
ATOM 4252 C CA . GLU B 1 253 ? -21.156 2.451 -11.594 1 76.12 253 GLU B CA 1
ATOM 4253 C C . GLU B 1 253 ? -20.766 1.01 -11.281 1 76.12 253 GLU B C 1
ATOM 4255 O O . GLU B 1 253 ? -21.281 0.071 -11.883 1 76.12 253 GLU B O 1
ATOM 4260 N N . ALA B 1 254 ? -19.812 0.81 -10.414 1 76.12 254 ALA B N 1
ATOM 4261 C CA . ALA B 1 254 ? -19.344 -0.505 -9.984 1 76.12 254 ALA B CA 1
ATOM 4262 C C . ALA B 1 254 ? -19.203 -0.568 -8.469 1 76.12 254 ALA B C 1
ATOM 4264 O O . ALA B 1 254 ? -18.094 -0.508 -7.934 1 76.12 254 ALA B O 1
ATOM 4265 N N . PRO B 1 255 ? -20.297 -0.795 -7.832 1 78.06 255 PRO B N 1
ATOM 4266 C CA . PRO B 1 255 ? -20.297 -0.693 -6.371 1 78.06 255 PRO B CA 1
ATOM 4267 C C . PRO B 1 255 ? -19.656 -1.906 -5.695 1 78.06 255 PRO B C 1
ATOM 4269 O O . PRO B 1 255 ? -19.203 -1.812 -4.555 1 78.06 255 PRO B O 1
ATOM 4272 N N . THR B 1 256 ? -19.719 -3.004 -6.395 1 79.44 256 THR B N 1
ATOM 4273 C CA . THR B 1 256 ? -19.141 -4.203 -5.801 1 79.44 256 THR B CA 1
ATOM 4274 C C . THR B 1 256 ? -18.281 -4.953 -6.82 1 79.44 256 THR B C 1
ATOM 4276 O O . THR B 1 256 ? -18.594 -6.094 -7.176 1 79.44 256 THR B O 1
ATOM 4279 N N . PRO B 1 257 ? -17.266 -4.266 -7.199 1 86.62 257 PRO B N 1
ATOM 4280 C CA . PRO B 1 257 ? -16.406 -4.973 -8.148 1 86.62 257 PRO B CA 1
ATOM 4281 C C . PRO B 1 257 ? -15.711 -6.18 -7.531 1 86.62 257 PRO B C 1
ATOM 4283 O O . PRO B 1 257 ? -15.258 -6.113 -6.387 1 86.62 257 PRO B O 1
ATOM 4286 N N . MET B 1 258 ? -15.805 -7.301 -8.219 1 87.88 258 MET B N 1
ATOM 4287 C CA . MET B 1 258 ? -15.18 -8.539 -7.754 1 87.88 258 MET B CA 1
ATOM 4288 C C . MET B 1 258 ? -14.109 -9.008 -8.734 1 87.88 258 MET B C 1
ATOM 4290 O O . MET B 1 258 ? -14.352 -9.07 -9.938 1 87.88 258 MET B O 1
ATOM 4294 N N . ARG B 1 259 ? -13.031 -9.258 -8.18 1 92 259 ARG B N 1
ATOM 4295 C CA . ARG B 1 259 ? -11.969 -9.82 -9.008 1 92 259 ARG B CA 1
ATOM 4296 C C . ARG B 1 259 ? -11.961 -11.344 -8.922 1 92 259 ARG B C 1
ATOM 4298 O O . ARG B 1 259 ? -12.016 -11.914 -7.832 1 92 259 ARG B O 1
ATOM 4305 N N . PHE B 1 260 ? -11.891 -12.016 -10.055 1 93 260 PHE B N 1
ATOM 4306 C CA . PHE B 1 260 ? -11.805 -13.469 -10.133 1 93 260 PHE B CA 1
ATOM 4307 C C . PHE B 1 260 ? -10.43 -13.906 -10.633 1 93 260 PHE B C 1
ATOM 4309 O O . PHE B 1 260 ? -10.062 -13.641 -11.781 1 93 260 PHE B O 1
ATOM 4316 N N . THR B 1 261 ? -9.68 -14.516 -9.758 1 95.06 261 THR B N 1
ATOM 4317 C CA . THR B 1 261 ? -8.312 -14.906 -10.094 1 95.06 261 THR B CA 1
ATOM 4318 C C . THR B 1 261 ? -8.109 -16.406 -9.883 1 95.06 261 THR B C 1
ATOM 4320 O O . THR B 1 261 ? -8.508 -16.953 -8.852 1 95.06 261 THR B O 1
ATOM 4323 N N . VAL B 1 262 ? -7.617 -17.078 -10.859 1 95.81 262 VAL B N 1
ATOM 4324 C CA . VAL B 1 262 ? -7.156 -18.453 -10.688 1 95.81 262 VAL B CA 1
ATOM 4325 C C . VAL B 1 262 ? -5.688 -18.453 -10.266 1 95.81 262 VAL B C 1
ATOM 4327 O O . VAL B 1 262 ? -4.859 -17.766 -10.875 1 95.81 262 VAL B O 1
ATOM 4330 N N . SER B 1 263 ? -5.391 -19.188 -9.203 1 96.56 263 SER B N 1
ATOM 4331 C CA . SER B 1 263 ? -4.039 -19.109 -8.664 1 96.56 263 SER B CA 1
ATOM 4332 C C . SER B 1 263 ? -3.564 -20.453 -8.156 1 96.56 263 SER B C 1
ATOM 4334 O O . SER B 1 263 ? -4.379 -21.312 -7.805 1 96.56 263 SER B O 1
ATOM 4336 N N . SER B 1 264 ? -2.275 -20.625 -8.164 1 96.88 264 SER B N 1
ATOM 4337 C CA . SER B 1 264 ? -1.597 -21.766 -7.562 1 96.88 264 SER B CA 1
ATOM 4338 C C . SER B 1 264 ? -0.153 -21.422 -7.211 1 96.88 264 SER B C 1
ATOM 4340 O O . SER B 1 264 ? 0.414 -20.469 -7.738 1 96.88 264 SER B O 1
ATOM 4342 N N . PHE B 1 265 ? 0.367 -22.188 -6.301 1 97.25 265 PHE B N 1
ATOM 4343 C CA . PHE B 1 265 ? 1.802 -22.141 -6.051 1 97.25 265 PHE B CA 1
ATOM 4344 C C . PHE B 1 265 ? 2.549 -23.094 -6.969 1 97.25 265 PHE B C 1
ATOM 4346 O O . PHE B 1 265 ? 1.974 -24.062 -7.461 1 97.25 265 PHE B O 1
ATOM 4353 N N . VAL B 1 266 ? 3.768 -22.797 -7.227 1 97.75 266 VAL B N 1
ATOM 4354 C CA . VAL B 1 266 ? 4.711 -23.672 -7.906 1 97.75 266 VAL B CA 1
ATOM 4355 C C . VAL B 1 266 ? 6.008 -23.75 -7.102 1 97.75 266 VAL B C 1
ATOM 4357 O O . VAL B 1 266 ? 6.578 -22.719 -6.723 1 97.75 266 VAL B O 1
ATOM 4360 N N . GLY B 1 267 ? 6.406 -24.953 -6.852 1 96.62 267 GLY B N 1
ATOM 4361 C CA . GLY B 1 267 ? 7.633 -25.172 -6.102 1 96.62 267 GLY B CA 1
ATOM 4362 C C . GLY B 1 267 ? 8.703 -25.875 -6.906 1 96.62 267 GLY B C 1
ATOM 4363 O O . GLY B 1 267 ? 8.406 -26.781 -7.695 1 96.62 267 GLY B O 1
ATOM 4364 N N . TYR B 1 268 ? 9.93 -25.438 -6.742 1 95.31 268 TYR B N 1
ATOM 4365 C CA . TYR B 1 268 ? 11.086 -26.125 -7.301 1 95.31 268 TYR B CA 1
ATOM 4366 C C . TYR B 1 268 ? 11.578 -27.219 -6.363 1 95.31 268 TYR B C 1
ATOM 4368 O O . TYR B 1 268 ? 12.086 -26.922 -5.277 1 95.31 268 TYR B O 1
ATOM 4376 N N . LEU B 1 269 ? 11.391 -28.438 -6.762 1 92.44 269 LEU B N 1
ATOM 4377 C CA . LEU B 1 269 ? 11.906 -29.594 -6.031 1 92.44 269 LEU B CA 1
ATOM 4378 C C . LEU B 1 269 ? 13.25 -30.047 -6.602 1 92.44 269 LEU B C 1
ATOM 4380 O O . LEU B 1 269 ? 13.32 -30.5 -7.75 1 92.44 269 LEU B O 1
ATOM 4384 N N . PRO B 1 270 ? 14.242 -29.906 -5.816 1 90.69 270 PRO B N 1
ATOM 4385 C CA . PRO B 1 270 ? 15.539 -30.359 -6.32 1 90.69 270 PRO B CA 1
ATOM 4386 C C . PRO B 1 270 ? 15.578 -31.859 -6.613 1 90.69 270 PRO B C 1
ATOM 4388 O O . PRO B 1 270 ? 14.727 -32.594 -6.117 1 90.69 270 PRO B O 1
ATOM 4391 N N . ALA B 1 271 ? 16.578 -32.156 -7.383 1 89.38 271 ALA B N 1
ATOM 4392 C CA . ALA B 1 271 ? 16.781 -33.594 -7.684 1 89.38 271 ALA B CA 1
ATOM 4393 C C . ALA B 1 271 ? 17.031 -34.406 -6.414 1 89.38 271 ALA B C 1
ATOM 4395 O O . ALA B 1 271 ? 17.656 -33.906 -5.477 1 89.38 271 ALA B O 1
ATOM 4396 N N . SER B 1 272 ? 16.406 -35.531 -6.379 1 85.62 272 SER B N 1
ATOM 4397 C CA . SER B 1 272 ? 16.609 -36.438 -5.273 1 85.62 272 SER B CA 1
ATOM 4398 C C . SER B 1 272 ? 16.766 -37.875 -5.781 1 85.62 272 SER B C 1
ATOM 4400 O O . SER B 1 272 ? 15.836 -38.438 -6.367 1 85.62 272 SER B O 1
ATOM 4402 N N . GLY B 1 273 ? 17.891 -38.438 -5.527 1 86.31 273 GLY B N 1
ATOM 4403 C CA . GLY B 1 273 ? 18.141 -39.75 -6.082 1 86.31 273 GLY B CA 1
ATOM 4404 C C . GLY B 1 273 ? 18.047 -39.812 -7.594 1 86.31 273 GLY B C 1
ATOM 4405 O O . GLY B 1 273 ? 18.703 -39.031 -8.289 1 86.31 273 GLY B O 1
ATOM 4406 N N . CYS B 1 274 ? 17.125 -40.656 -8.07 1 87.56 274 CYS B N 1
ATOM 4407 C CA . CYS B 1 274 ? 16.969 -40.844 -9.508 1 87.56 274 CYS B CA 1
ATOM 4408 C C . CYS B 1 274 ? 15.914 -39.875 -10.055 1 87.56 274 CYS B C 1
ATOM 4410 O O . CYS B 1 274 ? 15.695 -39.812 -11.266 1 87.56 274 CYS B O 1
ATOM 4412 N N . GLU B 1 275 ? 15.328 -39.125 -9.211 1 88.44 275 GLU B N 1
ATOM 4413 C CA . GLU B 1 275 ? 14.297 -38.188 -9.656 1 88.44 275 GLU B CA 1
ATOM 4414 C C . GLU B 1 275 ? 14.914 -36.875 -10.078 1 88.44 275 GLU B C 1
ATOM 4416 O O . GLU B 1 275 ? 15.695 -36.281 -9.328 1 88.44 275 GLU B O 1
ATOM 4421 N N . PRO B 1 276 ? 14.625 -36.438 -11.242 1 93.62 276 PRO B N 1
ATOM 4422 C CA . PRO B 1 276 ? 15.148 -35.125 -11.695 1 93.62 276 PRO B CA 1
ATOM 4423 C C . PRO B 1 276 ? 14.508 -33.938 -10.969 1 93.62 276 PRO B C 1
ATOM 4425 O O . PRO B 1 276 ? 13.484 -34.125 -10.297 1 93.62 276 PRO B O 1
ATOM 4428 N N . PRO B 1 277 ? 15.133 -32.812 -11.086 1 93.5 277 PRO B N 1
ATOM 4429 C CA . PRO B 1 277 ? 14.43 -31.609 -10.586 1 93.5 277 PRO B CA 1
ATOM 4430 C C . PRO B 1 277 ? 13.031 -31.469 -11.18 1 93.5 277 PRO B C 1
ATOM 4432 O O . PRO B 1 277 ? 12.82 -31.766 -12.359 1 93.5 277 PRO B O 1
ATOM 4435 N N . THR B 1 278 ? 12.109 -31.141 -10.336 1 96.06 278 THR B N 1
ATOM 4436 C CA . THR B 1 278 ? 10.703 -31.172 -10.711 1 96.06 278 THR B CA 1
ATOM 4437 C C . THR B 1 278 ? 9.977 -29.938 -10.18 1 96.06 278 THR B C 1
ATOM 4439 O O . THR B 1 278 ? 10.273 -29.453 -9.086 1 96.06 278 THR B O 1
ATOM 4442 N N . LEU B 1 279 ? 9.078 -29.406 -11.016 1 97.5 279 LEU B N 1
ATOM 4443 C CA . LEU B 1 279 ? 8.164 -28.375 -10.539 1 97.5 279 LEU B CA 1
ATOM 4444 C C . LEU B 1 279 ? 6.863 -29 -10.039 1 97.5 279 LEU B C 1
ATOM 4446 O O . LEU B 1 279 ? 6.242 -29.797 -10.734 1 97.5 279 LEU B O 1
ATOM 4450 N N . VAL B 1 280 ? 6.52 -28.609 -8.805 1 96.88 280 VAL B N 1
ATOM 4451 C CA . VAL B 1 280 ? 5.297 -29.172 -8.234 1 96.88 280 VAL B CA 1
ATOM 4452 C C . VAL B 1 280 ? 4.285 -28.047 -7.992 1 96.88 280 VAL B C 1
ATOM 4454 O O . VAL B 1 280 ? 4.652 -26.953 -7.578 1 96.88 280 VAL B O 1
ATOM 4457 N N . LEU B 1 281 ? 2.998 -28.328 -8.266 1 97.19 281 LEU B N 1
ATOM 4458 C CA . LEU B 1 281 ? 1.914 -27.359 -8.164 1 97.19 281 LEU B CA 1
ATOM 4459 C C . LEU B 1 281 ? 0.97 -27.734 -7.02 1 97.19 281 LEU B C 1
ATOM 4461 O O . LEU B 1 281 ? 0.669 -28.906 -6.809 1 97.19 281 LEU B O 1
ATOM 4465 N N . TRP B 1 282 ? 0.495 -26.656 -6.242 1 94.5 282 TRP B N 1
ATOM 4466 C CA . TRP B 1 282 ? -0.501 -26.875 -5.199 1 94.5 282 TRP B CA 1
ATOM 4467 C C . TRP B 1 282 ? -1.225 -25.578 -4.859 1 94.5 282 TRP B C 1
ATOM 4469 O O . TRP B 1 282 ? -0.82 -24.5 -5.301 1 94.5 282 TRP B O 1
ATOM 4479 N N . SER B 1 283 ? -2.422 -25.734 -4.195 1 92.12 283 SER B N 1
ATOM 4480 C CA . SER B 1 283 ? -3.164 -24.578 -3.713 1 92.12 283 SER B CA 1
ATOM 4481 C C . SER B 1 283 ? -3.58 -24.75 -2.256 1 92.12 283 SER B C 1
ATOM 4483 O O . SER B 1 283 ? -3.795 -25.875 -1.797 1 92.12 283 SER B O 1
#